Protein AF-A0A8H8J9Z8-F1 (afdb_monomer)

Nearest PDB structures (foldseek):
  4pjd-assembly1_F  TM=3.919E-01  e=2.982E+00  Homo sapiens
  3nfp-assembly1_A  TM=2.186E-01  e=3.136E+00  Homo sapiens

Radius of gyration: 27.2 Å; Cα contacts (8 Å, |Δi|>4): 988; chains: 1; bounding box: 72×58×91 Å

pLDDT: mean 78.3, std 14.73, range [31.58, 95.25]

Sequence (660 aa):
MMTALSLSEVRDYWLKYAAFADLPTERLDKLREEYEEMSKLMSGRAKEAIYYGASRSAANLWTEAAQPMSDQFGHYWEHGTTATTAKELKKITKPNPTFYYSPLDEYSSVYMNTFPQGYHFAPAFTPLISDPAGLPTNSAMVKAKQQFKAGLTRLQLSRQAKSIVLRFFVGDVLALCRALDQYAKFQKTDIGEFTTPWRATTIDLSEHAASSPPAPNVERNTSTLGQELGIFNILLLDQPSLKKRPASQAVLYTDISLPFHKTVFVFHEWICHSVVTSGILIGLAPRHYLSMFTSISNTHELIMPRINDTYMERIAWVDPTLGDSESHYQSSPKELLQLLFGIYDTYFSFDRLSFDSVQKMGQLGAEALQFFSTAHYSRKFMVAFLVHIKSRSCLTPEAGWDVLSNLVAQALAHHSQKPQLDLTHEFGAHHLLRGLPFKKLEAEPSKAVARSEVFNDWTSPLPKLARATTLVFGEKLNIYLPKLKSFSPNTILRKDRSSPFPRLVCNIIDPNEGQPKTTAFESVQGAWGKCTALEGSDGTYIIKEGSPGFRDDTGSDLILSFWVNSEHVAPTGITVSLSLHTPLARYQYRQELGESLTLFSAGIADKDDVLVLKNRPTSSPNHSRLKDSLLQHLWLITHHSQGQQGKRLADSRNDGPPAS

Mean predicted aligned error: 10.44 Å

Secondary structure (DSSP, 8-state):
---HHHHHHHHHHHHHHHHGGG--HHHHHHHHHHHHHHHHHHHHHHHHS--GGGGGGGGGGHHHHHHHHHHHHHHHHHHSSS--SHHHHTT--S--GGGSB-SS-BS----GGGSSTTS--HHHHS--S--TTSS--S-HHHHHHHHHHHHHHHHHHHHHTT--------S-HHHHHHHHHHHHHH--SEEEEESSTB--PEEE-HHHHT-SSPPPSPP---BTHHHHH-HHHHHHHHGGGS---GGG---EEEEEEEETTTHHHHHHHHHTS-HHHHIIIII-EEHHHHHS--S---HHHHT-TTT-SEEEEEEEEE-TTTT-TT---EE-HHHHHHHHHHHHHHHTGGGG--HHHHHHHHHH-HHHHHHHH-----HHHHHHHHHHHHTT-EEPTT--HHHHHHHHHHHHHHH-S-TTEE-HHHHHHHHHHTT---HHHHSPPPTTGGGSTTTTT--SPPPSEEEEEEEE-HHHHHHHHHHHHHT-TTTTT-SSS-SPPPPEEEEEEE--TTS-EEEEE--PEEEEEEEEEPTTSSS-EEEEE---SSSTT---EEEEEEEEEHHHH-STT-EEEEEE-SHHHHHHHHHHHTTTTEEEEEETT-TTTEEEESS--BSSGGGTSSHHHHHHHHHHHHHHHHHHHHHHHHHTT--PPPP-

Structure (mmCIF, N/CA/C/O backbone):
data_AF-A0A8H8J9Z8-F1
#
_entry.id   AF-A0A8H8J9Z8-F1
#
loop_
_atom_site.group_PDB
_atom_site.id
_atom_site.type_symbol
_atom_site.label_atom_id
_atom_site.label_alt_id
_atom_site.label_comp_id
_atom_site.label_asym_id
_atom_site.label_entity_id
_atom_site.label_seq_id
_atom_site.pdbx_PDB_ins_code
_atom_site.Cartn_x
_atom_site.Cartn_y
_atom_site.Cartn_z
_atom_site.occupancy
_atom_site.B_iso_or_equiv
_atom_site.auth_seq_id
_atom_site.auth_comp_id
_atom_site.auth_asym_id
_atom_site.auth_atom_id
_atom_site.pdbx_PDB_model_num
ATOM 1 N N . MET A 1 1 ? 6.104 -20.645 0.365 1.00 55.72 1 MET A N 1
ATOM 2 C CA . MET A 1 1 ? 4.825 -19.948 0.334 1.00 55.72 1 MET A CA 1
ATOM 3 C C . MET A 1 1 ? 4.354 -19.876 -1.094 1.00 55.72 1 MET A C 1
ATOM 5 O O . MET A 1 1 ? 4.590 -18.899 -1.776 1.00 55.72 1 MET A O 1
ATOM 9 N N . MET A 1 2 ? 3.844 -21.004 -1.563 1.00 60.91 2 MET A N 1
ATOM 10 C CA . MET A 1 2 ? 2.580 -20.985 -2.274 1.00 60.91 2 MET A CA 1
ATOM 11 C C . MET A 1 2 ? 1.524 -20.990 -1.152 1.00 60.91 2 MET A C 1
ATOM 13 O O . MET A 1 2 ? 1.843 -21.444 -0.052 1.00 60.91 2 MET A O 1
ATOM 17 N N . THR A 1 3 ? 0.374 -20.365 -1.347 1.00 71.56 3 THR A N 1
ATOM 18 C CA . THR A 1 3 ? -0.830 -20.710 -0.582 1.00 71.56 3 THR A CA 1
ATOM 19 C C . THR A 1 3 ? -1.805 -21.302 -1.588 1.00 71.56 3 THR A C 1
ATOM 21 O O . THR A 1 3 ? -1.765 -20.902 -2.757 1.00 71.56 3 THR A O 1
ATOM 24 N N . ALA A 1 4 ? -2.691 -22.206 -1.174 1.00 77.31 4 ALA A N 1
ATOM 25 C CA . ALA A 1 4 ? -3.718 -22.769 -2.047 1.00 77.31 4 ALA A CA 1
ATOM 26 C C . ALA A 1 4 ? -4.508 -21.664 -2.765 1.00 77.31 4 ALA A C 1
ATOM 28 O O . ALA A 1 4 ? -4.759 -21.760 -3.965 1.00 77.31 4 ALA A O 1
ATOM 29 N N . LEU A 1 5 ? -4.792 -20.565 -2.057 1.00 81.69 5 LEU A N 1
ATOM 30 C CA . LEU A 1 5 ? -5.402 -19.367 -2.626 1.00 81.69 5 LEU A CA 1
ATOM 31 C C . LEU A 1 5 ? -4.529 -18.722 -3.710 1.00 81.69 5 LEU A C 1
ATOM 33 O O . LEU A 1 5 ? -5.008 -18.502 -4.815 1.00 81.69 5 LEU A O 1
ATOM 37 N N . SER A 1 6 ? -3.248 -18.455 -3.427 1.00 84.69 6 SER A N 1
ATOM 38 C CA . SER A 1 6 ? -2.339 -17.847 -4.413 1.00 84.69 6 SER A CA 1
ATOM 39 C C . SER A 1 6 ? -2.222 -18.714 -5.668 1.00 84.69 6 SER A C 1
ATOM 41 O O . SER A 1 6 ? -2.182 -18.193 -6.779 1.00 84.69 6 SER A O 1
ATOM 43 N N . LEU A 1 7 ? -2.180 -20.042 -5.509 1.00 84.56 7 LEU A N 1
ATOM 44 C CA . LEU A 1 7 ? -2.150 -20.970 -6.637 1.00 84.56 7 LEU A CA 1
ATOM 45 C C . LEU A 1 7 ? -3.461 -20.950 -7.426 1.00 84.56 7 LEU A C 1
ATOM 47 O O . LEU A 1 7 ? -3.414 -20.955 -8.655 1.00 84.56 7 LEU A O 1
ATOM 51 N N . SER A 1 8 ? -4.604 -20.922 -6.735 1.00 85.75 8 SER A N 1
ATOM 52 C CA . SER A 1 8 ? -5.918 -20.795 -7.369 1.00 85.75 8 SER A CA 1
ATOM 53 C C . SER A 1 8 ? -5.995 -19.514 -8.192 1.00 85.75 8 SER A C 1
ATOM 55 O O . SER A 1 8 ? -6.299 -19.580 -9.374 1.00 85.75 8 SER A O 1
ATOM 57 N N . GLU A 1 9 ? -5.605 -18.372 -7.624 1.00 85.88 9 GLU A N 1
ATOM 58 C CA . GLU A 1 9 ? -5.639 -17.091 -8.332 1.00 85.88 9 GLU A CA 1
ATOM 59 C C . GLU A 1 9 ? -4.735 -17.084 -9.566 1.00 85.88 9 GLU A C 1
ATOM 61 O O . GLU A 1 9 ? -5.163 -16.687 -10.649 1.00 85.88 9 GLU A O 1
ATOM 66 N N . VAL A 1 10 ? -3.492 -17.562 -9.441 1.00 87.56 10 VAL A N 1
ATOM 67 C CA . VAL A 1 10 ? -2.577 -17.673 -10.590 1.00 87.56 10 VAL A CA 1
ATOM 68 C C . VAL A 1 10 ? -3.167 -18.583 -11.667 1.00 87.56 10 VAL A C 1
ATOM 70 O O . VAL A 1 10 ? -3.109 -18.254 -12.854 1.00 87.56 10 VAL A O 1
ATOM 73 N N . ARG A 1 11 ? -3.759 -19.713 -11.265 1.00 89.06 11 ARG A N 1
ATOM 74 C CA . ARG A 1 11 ? -4.420 -20.640 -12.184 1.00 89.06 11 ARG A CA 1
ATOM 75 C C . ARG A 1 11 ? -5.605 -19.980 -12.883 1.00 89.06 11 ARG A C 1
ATOM 77 O O . ARG A 1 11 ? -5.736 -20.158 -14.090 1.00 89.06 11 ARG A O 1
ATOM 84 N N . ASP A 1 12 ? -6.411 -19.197 -12.177 1.00 87.38 12 ASP A N 1
ATOM 85 C CA . ASP A 1 12 ? -7.560 -18.492 -12.747 1.00 87.38 12 ASP A CA 1
ATOM 86 C C . ASP A 1 12 ? -7.123 -17.502 -13.833 1.00 87.38 12 ASP A C 1
ATOM 88 O O . ASP A 1 12 ? -7.714 -17.471 -14.913 1.00 87.38 12 ASP A O 1
ATOM 92 N N . TYR A 1 13 ? -6.037 -16.748 -13.618 1.00 87.31 13 TYR A N 1
ATOM 93 C CA . TYR A 1 13 ? -5.472 -15.891 -14.669 1.00 87.31 13 TYR A CA 1
ATOM 94 C C . TYR A 1 13 ? -4.949 -16.685 -15.860 1.00 87.31 13 TYR A C 1
ATOM 96 O O . TYR A 1 13 ? -5.181 -16.295 -17.002 1.00 87.31 13 TYR A O 1
ATOM 104 N N . TRP A 1 14 ? -4.265 -17.804 -15.628 1.00 89.75 14 TRP A N 1
ATOM 105 C CA . TRP A 1 14 ? -3.796 -18.650 -16.724 1.00 89.75 14 TRP A CA 1
ATOM 106 C C . TRP A 1 14 ? -4.945 -19.241 -17.535 1.00 89.75 14 TRP A C 1
ATOM 108 O O . TRP A 1 14 ? -4.846 -19.290 -18.759 1.00 89.75 14 TRP A O 1
ATOM 118 N N . LEU A 1 15 ? -6.040 -19.637 -16.884 1.00 91.06 15 LEU A N 1
ATOM 119 C CA . LEU A 1 15 ? -7.250 -20.092 -17.565 1.00 91.06 15 LEU A CA 1
ATOM 120 C C . LEU A 1 15 ? -7.877 -18.967 -18.393 1.00 91.06 15 LEU A C 1
ATOM 122 O O . LEU A 1 15 ? -8.199 -19.193 -19.557 1.00 91.06 15 LEU A O 1
ATOM 126 N N . LYS A 1 16 ? -7.971 -17.748 -17.845 1.00 89.12 16 LYS A N 1
ATOM 127 C CA . LYS A 1 16 ? -8.425 -16.560 -18.588 1.00 89.12 16 LYS A CA 1
ATOM 128 C C . LYS A 1 16 ? -7.551 -16.293 -19.816 1.00 89.12 16 LYS A C 1
ATOM 130 O O . LYS A 1 16 ? -8.072 -16.114 -20.910 1.00 89.12 16 LYS A O 1
ATOM 135 N N . TYR A 1 17 ? -6.227 -16.330 -19.668 1.00 89.69 17 TYR A N 1
ATOM 136 C CA . TYR A 1 17 ? -5.298 -16.137 -20.785 1.00 89.69 17 TYR A CA 1
ATOM 137 C C . TYR A 1 17 ? -5.401 -17.245 -21.840 1.00 89.69 17 TYR A C 1
ATOM 139 O O . TYR A 1 17 ? -5.338 -16.950 -23.031 1.00 89.69 17 TYR A O 1
ATOM 147 N N . ALA A 1 18 ? -5.569 -18.502 -21.423 1.00 90.62 18 ALA A N 1
ATOM 148 C CA . ALA A 1 18 ? -5.725 -19.631 -22.336 1.00 90.62 18 ALA A CA 1
ATOM 149 C C . ALA A 1 18 ? -7.040 -19.545 -23.127 1.00 90.62 18 ALA A C 1
ATOM 151 O O . ALA A 1 18 ? -7.035 -19.746 -24.337 1.00 90.62 18 ALA A O 1
ATOM 152 N N . ALA A 1 19 ? -8.139 -19.187 -22.458 1.00 90.56 19 ALA A N 1
ATOM 153 C CA . ALA A 1 19 ? -9.457 -19.033 -23.069 1.00 90.56 19 ALA A CA 1
ATOM 154 C C . ALA A 1 19 ? -9.610 -17.735 -23.880 1.00 90.56 19 ALA A C 1
ATOM 156 O O . ALA A 1 19 ? -10.546 -17.615 -24.666 1.00 90.56 19 ALA A O 1
ATOM 157 N N . PHE A 1 20 ? -8.700 -16.766 -23.724 1.00 89.94 20 PHE A N 1
ATOM 158 C CA . PHE A 1 20 ? -8.790 -15.458 -24.381 1.00 89.94 20 PHE A CA 1
ATOM 159 C C . PHE A 1 20 ? -8.903 -15.559 -25.905 1.00 89.94 20 PHE A C 1
ATOM 161 O O . PHE A 1 20 ? -9.577 -14.758 -26.550 1.00 89.94 20 PHE A O 1
ATOM 168 N N . ALA A 1 21 ? -8.238 -16.558 -26.490 1.00 85.12 21 ALA A N 1
ATOM 169 C CA . ALA A 1 21 ? -8.284 -16.798 -27.922 1.00 85.12 21 ALA A CA 1
ATOM 170 C C . ALA A 1 21 ? -9.705 -17.114 -28.419 1.00 85.12 21 ALA A C 1
ATOM 172 O O . ALA A 1 21 ? -10.014 -16.791 -29.565 1.00 85.12 21 ALA A O 1
ATOM 173 N N . ASP A 1 22 ? -10.554 -17.694 -27.580 1.00 89.81 22 ASP A N 1
ATOM 174 C CA . ASP A 1 22 ? -11.868 -18.209 -27.961 1.00 89.81 22 ASP A CA 1
ATOM 175 C C . ASP A 1 22 ? -13.013 -17.307 -27.467 1.00 89.81 22 ASP A C 1
ATOM 177 O O . ASP A 1 22 ? -14.178 -17.705 -27.486 1.00 89.81 22 ASP A O 1
ATOM 181 N N . LEU A 1 23 ? -12.701 -16.083 -27.018 1.00 89.94 23 LEU A N 1
ATOM 182 C CA . LEU A 1 23 ? -13.714 -15.121 -26.587 1.00 89.94 23 LEU A CA 1
ATOM 183 C C . LEU A 1 23 ? -14.640 -14.712 -27.748 1.00 89.94 23 LEU A C 1
ATOM 185 O O . LEU A 1 23 ? -14.168 -14.534 -28.876 1.00 89.94 23 LEU A O 1
ATOM 189 N N . PRO A 1 24 ? -15.943 -14.488 -27.476 1.00 91.88 24 PRO A N 1
ATOM 190 C CA . PRO A 1 24 ? -16.870 -13.947 -28.464 1.00 91.88 24 PRO A CA 1
ATOM 191 C C . PRO A 1 24 ? -16.386 -12.609 -29.030 1.00 91.88 24 PRO A C 1
ATOM 193 O O . PRO A 1 24 ? -15.846 -11.780 -28.294 1.00 91.88 24 PRO A O 1
ATOM 196 N N . THR A 1 25 ? -16.632 -12.375 -30.322 1.00 89.19 25 THR A N 1
ATOM 197 C CA . THR A 1 25 ? -16.206 -11.155 -31.030 1.00 89.19 25 THR A CA 1
ATOM 198 C C . THR A 1 25 ? -16.691 -9.883 -30.339 1.00 89.19 25 THR A C 1
ATOM 200 O O . THR A 1 25 ? -15.882 -9.002 -30.085 1.00 89.19 25 THR A O 1
ATOM 203 N N . GLU A 1 26 ? -17.956 -9.840 -29.912 1.00 89.31 26 GLU A N 1
ATOM 204 C CA . GLU A 1 26 ? -18.532 -8.702 -29.179 1.00 89.31 26 GLU A CA 1
ATOM 205 C C . GLU A 1 26 ? -17.733 -8.350 -27.911 1.00 89.31 26 GLU A C 1
ATOM 207 O O . GLU A 1 26 ? -17.449 -7.184 -27.636 1.00 89.31 26 GLU A O 1
ATOM 212 N N . ARG A 1 27 ? -17.295 -9.364 -27.154 1.00 87.00 27 ARG A N 1
ATOM 213 C CA . ARG A 1 27 ? -16.485 -9.158 -25.948 1.00 87.00 27 ARG A CA 1
ATOM 214 C C . ARG A 1 27 ? -15.080 -8.668 -26.294 1.00 87.00 27 ARG A C 1
ATOM 216 O O . ARG A 1 27 ? -14.557 -7.805 -25.597 1.00 87.00 27 ARG A O 1
ATOM 223 N N . LEU A 1 28 ? -14.471 -9.192 -27.359 1.00 87.44 28 LEU A N 1
ATOM 224 C CA . LEU A 1 28 ? -13.163 -8.729 -27.840 1.00 87.44 28 LEU A CA 1
ATOM 225 C C . LEU A 1 28 ? -13.206 -7.284 -28.348 1.00 87.44 28 LEU A C 1
ATOM 227 O O . LEU A 1 28 ? -12.240 -6.549 -28.138 1.00 87.44 28 LEU A O 1
ATOM 231 N N . ASP A 1 29 ? -14.301 -6.885 -28.991 1.00 87.12 29 ASP A N 1
ATOM 232 C CA . ASP A 1 29 ? -14.496 -5.526 -29.491 1.00 87.12 29 ASP A CA 1
ATOM 233 C C . ASP A 1 29 ? -14.646 -4.540 -28.328 1.00 87.12 29 ASP A C 1
ATOM 235 O O . ASP A 1 29 ? -13.911 -3.556 -28.280 1.00 87.12 29 ASP A O 1
ATOM 239 N N . LYS A 1 30 ? -15.449 -4.872 -27.305 1.00 84.12 30 LYS A N 1
ATOM 240 C CA . LYS A 1 30 ? -15.538 -4.072 -26.070 1.00 84.12 30 LYS A CA 1
ATOM 241 C C . LYS A 1 30 ? -14.173 -3.877 -25.401 1.00 84.12 30 LYS A C 1
ATOM 243 O O . LYS A 1 30 ? -13.816 -2.771 -25.005 1.00 84.12 30 LYS A O 1
ATOM 248 N N . LEU A 1 31 ? -13.378 -4.945 -25.287 1.00 84.25 31 LEU A N 1
ATOM 249 C CA . LEU A 1 31 ? -12.026 -4.850 -24.725 1.00 84.25 31 LEU A CA 1
ATOM 250 C C . LEU A 1 31 ? -11.118 -3.953 -25.574 1.00 84.25 31 LEU A C 1
ATOM 252 O O . LEU A 1 31 ? -10.309 -3.200 -25.033 1.00 84.25 31 LEU A O 1
ATOM 256 N N . ARG A 1 32 ? -11.249 -4.010 -26.902 1.00 84.94 32 ARG A N 1
ATOM 257 C CA . ARG A 1 32 ? -10.478 -3.161 -27.812 1.00 84.94 32 ARG A CA 1
ATOM 258 C C . ARG A 1 32 ? -10.828 -1.690 -27.630 1.00 84.94 32 ARG A C 1
ATOM 260 O O . ARG A 1 32 ? -9.906 -0.893 -27.489 1.00 84.94 32 ARG A O 1
ATOM 267 N N . GLU A 1 33 ? -12.113 -1.357 -27.557 1.00 83.38 33 GLU A N 1
ATOM 268 C CA . GLU A 1 33 ? -12.583 0.008 -27.292 1.00 83.38 33 GLU A CA 1
ATOM 269 C C . GLU A 1 33 ? -11.999 0.557 -25.980 1.00 83.38 33 GLU A C 1
ATOM 271 O O . GLU A 1 33 ? -11.465 1.666 -25.956 1.00 83.38 33 GLU A O 1
ATOM 276 N N . GLU A 1 34 ? -11.991 -0.245 -24.908 1.00 78.31 34 GLU A N 1
ATOM 277 C CA . GLU A 1 34 ? -11.377 0.145 -23.630 1.00 78.31 34 GLU A CA 1
ATOM 278 C C . GLU A 1 34 ? -9.852 0.365 -23.737 1.00 78.31 34 GLU A C 1
ATOM 280 O O . GLU A 1 34 ? -9.282 1.210 -23.041 1.00 78.31 34 GLU A O 1
ATOM 285 N N . TYR A 1 35 ? -9.155 -0.392 -24.590 1.00 83.12 35 TYR A N 1
ATOM 286 C CA . TYR A 1 35 ? -7.715 -0.222 -24.806 1.00 83.12 35 TYR A CA 1
ATOM 287 C C . TYR A 1 35 ? -7.375 0.986 -25.681 1.00 83.12 35 TYR A C 1
ATOM 289 O O . TYR A 1 35 ? -6.333 1.607 -25.464 1.00 83.12 35 TYR A O 1
ATOM 297 N N . GLU A 1 36 ? -8.224 1.345 -26.644 1.00 85.31 36 GLU A N 1
ATOM 298 C CA . GLU A 1 36 ? -7.950 2.417 -27.606 1.00 85.31 36 GLU A CA 1
ATOM 299 C C . GLU A 1 36 ? -7.661 3.765 -26.945 1.00 85.31 36 GLU A C 1
ATOM 301 O O . GLU A 1 36 ? -6.779 4.492 -27.404 1.00 85.31 36 GLU A O 1
ATOM 306 N N . GLU A 1 37 ? -8.352 4.106 -25.857 1.00 79.25 37 GLU A N 1
ATOM 307 C CA . GLU A 1 37 ? -8.080 5.348 -25.130 1.00 79.25 37 GLU A CA 1
ATOM 308 C C . GLU A 1 37 ? -6.669 5.348 -24.530 1.00 79.25 37 GLU A C 1
ATOM 310 O O . GLU A 1 37 ? -5.899 6.295 -24.713 1.00 79.25 37 GLU A O 1
ATOM 315 N N . MET A 1 38 ? -6.295 4.261 -23.853 1.00 77.19 38 MET A N 1
ATOM 316 C CA . MET A 1 38 ? -4.964 4.122 -23.267 1.00 77.19 38 MET A CA 1
ATOM 317 C C . MET A 1 38 ? -3.879 4.095 -24.341 1.00 77.19 38 MET A C 1
ATOM 319 O O . MET A 1 38 ? -2.826 4.710 -24.180 1.00 77.19 38 MET A O 1
ATOM 323 N N . SER A 1 39 ? -4.147 3.392 -25.438 1.00 86.31 39 SER A N 1
ATOM 324 C CA . SER A 1 39 ? -3.275 3.315 -26.598 1.00 86.31 39 SER A CA 1
ATOM 325 C C . SER A 1 39 ? -3.004 4.705 -27.168 1.00 86.31 39 SER A C 1
ATOM 327 O O . SER A 1 39 ? -1.840 5.087 -27.303 1.00 86.31 39 SER A O 1
ATOM 329 N N . LYS A 1 40 ? -4.052 5.505 -27.412 1.00 86.62 40 LYS A N 1
ATOM 330 C CA . LYS A 1 40 ? -3.940 6.892 -27.893 1.00 86.62 40 LYS A CA 1
ATOM 331 C C . LYS A 1 40 ? -3.155 7.768 -26.921 1.00 86.62 40 LYS A C 1
ATOM 333 O O . LYS A 1 40 ? -2.259 8.481 -27.355 1.00 86.62 40 LYS A O 1
ATOM 338 N N . LEU A 1 41 ? -3.438 7.679 -25.619 1.00 82.19 41 LEU A N 1
ATOM 339 C CA . LEU A 1 41 ? -2.727 8.459 -24.604 1.00 82.19 41 LEU A CA 1
ATOM 340 C C . LEU A 1 41 ? -1.227 8.126 -24.581 1.00 82.19 41 LEU A C 1
ATOM 342 O O . LEU A 1 41 ? -0.386 9.020 -24.632 1.00 82.19 41 LEU A O 1
ATOM 346 N N . MET A 1 42 ? -0.883 6.841 -24.501 1.00 83.44 42 MET A N 1
ATOM 347 C CA . MET A 1 42 ? 0.501 6.405 -24.314 1.00 83.44 42 MET A CA 1
ATOM 348 C C . MET A 1 42 ? 1.339 6.527 -25.587 1.00 83.44 42 MET A C 1
ATOM 350 O O . MET A 1 42 ? 2.482 6.981 -25.524 1.00 83.44 42 MET A O 1
ATOM 354 N N . SER A 1 43 ? 0.777 6.163 -26.742 1.00 85.81 43 SER A N 1
ATOM 355 C CA . SER A 1 43 ? 1.444 6.363 -28.033 1.00 85.81 43 SER A CA 1
ATOM 356 C C . SER A 1 43 ? 1.521 7.845 -28.405 1.00 85.81 43 SER A C 1
ATOM 358 O O . SER A 1 43 ? 2.538 8.269 -28.943 1.00 85.81 43 SER A O 1
ATOM 360 N N . GLY A 1 44 ? 0.507 8.649 -28.060 1.00 85.25 44 GLY A N 1
ATOM 361 C CA . GLY A 1 44 ? 0.515 10.104 -28.220 1.00 85.25 44 GLY A CA 1
ATOM 362 C C . GLY A 1 44 ? 1.669 10.751 -27.463 1.00 85.25 44 GLY A C 1
ATOM 363 O O . GLY A 1 44 ? 2.474 11.446 -28.073 1.00 85.25 44 GLY A O 1
ATOM 364 N N . ARG A 1 45 ? 1.850 10.410 -26.178 1.00 80.50 45 ARG A N 1
ATOM 365 C CA . ARG A 1 45 ? 2.993 10.887 -25.374 1.00 80.50 45 ARG A CA 1
ATOM 366 C C . ARG A 1 45 ? 4.341 10.583 -26.027 1.00 80.50 45 ARG A C 1
ATOM 368 O O . ARG A 1 45 ? 5.200 11.453 -26.070 1.00 80.50 45 ARG A O 1
ATOM 375 N N . ALA A 1 46 ? 4.510 9.370 -26.555 1.00 84.44 46 ALA A N 1
ATOM 376 C CA . ALA A 1 46 ? 5.744 8.958 -27.227 1.00 84.44 46 ALA A CA 1
ATOM 377 C C . ALA A 1 46 ? 5.968 9.643 -28.591 1.00 84.44 46 ALA A C 1
ATOM 379 O O . ALA A 1 46 ? 7.103 9.703 -29.060 1.00 84.44 46 ALA A O 1
ATOM 380 N N . LYS A 1 47 ? 4.895 10.127 -29.237 1.00 85.88 47 LYS A N 1
ATOM 381 C CA . LYS A 1 47 ? 4.933 10.888 -30.499 1.00 85.88 47 LYS A CA 1
ATOM 382 C C . LYS A 1 47 ? 5.184 12.381 -30.262 1.00 85.88 47 LYS A C 1
ATOM 384 O O . LYS A 1 47 ? 5.815 13.024 -31.093 1.00 85.88 47 LYS A O 1
ATOM 389 N N . GLU A 1 48 ? 4.689 12.924 -29.152 1.00 85.69 48 GLU A N 1
ATOM 390 C CA . GLU A 1 48 ? 4.862 14.329 -28.761 1.00 85.69 48 GLU A CA 1
ATOM 391 C C . GLU A 1 48 ? 6.256 14.609 -28.190 1.00 85.69 48 GLU A C 1
ATOM 393 O O . GLU A 1 48 ? 6.832 15.664 -28.456 1.00 85.69 48 GLU A O 1
ATOM 398 N N . ALA A 1 49 ? 6.807 13.669 -27.419 1.00 84.56 49 ALA A N 1
ATOM 399 C CA . ALA A 1 49 ? 8.119 13.797 -26.802 1.00 84.56 49 ALA A CA 1
ATOM 400 C C . ALA A 1 49 ? 8.824 12.440 -26.674 1.00 84.56 49 ALA A C 1
ATOM 402 O O . ALA A 1 49 ? 8.199 11.384 -26.574 1.00 84.56 49 ALA A O 1
ATOM 403 N N . ILE A 1 50 ? 10.157 12.478 -26.631 1.00 85.75 50 ILE A N 1
ATOM 404 C CA . ILE A 1 50 ? 10.970 11.279 -26.422 1.00 85.75 50 ILE A CA 1
ATOM 405 C C . ILE A 1 50 ? 10.727 10.739 -25.007 1.00 85.75 50 ILE A C 1
ATOM 407 O O . ILE A 1 50 ? 10.935 11.432 -24.011 1.00 85.75 50 ILE A O 1
ATOM 411 N N . TYR A 1 51 ? 10.338 9.468 -24.909 1.00 84.88 51 TYR A N 1
ATOM 412 C CA . TYR A 1 51 ? 10.165 8.778 -23.635 1.00 84.88 51 TYR A CA 1
ATOM 413 C C . TYR A 1 51 ? 11.484 8.148 -23.154 1.00 84.88 51 TYR A C 1
ATOM 415 O O . TYR A 1 51 ? 11.752 6.961 -23.356 1.00 84.88 51 TYR A O 1
ATOM 423 N N . TYR A 1 52 ? 12.311 8.943 -22.471 1.00 82.50 52 TYR A N 1
ATOM 424 C CA . TYR A 1 52 ? 13.641 8.532 -21.985 1.00 82.50 52 TYR A CA 1
ATOM 425 C C . TYR A 1 52 ? 13.627 7.373 -20.979 1.00 82.50 52 TYR A C 1
ATOM 427 O O . TYR A 1 52 ? 14.613 6.645 -20.854 1.00 82.50 52 TYR A O 1
ATOM 435 N N . GLY A 1 53 ? 12.503 7.147 -20.291 1.00 80.94 53 GLY A N 1
ATOM 436 C CA . GLY A 1 53 ? 12.346 6.014 -19.376 1.00 80.94 53 GLY A CA 1
ATOM 437 C C . GLY A 1 53 ? 12.614 4.662 -20.051 1.00 80.94 53 GLY A C 1
ATOM 438 O O . GLY A 1 53 ? 13.242 3.791 -19.447 1.00 80.94 53 GLY A O 1
ATOM 439 N N . ALA A 1 54 ? 12.233 4.511 -21.326 1.00 86.56 54 ALA A N 1
ATOM 440 C CA . ALA A 1 54 ? 12.423 3.270 -22.078 1.00 86.56 54 ALA A CA 1
ATOM 441 C C . ALA A 1 54 ? 13.890 2.984 -22.444 1.00 86.56 54 ALA A C 1
ATOM 443 O O . ALA A 1 54 ? 14.228 1.831 -22.714 1.00 86.56 54 ALA A O 1
ATOM 444 N N . SER A 1 55 ? 14.772 3.990 -22.447 1.00 88.00 55 SER A N 1
ATOM 445 C CA . SER A 1 55 ? 16.186 3.839 -22.814 1.00 88.00 55 SER A CA 1
ATOM 446 C C . SER A 1 55 ? 17.135 3.704 -21.620 1.00 88.00 55 SER A C 1
ATOM 448 O O . SER A 1 55 ? 18.325 3.480 -21.836 1.00 88.00 55 SER A O 1
ATOM 450 N N . ARG A 1 56 ? 16.652 3.790 -20.368 1.00 83.88 56 ARG A N 1
ATOM 451 C CA . ARG A 1 56 ? 17.496 3.747 -19.150 1.00 83.88 56 ARG A CA 1
ATOM 452 C C . ARG A 1 56 ? 18.449 2.545 -19.113 1.00 83.88 56 ARG A C 1
ATOM 454 O O . ARG A 1 56 ? 19.620 2.674 -18.769 1.00 83.88 56 ARG A O 1
ATOM 461 N N . SER A 1 57 ? 17.996 1.368 -19.545 1.00 87.62 57 SER A N 1
ATOM 462 C CA . SER A 1 57 ? 18.824 0.152 -19.532 1.00 87.62 57 SER A CA 1
ATOM 463 C C . SER A 1 57 ? 19.880 0.079 -20.651 1.00 87.62 57 SER A C 1
ATOM 465 O O . SER A 1 57 ? 20.619 -0.910 -20.734 1.00 87.62 57 SER A O 1
ATOM 467 N N . ALA A 1 58 ? 19.985 1.109 -21.502 1.00 89.88 58 ALA A N 1
ATOM 468 C CA . ALA A 1 58 ? 21.100 1.305 -22.429 1.00 89.88 58 ALA A CA 1
ATOM 469 C C . ALA A 1 58 ? 22.325 1.978 -21.778 1.00 89.88 58 ALA A C 1
ATOM 471 O O . ALA A 1 58 ? 23.397 1.998 -22.387 1.00 89.88 58 ALA A O 1
ATOM 472 N N . ALA A 1 59 ? 22.203 2.449 -20.529 1.00 86.19 59 ALA A N 1
ATOM 473 C CA . ALA A 1 59 ? 23.287 3.025 -19.733 1.00 86.19 59 ALA A CA 1
ATOM 474 C C . ALA A 1 59 ? 24.050 4.131 -20.490 1.00 86.19 59 ALA A C 1
ATOM 476 O O . ALA A 1 59 ? 23.463 5.131 -20.883 1.00 86.19 59 ALA A O 1
ATOM 477 N N . ASN A 1 60 ? 25.352 3.966 -20.733 1.00 85.44 60 ASN A N 1
ATOM 478 C CA . ASN A 1 60 ? 26.166 4.988 -21.401 1.00 85.44 60 ASN A CA 1
ATOM 479 C C . ASN A 1 60 ? 25.820 5.194 -22.887 1.00 85.44 60 ASN A C 1
ATOM 481 O O . ASN A 1 60 ? 26.264 6.183 -23.453 1.00 85.44 60 ASN A O 1
ATOM 485 N N . LEU A 1 61 ? 25.033 4.302 -23.501 1.00 90.06 61 LEU A N 1
ATOM 486 C CA . LEU A 1 61 ? 24.575 4.409 -24.898 1.00 90.06 61 LEU A CA 1
ATOM 487 C C . LEU A 1 61 ? 23.127 4.889 -25.009 1.00 90.06 61 LEU A C 1
ATOM 489 O O . LEU A 1 61 ? 22.403 4.587 -25.959 1.00 90.06 61 LEU A O 1
ATOM 493 N N . TRP A 1 62 ? 22.654 5.565 -23.970 1.00 85.62 62 TRP A N 1
ATOM 494 C CA . TRP A 1 62 ? 21.282 6.030 -23.894 1.00 85.62 62 TRP A CA 1
ATOM 495 C C . TRP A 1 62 ? 20.947 7.058 -24.981 1.00 85.62 62 TRP A C 1
ATOM 497 O O . TRP A 1 62 ? 19.811 7.069 -25.438 1.00 85.62 62 TRP A O 1
ATOM 507 N N . THR A 1 63 ? 21.903 7.887 -25.419 1.00 86.44 63 THR A N 1
ATOM 508 C CA . THR A 1 63 ? 21.711 8.890 -26.480 1.00 86.44 63 THR A CA 1
ATOM 509 C C . THR A 1 63 ? 21.324 8.238 -27.800 1.00 86.44 63 THR A C 1
ATOM 511 O O . THR A 1 63 ? 20.373 8.655 -28.456 1.00 86.44 63 THR A O 1
ATOM 514 N N . GLU A 1 64 ? 22.019 7.162 -28.152 1.00 91.50 64 GLU A N 1
ATOM 515 C CA . GLU A 1 64 ? 21.777 6.339 -29.330 1.00 91.50 64 GLU A CA 1
ATOM 516 C C . GLU A 1 64 ? 20.489 5.524 -29.179 1.00 91.50 64 GLU A C 1
ATOM 518 O O . GLU A 1 64 ? 19.795 5.259 -30.160 1.00 91.50 64 GLU A O 1
ATOM 523 N N . ALA A 1 65 ? 20.151 5.141 -27.946 1.00 92.00 65 ALA A N 1
ATOM 524 C CA . ALA A 1 65 ? 18.957 4.367 -27.643 1.00 92.00 65 ALA A CA 1
ATOM 525 C C . ALA A 1 65 ? 17.680 5.210 -27.514 1.00 92.00 65 ALA A C 1
ATOM 527 O O . ALA A 1 65 ? 16.595 4.657 -27.673 1.00 92.00 65 ALA A O 1
ATOM 528 N N . ALA A 1 66 ? 17.770 6.512 -27.237 1.00 89.50 66 ALA A N 1
ATOM 529 C CA . ALA A 1 66 ? 16.633 7.338 -26.831 1.00 89.50 66 ALA A CA 1
ATOM 530 C C . ALA A 1 66 ? 15.484 7.316 -27.850 1.00 89.50 66 ALA A C 1
ATOM 532 O O . ALA A 1 66 ? 14.373 6.901 -27.515 1.00 89.50 66 ALA A O 1
ATOM 533 N N . GLN A 1 67 ? 15.757 7.693 -29.104 1.00 91.25 67 GLN A N 1
ATOM 534 C CA . GLN A 1 67 ? 14.732 7.700 -30.150 1.00 91.25 67 GLN A CA 1
ATOM 535 C C . GLN A 1 67 ? 14.255 6.280 -30.502 1.00 91.25 67 GLN A C 1
ATOM 537 O O . GLN A 1 67 ? 13.052 6.038 -30.397 1.00 91.25 67 GLN A O 1
ATOM 542 N N . PRO A 1 68 ? 15.136 5.301 -30.815 1.00 93.06 68 PRO A N 1
ATOM 543 C CA . PRO A 1 68 ? 14.685 3.951 -31.165 1.00 93.06 68 PRO A CA 1
ATOM 544 C C . PRO A 1 68 ? 13.847 3.280 -30.071 1.00 93.06 68 PRO A C 1
ATOM 546 O O . PRO A 1 68 ? 12.909 2.539 -30.367 1.00 93.06 68 PRO A O 1
ATOM 549 N N . MET A 1 69 ? 14.172 3.528 -28.799 1.00 92.44 69 MET A N 1
ATOM 550 C CA . MET A 1 69 ? 13.416 2.981 -27.675 1.00 92.44 69 MET A CA 1
ATOM 551 C C . MET A 1 69 ? 12.094 3.709 -27.449 1.00 92.44 69 MET A C 1
ATOM 553 O O . MET A 1 69 ? 11.109 3.043 -27.130 1.00 92.44 69 MET A O 1
ATOM 557 N N . SER A 1 70 ? 12.046 5.029 -27.646 1.00 91.56 70 SER A N 1
ATOM 558 C CA . SER A 1 70 ? 10.796 5.796 -27.608 1.00 91.56 70 SER A CA 1
ATOM 559 C C . SER A 1 70 ? 9.836 5.345 -28.709 1.00 91.56 70 SER A C 1
ATOM 561 O O . SER A 1 70 ? 8.670 5.068 -28.429 1.00 91.56 70 SER A O 1
ATOM 563 N N . ASP A 1 71 ? 10.333 5.156 -29.933 1.00 92.38 71 ASP A N 1
ATOM 564 C CA . ASP A 1 71 ? 9.541 4.648 -31.058 1.00 92.38 71 ASP A CA 1
ATOM 565 C C . ASP A 1 71 ? 9.004 3.246 -30.757 1.00 92.38 71 ASP A C 1
ATOM 567 O O . ASP A 1 71 ? 7.826 2.950 -30.960 1.00 92.38 71 ASP A O 1
ATOM 571 N N . GLN A 1 72 ? 9.852 2.378 -30.200 1.00 92.44 72 GLN A N 1
ATOM 572 C CA . GLN A 1 72 ? 9.460 1.026 -29.820 1.00 92.44 72 GLN A CA 1
ATOM 573 C C . GLN A 1 72 ? 8.436 1.004 -28.678 1.00 92.44 72 GLN A C 1
ATOM 575 O O . GLN A 1 72 ? 7.575 0.118 -28.651 1.00 92.44 72 GLN A O 1
ATOM 580 N N . PHE A 1 73 ? 8.531 1.949 -27.742 1.00 92.00 73 PHE A N 1
ATOM 581 C CA . PHE A 1 73 ? 7.560 2.148 -26.673 1.00 92.00 73 PHE A CA 1
ATOM 582 C C . PHE A 1 73 ? 6.220 2.626 -27.241 1.00 92.00 73 PHE A C 1
ATOM 584 O O . PHE A 1 73 ? 5.193 2.009 -26.958 1.00 92.00 73 PHE A O 1
ATOM 591 N N . GLY A 1 74 ? 6.224 3.647 -28.103 1.00 91.62 74 GLY A N 1
ATOM 592 C CA . GLY A 1 74 ? 5.030 4.121 -28.805 1.00 91.62 74 GLY A CA 1
ATOM 593 C C . GLY A 1 74 ? 4.354 3.004 -29.600 1.00 91.62 74 GLY A C 1
ATOM 594 O O . GLY A 1 74 ? 3.162 2.764 -29.428 1.00 91.62 74 GLY A O 1
ATOM 595 N N . HIS A 1 75 ? 5.135 2.237 -30.366 1.00 92.56 75 HIS A N 1
ATOM 596 C CA . HIS A 1 75 ? 4.681 1.058 -31.113 1.00 92.56 75 HIS A CA 1
ATOM 597 C C . HIS A 1 75 ? 4.041 -0.003 -30.211 1.00 92.56 75 HIS A C 1
ATOM 599 O O . HIS A 1 75 ? 2.993 -0.560 -30.538 1.00 92.56 75 HIS A O 1
ATOM 605 N N . TYR A 1 76 ? 4.654 -0.289 -29.059 1.00 91.94 76 TYR A N 1
ATOM 606 C CA . TYR A 1 76 ? 4.113 -1.243 -28.091 1.00 91.94 76 TYR A CA 1
ATOM 607 C C . TYR A 1 76 ? 2.743 -0.814 -27.566 1.00 91.94 76 TYR A C 1
ATOM 609 O O . TYR A 1 76 ? 1.851 -1.652 -27.440 1.00 91.94 76 TYR A O 1
ATOM 617 N N . TRP A 1 77 ? 2.556 0.477 -27.300 1.00 90.00 77 TRP A N 1
ATOM 618 C CA . TRP A 1 77 ? 1.273 1.016 -26.857 1.00 90.00 77 TRP A CA 1
ATOM 619 C C . TRP A 1 77 ? 0.257 1.203 -27.977 1.00 90.00 77 TRP A C 1
ATOM 621 O O . TRP A 1 77 ? -0.935 1.196 -27.701 1.00 90.00 77 TRP A O 1
ATOM 631 N N . GLU A 1 78 ? 0.694 1.357 -29.221 1.00 89.75 78 GLU A N 1
ATOM 632 C CA . GLU A 1 78 ? -0.191 1.465 -30.382 1.00 89.75 78 GLU A CA 1
ATOM 633 C C . GLU A 1 78 ? -0.741 0.095 -30.809 1.00 89.75 78 GLU A C 1
ATOM 635 O O . GLU A 1 78 ? -1.905 -0.033 -31.176 1.00 89.75 78 GLU A O 1
ATOM 640 N N . HIS A 1 79 ? 0.079 -0.955 -30.721 1.00 88.56 79 HIS A N 1
ATOM 641 C CA . HIS A 1 79 ? -0.258 -2.277 -31.261 1.00 88.56 79 HIS A CA 1
ATOM 642 C C . HIS A 1 79 ? -0.363 -3.391 -30.210 1.00 88.56 79 HIS A C 1
ATOM 644 O O . HIS A 1 79 ? -0.670 -4.534 -30.551 1.00 88.56 79 HIS A O 1
ATOM 650 N N . GLY A 1 80 ? -0.065 -3.105 -28.942 1.00 88.69 80 GLY A N 1
ATOM 651 C CA . GLY A 1 80 ? -0.063 -4.085 -27.852 1.00 88.69 80 GLY A CA 1
ATOM 652 C C . GLY A 1 80 ? 1.021 -5.162 -27.966 1.00 88.69 80 GLY A C 1
ATOM 653 O O . GLY A 1 80 ? 0.913 -6.222 -27.345 1.00 88.69 80 GLY A O 1
ATOM 654 N N . THR A 1 81 ? 2.056 -4.933 -28.780 1.00 90.00 81 THR A N 1
ATOM 655 C CA . THR A 1 81 ? 3.072 -5.933 -29.141 1.00 90.00 81 THR A CA 1
ATOM 656 C C . THR A 1 81 ? 4.443 -5.311 -29.394 1.00 90.00 81 THR A C 1
ATOM 658 O O . THR A 1 81 ? 4.559 -4.151 -29.763 1.00 90.00 81 THR A O 1
ATOM 661 N N . THR A 1 82 ? 5.508 -6.099 -29.243 1.00 90.12 82 THR A N 1
ATOM 662 C CA . THR A 1 82 ? 6.884 -5.695 -29.595 1.00 90.12 82 THR A CA 1
ATOM 663 C C . THR A 1 82 ? 7.299 -6.137 -31.001 1.00 90.12 82 THR A C 1
ATOM 665 O O . THR A 1 82 ? 8.453 -5.971 -31.390 1.00 90.12 82 THR A O 1
ATOM 668 N N . ALA A 1 83 ? 6.395 -6.758 -31.764 1.00 88.25 83 ALA A N 1
ATOM 669 C CA . ALA A 1 83 ? 6.661 -7.171 -33.139 1.00 88.25 83 ALA A CA 1
ATOM 670 C C . ALA A 1 83 ? 6.578 -5.973 -34.089 1.00 88.25 83 ALA A C 1
ATOM 672 O O . ALA A 1 83 ? 5.536 -5.330 -34.152 1.00 88.25 83 ALA A O 1
ATOM 673 N N . THR A 1 84 ? 7.645 -5.692 -34.836 1.00 83.62 84 THR A N 1
ATOM 674 C CA . THR A 1 84 ? 7.758 -4.487 -35.679 1.00 83.62 84 THR A CA 1
ATOM 675 C C . THR A 1 84 ? 7.652 -4.768 -37.174 1.00 83.62 84 THR A C 1
ATOM 677 O O . THR A 1 84 ? 7.448 -3.849 -37.962 1.00 83.62 84 THR A O 1
ATOM 680 N N . THR A 1 85 ? 7.767 -6.026 -37.610 1.00 86.12 85 THR A N 1
ATOM 681 C CA . THR A 1 85 ? 7.706 -6.340 -39.043 1.00 86.12 85 THR A CA 1
ATOM 682 C C . THR A 1 85 ? 6.261 -6.452 -39.525 1.00 86.12 85 THR A C 1
ATOM 684 O O . THR A 1 85 ? 5.429 -7.093 -38.884 1.00 86.12 85 THR A O 1
ATOM 687 N N . ALA A 1 86 ? 5.958 -5.924 -40.716 1.00 86.56 86 ALA A N 1
ATOM 688 C CA . ALA A 1 86 ? 4.618 -6.029 -41.310 1.00 86.56 86 ALA A CA 1
ATOM 689 C C . ALA A 1 86 ? 4.128 -7.487 -41.420 1.00 86.56 86 ALA A C 1
ATOM 691 O O . ALA A 1 86 ? 2.940 -7.771 -41.277 1.00 86.56 86 ALA A O 1
ATOM 692 N N . LYS A 1 87 ? 5.049 -8.434 -41.643 1.00 90.62 87 LYS A N 1
ATOM 693 C CA . LYS A 1 87 ? 4.752 -9.872 -41.681 1.00 90.62 87 LYS A CA 1
ATOM 694 C C . LYS A 1 87 ? 4.311 -10.412 -40.319 1.00 90.62 87 LYS A C 1
ATOM 696 O O . LYS A 1 87 ? 3.431 -11.266 -40.280 1.00 90.62 87 LYS A O 1
ATOM 701 N N . GLU A 1 88 ? 4.927 -9.970 -39.225 1.00 87.75 88 GLU A N 1
ATOM 702 C CA . GLU A 1 88 ? 4.531 -10.369 -37.871 1.00 87.75 88 GLU A CA 1
ATOM 703 C C . GLU A 1 88 ? 3.253 -9.655 -37.431 1.00 87.75 88 GLU A C 1
ATOM 705 O O . GLU A 1 88 ? 2.368 -10.309 -36.892 1.00 87.75 88 GLU A O 1
ATOM 710 N N . LEU A 1 89 ? 3.108 -8.363 -37.739 1.00 87.81 89 LEU A N 1
ATOM 711 C CA . LEU A 1 89 ? 1.899 -7.590 -37.440 1.00 87.81 89 LEU A CA 1
ATOM 712 C C . LEU A 1 89 ? 0.656 -8.195 -38.099 1.00 87.81 89 LEU A C 1
ATOM 714 O O . LEU A 1 89 ? -0.356 -8.374 -37.436 1.00 87.81 89 LEU A O 1
ATOM 718 N N . LYS A 1 90 ? 0.749 -8.636 -39.361 1.00 88.62 90 LYS A N 1
ATOM 719 C CA . LYS A 1 90 ? -0.353 -9.344 -40.042 1.00 88.62 90 LYS A CA 1
ATOM 720 C C . LYS A 1 90 ? -0.772 -10.651 -39.358 1.00 88.62 90 LYS A C 1
ATOM 722 O O . LYS A 1 90 ? -1.884 -11.114 -39.581 1.00 88.62 90 LYS A O 1
ATOM 727 N N . LYS A 1 91 ? 0.107 -11.271 -38.563 1.00 87.62 91 LYS A N 1
ATOM 728 C CA . LYS A 1 91 ? -0.219 -12.482 -37.790 1.00 87.62 91 LYS A CA 1
ATOM 729 C C . LYS A 1 91 ? -0.880 -12.162 -36.450 1.00 87.62 91 LYS A C 1
ATOM 731 O O . LYS A 1 91 ? -1.442 -13.062 -35.832 1.00 87.62 91 LYS A O 1
ATOM 736 N N . ILE A 1 92 ? -0.796 -10.916 -35.992 1.00 84.94 92 ILE A N 1
ATOM 737 C CA . ILE A 1 92 ? -1.376 -10.467 -34.730 1.00 84.94 92 ILE A CA 1
ATOM 738 C C . ILE A 1 92 ? -2.810 -10.032 -35.021 1.00 84.94 92 ILE A C 1
ATOM 740 O O . ILE A 1 92 ? -3.093 -8.881 -35.328 1.00 84.94 92 ILE A O 1
ATOM 744 N N . THR A 1 93 ? -3.718 -11.001 -34.982 1.00 80.81 93 THR A N 1
ATOM 745 C CA . THR A 1 93 ? -5.153 -10.790 -35.225 1.00 80.81 93 THR A CA 1
ATOM 746 C C . THR A 1 93 ? -5.957 -10.639 -33.938 1.00 80.81 93 THR A C 1
ATOM 748 O O . THR A 1 93 ? -7.125 -10.259 -33.984 1.00 80.81 93 THR A O 1
ATOM 751 N N . LYS A 1 94 ? -5.346 -10.941 -32.788 1.00 80.88 94 LYS A N 1
ATOM 752 C CA . LYS A 1 94 ? -5.981 -10.907 -31.469 1.00 80.88 94 LYS A CA 1
ATOM 753 C C . LYS A 1 94 ? -5.235 -9.940 -30.549 1.00 80.88 94 LYS A C 1
ATOM 755 O O . LYS A 1 94 ? -4.007 -9.856 -30.643 1.00 80.88 94 LYS A O 1
ATOM 760 N N . PRO A 1 95 ? -5.952 -9.223 -29.671 1.00 84.19 95 PRO A N 1
ATOM 761 C CA . PRO A 1 95 ? -5.325 -8.302 -28.737 1.00 84.19 95 PRO A CA 1
ATOM 762 C C . PRO A 1 95 ? -4.521 -9.062 -27.671 1.00 84.19 95 PRO A C 1
ATOM 764 O O . PRO A 1 95 ? -4.701 -10.264 -27.471 1.00 84.19 95 PRO A O 1
ATOM 767 N N . ASN A 1 96 ? -3.600 -8.370 -26.998 1.00 86.88 96 ASN A N 1
ATOM 768 C CA . ASN A 1 96 ? -2.733 -8.993 -26.002 1.00 86.88 96 ASN A CA 1
ATOM 769 C C . ASN A 1 96 ? -3.509 -9.300 -24.701 1.00 86.88 96 ASN A C 1
ATOM 771 O O . ASN A 1 96 ? -3.877 -8.360 -23.996 1.00 86.88 96 ASN A O 1
ATOM 775 N N . PRO A 1 97 ? -3.721 -10.577 -24.326 1.00 86.62 97 PRO A N 1
ATOM 776 C CA . PRO A 1 97 ? -4.515 -10.941 -23.151 1.00 86.62 97 PRO A CA 1
ATOM 777 C C . PRO A 1 97 ? -3.965 -10.391 -21.831 1.00 86.62 97 PRO A C 1
ATOM 779 O O . PRO A 1 97 ? -4.723 -10.215 -20.877 1.00 86.62 97 PRO A O 1
ATOM 782 N N . THR A 1 98 ? -2.663 -10.088 -21.746 1.00 83.88 98 THR A N 1
ATOM 783 C CA . THR A 1 98 ? -2.057 -9.574 -20.507 1.00 83.88 98 THR A CA 1
ATOM 784 C C . THR A 1 98 ? -2.496 -8.151 -20.168 1.00 83.88 98 THR A C 1
ATOM 786 O O . THR A 1 98 ? -2.152 -7.652 -19.100 1.00 83.88 98 THR A O 1
ATOM 789 N N . PHE A 1 99 ? -3.248 -7.492 -21.054 1.00 85.25 99 PHE A N 1
ATOM 790 C CA . PHE A 1 99 ? -3.677 -6.108 -20.873 1.00 85.25 99 PHE A CA 1
ATOM 791 C C . PHE A 1 99 ? -5.049 -5.961 -20.210 1.00 85.25 99 PHE A C 1
ATOM 793 O O . PHE A 1 99 ? -5.367 -4.875 -19.729 1.00 85.25 99 PHE A O 1
ATOM 800 N N . TYR A 1 100 ? -5.835 -7.039 -20.162 1.00 82.50 100 TYR A N 1
ATOM 801 C CA . TYR A 1 100 ? -7.278 -6.968 -19.899 1.00 82.50 100 TYR A CA 1
ATOM 802 C C . TYR A 1 100 ? -7.723 -7.599 -18.581 1.00 82.50 100 TYR A C 1
ATOM 804 O O . TYR A 1 100 ? -8.895 -7.516 -18.231 1.00 82.50 100 TYR A O 1
ATOM 812 N N . TYR A 1 101 ? -6.816 -8.234 -17.838 1.00 80.25 101 TYR A N 1
ATOM 813 C CA . TYR A 1 101 ? -7.164 -8.933 -16.603 1.00 80.25 101 TYR A CA 1
ATOM 814 C C . TYR A 1 101 ? -6.451 -8.332 -15.392 1.00 80.25 101 TYR A C 1
ATOM 816 O O . TYR A 1 101 ? -5.226 -8.228 -15.369 1.00 80.25 101 TYR A O 1
ATOM 824 N N . SER A 1 102 ? -7.237 -7.979 -14.373 1.00 73.88 102 SER A N 1
ATOM 825 C CA . SER A 1 102 ? -6.810 -7.392 -13.099 1.00 73.88 102 SER A CA 1
ATOM 826 C C . SER A 1 102 ? -7.537 -8.076 -11.926 1.00 73.88 102 SER A C 1
ATOM 828 O O . SER A 1 102 ? -8.602 -8.662 -12.140 1.00 73.88 102 SER A O 1
ATOM 830 N N . PRO A 1 103 ? -7.023 -7.996 -10.678 1.00 65.44 103 PRO A N 1
ATOM 831 C CA . PRO A 1 103 ? -7.715 -8.535 -9.501 1.00 65.44 103 PRO A CA 1
ATOM 832 C C . PRO A 1 103 ? -9.073 -7.905 -9.211 1.00 65.44 103 PRO A C 1
ATOM 834 O O . PRO A 1 103 ? -9.862 -8.505 -8.486 1.00 65.44 103 PRO A O 1
ATOM 837 N N . LEU A 1 104 ? -9.317 -6.701 -9.730 1.00 59.84 104 LEU A N 1
ATOM 838 C CA . LEU A 1 104 ? -10.551 -5.966 -9.482 1.00 59.84 104 LEU A CA 1
ATOM 839 C C . LEU A 1 104 ? -11.637 -6.229 -10.523 1.00 59.84 104 LEU A C 1
ATOM 841 O O . LEU A 1 104 ? -12.787 -6.146 -10.126 1.00 59.84 104 LEU A O 1
ATOM 845 N N . ASP A 1 105 ? -11.292 -6.531 -11.786 1.00 64.25 105 ASP A N 1
ATOM 846 C CA . ASP A 1 105 ? -12.222 -6.965 -12.847 1.00 64.25 105 ASP A CA 1
ATOM 847 C C . ASP A 1 105 ? -11.477 -7.238 -14.189 1.00 64.25 105 ASP A C 1
ATOM 849 O O . ASP A 1 105 ? -10.249 -7.102 -14.287 1.00 64.25 105 ASP A O 1
ATOM 853 N N . GLU A 1 106 ? -12.220 -7.599 -15.241 1.00 68.88 106 GLU A N 1
ATOM 854 C CA . GLU A 1 106 ? -11.831 -7.539 -16.652 1.00 68.88 106 GLU A CA 1
ATOM 855 C C . GLU A 1 106 ? -11.988 -6.110 -17.208 1.00 68.88 106 GLU A C 1
ATOM 857 O O . GLU A 1 106 ? -13.093 -5.642 -17.496 1.00 68.88 106 GLU A O 1
ATOM 862 N N . TYR A 1 107 ? -10.858 -5.412 -17.332 1.00 67.31 107 TYR A N 1
ATOM 863 C CA . TYR A 1 107 ? -10.756 -4.094 -17.957 1.00 67.31 107 TYR A CA 1
ATOM 864 C C . TYR A 1 107 ? -9.306 -3.777 -18.335 1.00 67.31 107 TYR A C 1
ATOM 866 O O . TYR A 1 107 ? -8.352 -4.335 -17.777 1.00 67.31 107 TYR A O 1
ATOM 874 N N . SER A 1 108 ? -9.123 -2.841 -19.269 1.00 63.72 108 SER A N 1
ATOM 875 C CA . SER A 1 108 ? -7.793 -2.452 -19.750 1.00 63.72 108 SER A CA 1
ATOM 876 C C . SER A 1 108 ? -6.996 -1.633 -18.716 1.00 63.72 108 SER A C 1
ATOM 878 O O . SER A 1 108 ? -7.042 -0.398 -18.655 1.00 63.72 108 SER A O 1
ATOM 880 N N . SER A 1 109 ? -6.207 -2.317 -17.882 1.00 67.06 109 SER A N 1
ATOM 881 C CA . SER A 1 109 ? -5.383 -1.726 -16.814 1.00 67.06 109 SER A CA 1
ATOM 882 C C . SER A 1 109 ? -3.920 -2.155 -16.906 1.00 67.06 109 SER A C 1
ATOM 884 O O . SER A 1 109 ? -3.340 -2.714 -15.973 1.00 67.06 109 SER A O 1
ATOM 886 N N . VAL A 1 110 ? -3.300 -1.850 -18.039 1.00 74.00 110 VAL A N 1
ATOM 887 C CA . VAL A 1 110 ? -1.876 -2.100 -18.259 1.00 74.00 110 VAL A CA 1
ATOM 888 C C . VAL A 1 110 ? -1.014 -1.164 -17.408 1.00 74.00 110 VAL A C 1
ATOM 890 O O . VAL A 1 110 ? -1.167 0.060 -17.454 1.00 74.00 110 VAL A O 1
ATOM 893 N N . TYR A 1 111 ? -0.092 -1.745 -16.643 1.00 73.25 111 TYR A N 1
ATOM 894 C CA . TYR A 1 111 ? 0.940 -0.997 -15.930 1.00 73.25 111 TYR A CA 1
ATOM 895 C C . TYR A 1 111 ? 2.012 -0.502 -16.912 1.00 73.25 111 TYR A C 1
ATOM 897 O O . TYR A 1 111 ? 2.394 -1.234 -17.830 1.00 73.25 111 TYR A O 1
ATOM 905 N N . MET A 1 112 ? 2.519 0.724 -16.735 1.00 69.62 112 MET A N 1
ATOM 906 C CA . MET A 1 112 ? 3.436 1.328 -17.716 1.00 69.62 112 MET A CA 1
ATOM 907 C C . MET A 1 112 ? 4.728 0.517 -17.901 1.00 69.62 112 MET A C 1
ATOM 909 O O . MET A 1 112 ? 5.236 0.388 -19.013 1.00 69.62 112 MET A O 1
ATOM 913 N N . ASN A 1 113 ? 5.186 -0.139 -16.833 1.00 74.25 113 ASN A N 1
ATOM 914 C CA . ASN A 1 113 ? 6.405 -0.951 -16.836 1.00 74.25 113 ASN A CA 1
ATOM 915 C C . ASN A 1 113 ? 6.208 -2.361 -17.428 1.00 74.25 113 ASN A C 1
ATOM 917 O O . ASN A 1 113 ? 7.063 -3.224 -17.249 1.00 74.25 113 ASN A O 1
ATOM 921 N N . THR A 1 114 ? 5.083 -2.627 -18.103 1.00 81.31 114 THR A N 1
ATOM 922 C CA . THR A 1 114 ? 4.889 -3.870 -18.876 1.00 81.31 114 THR A CA 1
ATOM 923 C C . THR A 1 114 ? 5.692 -3.878 -20.176 1.00 81.31 114 THR A C 1
ATOM 925 O O . THR A 1 114 ? 6.001 -4.952 -20.694 1.00 81.31 114 THR A O 1
ATOM 928 N N . PHE A 1 115 ? 6.082 -2.700 -20.679 1.00 87.75 115 PHE A N 1
ATOM 929 C CA . PHE A 1 115 ? 7.109 -2.594 -21.711 1.00 87.75 115 PHE A CA 1
ATOM 930 C C . PHE A 1 115 ? 8.405 -3.259 -21.203 1.00 87.75 115 PHE A C 1
ATOM 932 O O . PHE A 1 115 ? 8.758 -3.063 -20.039 1.00 87.75 115 PHE A O 1
ATOM 939 N N . PRO A 1 116 ? 9.140 -4.042 -22.018 1.00 87.25 116 PRO A N 1
ATOM 940 C CA . PRO A 1 116 ? 10.254 -4.879 -21.557 1.00 87.25 116 PRO A CA 1
ATOM 941 C C . PRO A 1 116 ? 11.540 -4.100 -21.201 1.00 87.25 116 PRO A C 1
ATOM 943 O O . PRO A 1 116 ? 12.642 -4.558 -21.481 1.00 87.25 116 PRO A O 1
ATOM 946 N N . GLN A 1 117 ? 11.431 -2.952 -20.534 1.00 83.56 117 GLN A N 1
ATOM 947 C CA . GLN A 1 117 ? 12.546 -2.118 -20.064 1.00 83.56 117 GLN A CA 1
ATOM 948 C C . GLN A 1 117 ? 13.406 -2.760 -18.960 1.00 83.56 117 GLN A C 1
ATOM 950 O O . GLN A 1 117 ? 14.448 -2.222 -18.604 1.00 83.56 117 GLN A O 1
ATOM 955 N N . GLY A 1 118 ? 12.996 -3.915 -18.421 1.00 81.75 118 GLY A N 1
ATOM 956 C CA . GLY A 1 118 ? 13.763 -4.667 -17.420 1.00 81.75 118 GLY A CA 1
ATOM 957 C C . GLY A 1 118 ? 14.969 -5.443 -17.973 1.00 81.75 118 GLY A C 1
ATOM 958 O O . GLY A 1 118 ? 15.729 -6.004 -17.189 1.00 81.75 118 GLY A O 1
ATOM 959 N N . TYR A 1 119 ? 15.148 -5.500 -19.297 1.00 90.94 119 TYR A N 1
ATOM 960 C CA . TYR A 1 119 ? 16.304 -6.142 -19.937 1.00 90.94 119 TYR A CA 1
ATOM 961 C C . TYR A 1 119 ? 17.415 -5.135 -20.228 1.00 90.94 119 TYR A C 1
ATOM 963 O O . TYR A 1 119 ? 17.163 -3.945 -20.398 1.00 90.94 119 TYR A O 1
ATOM 971 N N . HIS A 1 120 ? 18.652 -5.618 -20.335 1.00 91.31 120 HIS A N 1
ATOM 972 C CA . HIS A 1 120 ? 19.804 -4.769 -20.628 1.00 91.31 120 HIS A CA 1
ATOM 973 C C . HIS A 1 120 ? 19.836 -4.409 -22.116 1.00 91.31 120 HIS A C 1
ATOM 975 O O . HIS A 1 120 ? 20.089 -5.278 -22.951 1.00 91.31 120 HIS A O 1
ATOM 981 N N . PHE A 1 121 ? 19.607 -3.144 -22.467 1.00 92.94 121 PHE A N 1
ATOM 982 C CA . PHE A 1 121 ? 19.602 -2.711 -23.868 1.00 92.94 121 PHE A CA 1
ATOM 983 C C . PHE A 1 121 ? 20.967 -2.266 -24.384 1.00 92.94 121 PHE A C 1
ATOM 985 O O . PHE A 1 121 ? 21.164 -2.282 -25.594 1.00 92.94 121 PHE A O 1
ATOM 992 N N . ALA A 1 122 ? 21.937 -1.965 -23.514 1.00 92.19 122 ALA A N 1
ATOM 993 C CA . ALA A 1 122 ? 23.275 -1.531 -23.937 1.00 92.19 122 ALA A CA 1
ATOM 994 C C . ALA A 1 122 ? 23.934 -2.458 -24.991 1.00 92.19 122 ALA A C 1
ATOM 996 O O . ALA A 1 122 ? 24.463 -1.943 -25.979 1.00 92.19 122 ALA A O 1
ATOM 997 N N . PRO A 1 123 ? 23.830 -3.804 -24.889 1.00 93.44 123 PRO A N 1
ATOM 998 C CA . PRO A 1 123 ? 24.327 -4.727 -25.914 1.00 93.44 123 PRO A CA 1
ATOM 999 C C . PRO A 1 123 ? 23.740 -4.559 -27.320 1.00 93.44 123 PRO A C 1
ATOM 1001 O O . PRO A 1 123 ? 24.325 -5.065 -28.271 1.00 93.44 123 PRO A O 1
ATOM 1004 N N . ALA A 1 124 ? 22.577 -3.917 -27.468 1.00 93.50 124 ALA A N 1
ATOM 1005 C CA . ALA A 1 124 ? 21.983 -3.640 -28.775 1.00 93.50 124 ALA A CA 1
ATOM 1006 C C . ALA A 1 124 ? 22.579 -2.397 -29.451 1.00 93.50 124 ALA A C 1
ATOM 1008 O O . ALA A 1 124 ? 22.450 -2.229 -30.656 1.00 93.50 124 ALA A O 1
ATOM 1009 N N . PHE A 1 125 ? 23.243 -1.535 -28.685 1.00 93.19 125 PHE A N 1
ATOM 1010 C CA . PHE A 1 125 ? 23.843 -0.299 -29.186 1.00 93.19 125 PHE A CA 1
ATOM 1011 C C . PHE A 1 125 ? 25.376 -0.350 -29.142 1.00 93.19 125 PHE A C 1
ATOM 1013 O O . PHE A 1 125 ? 26.043 0.494 -29.729 1.00 93.19 125 PHE A O 1
ATOM 1020 N N . THR A 1 126 ? 25.948 -1.359 -28.479 1.00 91.94 126 THR A N 1
ATOM 1021 C CA . THR A 1 126 ? 27.397 -1.576 -28.417 1.00 91.94 126 THR A CA 1
ATOM 1022 C C . THR A 1 126 ? 27.838 -2.524 -29.534 1.00 91.94 126 THR A C 1
ATOM 1024 O O . THR A 1 126 ? 27.235 -3.589 -29.691 1.00 91.94 126 THR A O 1
ATOM 1027 N N . PRO A 1 127 ? 28.924 -2.227 -30.269 1.00 88.12 127 PRO A N 1
ATOM 1028 C CA . PRO A 1 127 ? 29.541 -3.196 -31.167 1.00 88.12 127 PRO A CA 1
ATOM 1029 C C . PRO A 1 127 ? 30.197 -4.321 -30.350 1.00 88.12 127 PRO A C 1
ATOM 1031 O O . PRO A 1 127 ? 31.338 -4.214 -29.905 1.00 88.12 127 PRO A O 1
ATOM 1034 N N . LEU A 1 128 ? 29.452 -5.402 -30.112 1.00 87.38 128 LEU A N 1
ATOM 1035 C CA . LEU A 1 128 ? 29.931 -6.558 -29.357 1.00 87.38 128 LEU A CA 1
ATOM 1036 C C . LEU A 1 128 ? 30.564 -7.604 -30.276 1.00 87.38 128 LEU A C 1
ATOM 1038 O O . LEU A 1 128 ? 29.945 -8.059 -31.235 1.00 87.38 128 LEU A O 1
ATOM 1042 N N . ILE A 1 129 ? 31.768 -8.052 -29.913 1.00 86.38 129 ILE A N 1
ATOM 1043 C CA . ILE A 1 129 ? 32.437 -9.201 -30.548 1.00 86.38 129 ILE A CA 1
ATOM 1044 C C . ILE A 1 129 ? 31.712 -10.505 -30.182 1.00 86.38 129 ILE A C 1
ATOM 1046 O O . ILE A 1 129 ? 31.579 -11.412 -30.999 1.00 86.38 129 ILE A O 1
ATOM 1050 N N . SER A 1 130 ? 31.221 -10.597 -28.945 1.00 86.75 130 SER A N 1
ATOM 1051 C CA . SER A 1 130 ? 30.469 -11.745 -28.441 1.00 86.75 130 SER A CA 1
ATOM 1052 C C . SER A 1 130 ? 29.470 -11.295 -27.382 1.00 86.75 130 SER A C 1
ATOM 1054 O O . SER A 1 130 ? 29.728 -10.326 -26.667 1.00 86.75 130 SER A O 1
ATOM 1056 N N . ASP A 1 131 ? 28.345 -12.001 -27.274 1.00 85.75 131 ASP A N 1
ATOM 1057 C CA . ASP A 1 131 ? 27.334 -11.750 -26.251 1.00 85.75 131 ASP A CA 1
ATOM 1058 C C . ASP A 1 131 ? 26.810 -13.089 -25.693 1.00 85.75 131 ASP A C 1
ATOM 1060 O O . ASP A 1 131 ? 26.352 -13.942 -26.461 1.00 85.75 131 ASP A O 1
ATOM 1064 N N . PRO A 1 132 ? 26.866 -13.304 -24.364 1.00 85.12 132 PRO A N 1
ATOM 1065 C CA . PRO A 1 132 ? 26.393 -14.536 -23.736 1.00 85.12 132 PRO A CA 1
ATOM 1066 C C . PRO A 1 132 ? 24.879 -14.773 -23.874 1.00 85.12 132 PRO A C 1
ATOM 1068 O O . PRO A 1 132 ? 24.426 -15.904 -23.700 1.00 85.12 132 PRO A O 1
ATOM 1071 N N . ALA A 1 133 ? 24.083 -13.739 -24.160 1.00 86.50 133 ALA A N 1
ATOM 1072 C CA . ALA A 1 133 ? 22.638 -13.852 -24.329 1.00 86.50 133 ALA A CA 1
ATOM 1073 C C . ALA A 1 133 ? 22.230 -14.339 -25.730 1.00 86.50 133 ALA A C 1
ATOM 1075 O O . ALA A 1 1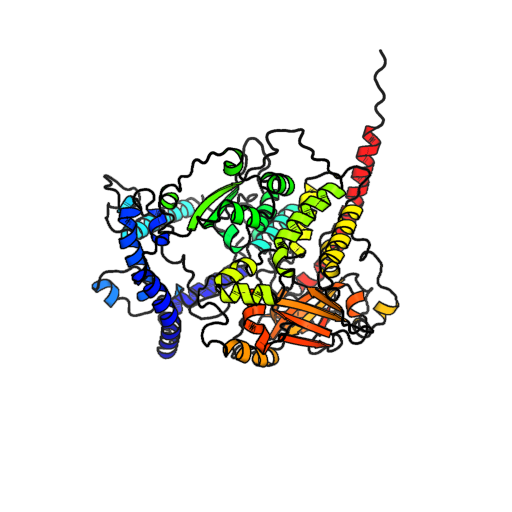33 ? 21.144 -14.900 -25.889 1.00 86.50 133 ALA A O 1
ATOM 1076 N N . GLY A 1 134 ? 23.070 -14.140 -26.751 1.00 89.62 134 GLY A N 1
ATOM 1077 C CA . GLY A 1 134 ? 22.770 -14.529 -28.128 1.00 89.62 134 GLY A CA 1
ATOM 1078 C C . GLY A 1 134 ? 23.571 -13.750 -29.168 1.00 89.62 134 GLY A C 1
ATOM 1079 O O . GLY A 1 134 ? 24.475 -12.995 -28.838 1.00 89.62 134 GLY A O 1
ATOM 1080 N N . LEU A 1 135 ? 23.227 -13.921 -30.448 1.00 91.25 135 LEU A N 1
ATOM 1081 C CA . LEU A 1 135 ? 23.927 -13.248 -31.549 1.00 91.25 135 LEU A CA 1
ATOM 1082 C C . LEU A 1 135 ? 23.887 -11.713 -31.399 1.00 91.25 135 LEU A C 1
ATOM 1084 O O . LEU A 1 135 ? 22.837 -11.174 -31.013 1.00 91.25 135 LEU A O 1
ATOM 1088 N N . PRO A 1 136 ? 24.981 -10.999 -31.734 1.00 90.44 136 PRO A N 1
ATOM 1089 C CA . PRO A 1 136 ? 24.972 -9.544 -31.841 1.00 90.44 136 PRO A CA 1
ATOM 1090 C C . PRO A 1 136 ? 23.817 -9.061 -32.727 1.00 90.44 136 PRO A C 1
ATOM 1092 O O . PRO A 1 136 ? 23.494 -9.665 -33.748 1.00 90.44 136 PRO A O 1
ATOM 1095 N N . THR A 1 137 ? 23.150 -7.997 -32.298 1.00 90.31 137 THR A N 1
ATOM 1096 C CA . THR A 1 137 ? 22.000 -7.408 -32.992 1.00 90.31 137 THR A CA 1
ATOM 1097 C C . THR A 1 137 ? 21.914 -5.941 -32.615 1.00 90.31 137 THR A C 1
ATOM 1099 O O . THR A 1 137 ? 22.238 -5.597 -31.484 1.00 90.31 137 THR A O 1
ATOM 1102 N N . ASN A 1 138 ? 21.450 -5.103 -33.537 1.00 89.62 138 ASN A N 1
ATOM 1103 C CA . ASN A 1 138 ? 21.179 -3.689 -33.287 1.00 89.62 138 ASN A CA 1
ATOM 1104 C C . ASN A 1 138 ? 19.746 -3.425 -32.784 1.00 89.62 138 ASN A C 1
ATOM 1106 O O . ASN A 1 138 ? 19.337 -2.281 -32.620 1.00 89.62 138 ASN A O 1
ATOM 1110 N N . SER A 1 139 ? 18.952 -4.480 -32.562 1.00 90.75 139 SER A N 1
ATOM 1111 C CA . SER A 1 139 ? 17.584 -4.365 -32.059 1.00 90.75 139 SER A CA 1
ATOM 1112 C C . SER A 1 139 ? 17.514 -4.694 -30.571 1.00 90.75 139 SER A C 1
ATOM 1114 O O . SER A 1 139 ? 17.702 -5.844 -30.158 1.00 90.75 139 SER A O 1
ATOM 1116 N N . ALA A 1 140 ? 17.145 -3.698 -29.766 1.00 92.31 140 ALA A N 1
ATOM 1117 C CA . ALA A 1 140 ? 16.922 -3.854 -28.331 1.00 92.31 140 ALA A CA 1
ATOM 1118 C C . ALA A 1 140 ? 15.852 -4.910 -28.006 1.00 92.31 140 ALA A C 1
ATOM 1120 O O . ALA A 1 140 ? 16.020 -5.691 -27.073 1.00 92.31 140 ALA A O 1
ATOM 1121 N N . MET A 1 141 ? 14.783 -5.013 -28.807 1.00 92.31 141 MET A N 1
ATOM 1122 C CA . MET A 1 141 ? 13.737 -6.025 -28.599 1.00 92.31 141 MET A CA 1
ATOM 1123 C C . MET A 1 141 ? 14.200 -7.436 -28.949 1.00 92.31 141 MET A C 1
ATOM 1125 O O . MET A 1 141 ? 13.867 -8.389 -28.240 1.00 92.31 141 MET A O 1
ATOM 1129 N N . VAL A 1 142 ? 14.993 -7.600 -30.013 1.00 92.06 142 VAL A N 1
ATOM 1130 C CA . VAL A 1 142 ? 15.616 -8.899 -30.308 1.00 92.06 142 VAL A CA 1
ATOM 1131 C C . VAL A 1 142 ? 16.557 -9.284 -29.168 1.00 92.06 142 VAL A C 1
ATOM 1133 O O . VAL A 1 142 ? 16.523 -10.426 -28.708 1.00 92.06 142 VAL A O 1
ATOM 1136 N N . LYS A 1 143 ? 17.330 -8.324 -28.650 1.00 93.25 143 LYS A N 1
ATOM 1137 C CA . LYS A 1 143 ? 18.226 -8.534 -27.511 1.00 93.25 143 LYS A CA 1
ATOM 1138 C C . LYS A 1 143 ? 17.468 -8.904 -26.227 1.00 93.25 143 LYS A C 1
ATOM 1140 O O . LYS A 1 143 ? 17.861 -9.847 -25.545 1.00 93.25 143 LYS A O 1
ATOM 1145 N N . ALA A 1 144 ? 16.340 -8.256 -25.941 1.00 93.44 144 ALA A N 1
ATOM 1146 C CA . ALA A 1 144 ? 15.460 -8.606 -24.824 1.00 93.44 144 ALA A CA 1
ATOM 1147 C C . ALA A 1 144 ? 14.956 -10.055 -24.923 1.00 93.44 144 ALA A C 1
ATOM 1149 O O . ALA A 1 144 ? 15.038 -10.818 -23.962 1.00 93.44 144 ALA A O 1
ATOM 1150 N N . LYS A 1 145 ? 14.495 -10.473 -26.111 1.00 93.00 145 LYS A N 1
ATOM 1151 C CA . LYS A 1 145 ? 14.044 -11.854 -26.367 1.00 93.00 145 LYS A CA 1
ATOM 1152 C C . LYS A 1 145 ? 15.179 -12.871 -26.193 1.00 93.00 145 LYS A C 1
ATOM 1154 O O . LYS A 1 145 ? 14.952 -13.945 -25.635 1.00 93.00 145 LYS A O 1
ATOM 1159 N N . GLN A 1 146 ? 16.392 -12.538 -26.639 1.00 94.56 146 GLN A N 1
ATOM 1160 C CA . GLN A 1 146 ? 17.597 -13.350 -26.427 1.00 94.56 146 GLN A CA 1
ATOM 1161 C C . GLN A 1 146 ? 17.897 -13.522 -24.929 1.00 94.56 146 GLN A C 1
ATOM 1163 O O . GLN A 1 146 ? 18.006 -14.652 -24.454 1.00 94.56 146 GLN A O 1
ATOM 1168 N N . GLN A 1 147 ? 17.931 -12.422 -24.167 1.00 94.62 147 GLN A N 1
ATOM 1169 C CA . GLN A 1 147 ? 18.153 -12.445 -22.716 1.00 94.62 147 GLN A CA 1
ATOM 1170 C C . GLN A 1 147 ? 17.072 -13.232 -21.974 1.00 94.62 147 GLN A C 1
ATOM 1172 O O . GLN A 1 147 ? 17.397 -14.058 -21.123 1.00 94.62 147 GLN A O 1
ATOM 1177 N N . PHE A 1 148 ? 15.798 -13.047 -22.330 1.00 94.06 148 PHE A N 1
ATOM 1178 C CA . PHE A 1 148 ? 14.696 -13.818 -21.757 1.00 94.06 148 PHE A CA 1
ATOM 1179 C C . PHE A 1 148 ? 14.868 -15.321 -21.998 1.00 94.06 148 PHE A C 1
ATOM 1181 O O . PHE A 1 148 ? 14.772 -16.115 -21.063 1.00 94.06 148 PHE A O 1
ATOM 1188 N N . LYS A 1 149 ? 15.180 -15.726 -23.236 1.00 95.25 149 LYS A N 1
ATOM 1189 C CA . LYS A 1 149 ? 15.403 -17.136 -23.581 1.00 95.25 149 LYS A CA 1
ATOM 1190 C C . LYS A 1 149 ? 16.598 -17.725 -22.827 1.00 95.25 149 LYS A C 1
ATOM 1192 O O . LYS A 1 149 ? 16.504 -18.843 -22.312 1.00 95.25 149 LYS A O 1
ATOM 1197 N N . ALA A 1 150 ? 17.701 -16.984 -22.739 1.00 94.00 150 ALA A N 1
ATOM 1198 C CA . ALA A 1 150 ? 18.882 -17.394 -21.986 1.00 94.00 150 ALA A CA 1
ATOM 1199 C C . ALA A 1 150 ? 18.555 -17.554 -20.491 1.00 94.00 150 ALA A C 1
ATOM 1201 O O . ALA A 1 150 ? 18.869 -18.586 -19.895 1.00 94.00 150 ALA A O 1
ATOM 1202 N N . GLY A 1 151 ? 17.844 -16.583 -19.910 1.00 92.94 151 GLY A N 1
ATOM 1203 C CA . GLY A 1 151 ? 17.371 -16.617 -18.528 1.00 92.94 151 GLY A CA 1
ATOM 1204 C C . GLY A 1 151 ? 16.449 -17.803 -18.247 1.00 92.94 151 GLY A C 1
ATOM 1205 O O . GLY A 1 151 ? 16.671 -18.530 -17.282 1.00 92.94 151 GLY A O 1
ATOM 1206 N N . LEU A 1 152 ? 15.473 -18.071 -19.121 1.00 94.31 152 LEU A N 1
ATOM 1207 C CA . LEU A 1 152 ? 14.568 -19.216 -18.993 1.00 94.31 152 LEU A CA 1
ATOM 1208 C C . LEU A 1 152 ? 15.317 -20.551 -19.063 1.00 94.31 152 LEU A C 1
ATOM 1210 O O . LEU A 1 152 ? 15.052 -21.443 -18.261 1.00 94.31 152 LEU A O 1
ATOM 1214 N N . THR A 1 153 ? 16.283 -20.672 -19.975 1.00 94.44 153 THR A N 1
ATOM 1215 C CA . THR A 1 153 ? 17.126 -21.873 -20.094 1.00 94.44 153 THR A CA 1
ATOM 1216 C C . THR A 1 153 ? 17.901 -22.114 -18.797 1.00 94.44 153 THR A C 1
ATOM 1218 O O . THR A 1 153 ? 17.899 -23.219 -18.257 1.00 94.44 153 THR A O 1
ATOM 1221 N N . ARG A 1 154 ? 18.517 -21.065 -18.236 1.00 92.75 154 ARG A N 1
ATOM 1222 C CA . ARG A 1 154 ? 19.223 -21.152 -16.948 1.00 92.75 154 ARG A CA 1
ATOM 1223 C C . ARG A 1 154 ? 18.276 -21.489 -15.800 1.00 92.75 154 ARG A C 1
ATOM 1225 O O . ARG A 1 154 ? 18.608 -22.338 -14.980 1.00 92.75 154 ARG A O 1
ATOM 1232 N N . LEU A 1 155 ? 17.088 -20.888 -15.769 1.00 93.31 155 LEU A N 1
ATOM 1233 C CA . LEU A 1 155 ? 16.060 -21.181 -14.773 1.00 93.31 155 LEU A CA 1
ATOM 1234 C C . LEU A 1 155 ? 15.641 -22.656 -14.824 1.00 93.31 155 LEU A C 1
ATOM 1236 O O . LEU A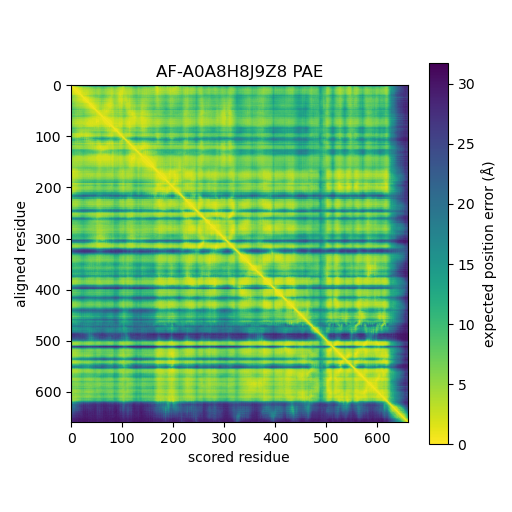 1 155 ? 15.545 -23.299 -13.783 1.00 93.31 155 LEU A O 1
ATOM 1240 N N . GLN A 1 156 ? 15.420 -23.204 -16.021 1.00 93.25 156 GLN A N 1
ATOM 1241 C CA . GLN A 1 156 ? 15.076 -24.614 -16.219 1.00 93.25 156 GLN A CA 1
ATOM 1242 C C . GLN A 1 156 ? 16.177 -25.543 -15.705 1.00 93.25 156 GLN A C 1
ATOM 1244 O O . GLN A 1 156 ? 15.870 -26.475 -14.963 1.00 93.25 156 GLN A O 1
ATOM 1249 N N . LEU A 1 157 ? 17.442 -25.258 -16.028 1.00 94.31 157 LEU A N 1
ATOM 1250 C CA . LEU A 1 157 ? 18.586 -26.018 -15.517 1.00 94.31 157 LEU A CA 1
ATOM 1251 C C . LEU A 1 157 ? 18.659 -25.965 -13.985 1.00 94.31 157 LEU A C 1
ATOM 1253 O O . LEU A 1 157 ? 18.780 -27.003 -13.341 1.00 94.31 157 LEU A O 1
ATOM 1257 N N . SER A 1 158 ? 18.497 -24.783 -13.385 1.00 94.19 158 SER A N 1
ATOM 1258 C CA . SER A 1 158 ? 18.460 -24.629 -11.926 1.00 94.19 158 SER A CA 1
ATOM 1259 C C . SER A 1 158 ? 17.298 -25.393 -11.281 1.00 94.19 158 SER A C 1
ATOM 1261 O O . SER A 1 158 ? 17.461 -26.006 -10.226 1.00 94.19 158 SER A O 1
ATOM 1263 N N . ARG A 1 159 ? 16.119 -25.419 -11.920 1.00 90.88 159 ARG A N 1
ATOM 1264 C CA . ARG A 1 159 ? 14.978 -26.224 -11.451 1.00 90.88 159 ARG A CA 1
ATOM 1265 C C . ARG A 1 159 ? 15.258 -27.722 -11.537 1.00 90.88 159 ARG A C 1
ATOM 1267 O O . ARG A 1 159 ? 14.957 -28.432 -10.582 1.00 90.88 159 ARG A O 1
ATOM 1274 N N . GLN A 1 160 ? 15.830 -28.199 -12.643 1.00 92.75 160 GLN A N 1
ATOM 1275 C CA . GLN A 1 160 ? 16.216 -29.607 -12.812 1.00 92.75 160 GLN A CA 1
ATOM 1276 C C . GLN A 1 160 ? 17.259 -30.023 -11.768 1.00 92.75 160 GLN A C 1
ATOM 1278 O O . GLN A 1 160 ? 17.144 -31.093 -11.174 1.00 92.75 160 GLN A O 1
ATOM 1283 N N . ALA A 1 161 ? 18.209 -29.135 -11.471 1.00 94.56 161 ALA A N 1
ATOM 1284 C CA . ALA A 1 161 ? 19.212 -29.314 -10.426 1.00 94.56 161 ALA A CA 1
ATOM 1285 C C . ALA A 1 161 ? 18.668 -29.131 -8.995 1.00 94.56 161 ALA A C 1
ATOM 1287 O O . ALA A 1 161 ? 19.424 -29.279 -8.039 1.00 94.56 161 ALA A O 1
ATOM 1288 N N . LYS A 1 162 ? 17.381 -28.783 -8.826 1.00 90.00 162 LYS A N 1
ATOM 1289 C CA . LYS A 1 162 ? 16.750 -28.460 -7.533 1.00 90.00 162 LYS A CA 1
ATOM 1290 C C . LYS A 1 162 ? 17.512 -27.388 -6.731 1.00 90.00 162 LYS A C 1
ATOM 1292 O O . LYS A 1 162 ? 17.436 -27.363 -5.506 1.00 90.00 162 LYS A O 1
ATOM 1297 N N . SER A 1 163 ? 18.228 -26.490 -7.412 1.00 89.19 163 SER A N 1
ATOM 1298 C CA . SER A 1 163 ? 19.040 -25.439 -6.780 1.00 89.19 163 SER A CA 1
ATOM 1299 C C . SER A 1 163 ? 18.241 -24.181 -6.439 1.00 89.19 163 SER A C 1
ATOM 1301 O O . SER A 1 163 ? 18.739 -23.300 -5.742 1.00 89.19 163 SER A O 1
ATOM 1303 N N . ILE A 1 164 ? 16.997 -24.091 -6.918 1.00 86.12 164 ILE A N 1
ATOM 1304 C CA . ILE A 1 164 ? 16.094 -22.970 -6.662 1.00 86.12 164 ILE A CA 1
ATOM 1305 C C . ILE A 1 164 ? 14.716 -23.457 -6.224 1.00 86.12 164 ILE A C 1
ATOM 1307 O O . ILE A 1 164 ? 14.195 -24.453 -6.728 1.00 86.12 164 ILE A O 1
ATOM 1311 N N . VAL A 1 165 ? 14.097 -22.701 -5.320 1.00 79.88 165 VAL A N 1
ATOM 1312 C CA . VAL A 1 165 ? 12.729 -22.930 -4.851 1.00 79.88 165 VAL A CA 1
ATOM 1313 C C . VAL A 1 165 ? 11.944 -21.642 -5.040 1.00 79.88 165 VAL A C 1
ATOM 1315 O O . VAL A 1 165 ? 12.254 -20.628 -4.417 1.00 79.88 165 VAL A O 1
ATOM 1318 N N . LEU A 1 166 ? 10.926 -21.683 -5.898 1.00 80.94 166 LEU A N 1
ATOM 1319 C CA . LEU A 1 166 ? 10.040 -20.550 -6.153 1.00 80.94 166 LEU A CA 1
ATOM 1320 C C . LEU A 1 166 ? 8.805 -20.651 -5.257 1.00 80.94 166 LEU A C 1
ATOM 1322 O O . LEU A 1 166 ? 8.194 -21.711 -5.133 1.00 80.94 166 LEU A O 1
ATOM 1326 N N . ARG A 1 167 ? 8.455 -19.540 -4.614 1.00 80.38 167 ARG A N 1
ATOM 1327 C CA . ARG A 1 167 ? 7.333 -19.415 -3.681 1.00 80.38 167 ARG A CA 1
ATOM 1328 C C . ARG A 1 167 ? 6.517 -18.202 -4.123 1.00 80.38 167 ARG A C 1
ATOM 1330 O O . ARG A 1 167 ? 7.060 -17.104 -4.144 1.00 80.38 167 ARG A O 1
ATOM 1337 N N . PHE A 1 168 ? 5.265 -18.421 -4.514 1.00 83.12 168 PHE A N 1
ATOM 1338 C CA . PHE A 1 168 ? 4.379 -17.379 -5.024 1.00 83.12 168 PHE A CA 1
ATOM 1339 C C . PHE A 1 168 ? 3.347 -16.973 -3.979 1.00 83.12 168 PHE A C 1
ATOM 1341 O O . PHE A 1 168 ? 2.629 -17.816 -3.443 1.00 83.12 168 PHE A O 1
ATOM 1348 N N . PHE A 1 169 ? 3.234 -15.673 -3.752 1.00 87.12 169 PHE A N 1
ATOM 1349 C CA . PHE A 1 169 ? 2.146 -15.086 -2.991 1.00 87.12 169 PHE A CA 1
ATOM 1350 C C . PHE A 1 169 ? 1.431 -14.071 -3.873 1.00 87.12 169 PHE A C 1
ATOM 1352 O O . PHE A 1 169 ? 2.092 -13.263 -4.527 1.00 87.12 169 PHE A O 1
ATOM 1359 N N . VAL A 1 170 ? 0.103 -14.122 -3.880 1.00 87.69 170 VAL A N 1
ATOM 1360 C CA . VAL A 1 170 ? -0.732 -13.092 -4.496 1.00 87.69 170 VAL A CA 1
ATOM 1361 C C . VAL A 1 170 ? -1.438 -12.334 -3.378 1.00 87.69 170 VAL A C 1
ATOM 1363 O O . VAL A 1 170 ? -2.166 -12.927 -2.584 1.00 87.69 170 VAL A O 1
ATOM 1366 N N . GLY A 1 171 ? -1.163 -11.034 -3.280 1.00 87.50 171 GLY A N 1
ATOM 1367 C CA . GLY A 1 171 ? -1.712 -10.177 -2.237 1.00 87.50 171 GLY A CA 1
ATOM 1368 C C . GLY A 1 171 ? -0.850 -8.950 -1.934 1.00 87.50 171 GLY A C 1
ATOM 1369 O O . GLY A 1 171 ? 0.079 -8.611 -2.664 1.00 87.50 171 GLY A O 1
ATOM 1370 N N . ASP A 1 172 ? -1.166 -8.297 -0.823 1.00 87.00 172 ASP A N 1
ATOM 1371 C CA . ASP A 1 172 ? -0.513 -7.117 -0.281 1.00 87.00 172 ASP A CA 1
ATOM 1372 C C . ASP A 1 172 ? 0.828 -7.474 0.362 1.00 87.00 172 ASP A C 1
ATOM 1374 O O . ASP A 1 172 ? 0.921 -8.271 1.302 1.00 87.00 172 ASP A O 1
ATOM 1378 N N . VAL A 1 173 ? 1.891 -6.860 -0.151 1.00 86.62 173 VAL A N 1
ATOM 1379 C CA . VAL A 1 173 ? 3.254 -7.138 0.307 1.00 86.62 173 VAL A CA 1
ATOM 1380 C C . VAL A 1 173 ? 3.497 -6.664 1.740 1.00 86.62 173 VAL A C 1
ATOM 1382 O O . VAL A 1 173 ? 4.212 -7.336 2.480 1.00 86.62 173 VAL A O 1
ATOM 1385 N N . LEU A 1 174 ? 2.875 -5.566 2.189 1.00 86.75 174 LEU A N 1
ATOM 1386 C CA . LEU A 1 174 ? 3.048 -5.087 3.562 1.00 86.75 174 LEU A CA 1
ATOM 1387 C C . LEU A 1 174 ? 2.372 -6.047 4.553 1.00 86.75 174 LEU A C 1
ATOM 1389 O O . LEU A 1 174 ? 2.917 -6.311 5.626 1.00 86.75 174 LEU A O 1
ATOM 1393 N N . ALA A 1 175 ? 1.196 -6.579 4.211 1.00 88.44 175 ALA A N 1
ATOM 1394 C CA . ALA A 1 175 ? 0.488 -7.601 4.974 1.00 88.44 175 ALA A CA 1
ATOM 1395 C C . ALA A 1 175 ? 1.274 -8.910 5.022 1.00 88.44 175 ALA A C 1
ATOM 1397 O O . ALA A 1 175 ? 1.436 -9.471 6.106 1.00 88.44 175 ALA A O 1
ATOM 1398 N N . LEU A 1 176 ? 1.848 -9.341 3.895 1.00 88.56 176 LEU A N 1
ATOM 1399 C CA . LEU A 1 176 ? 2.737 -10.497 3.856 1.00 88.56 176 LEU A CA 1
ATOM 1400 C C . LEU A 1 176 ? 3.959 -10.306 4.757 1.00 88.56 176 LEU A C 1
ATOM 1402 O O . LEU A 1 176 ? 4.255 -11.179 5.569 1.00 88.56 176 LEU A O 1
ATOM 1406 N N . CYS A 1 177 ? 4.659 -9.174 4.651 1.00 86.62 177 CYS A N 1
ATOM 1407 C CA . CYS A 1 177 ? 5.834 -8.901 5.478 1.00 86.62 177 CYS A CA 1
ATOM 1408 C C . CYS A 1 177 ? 5.488 -8.931 6.973 1.00 86.62 177 CYS A C 1
ATOM 1410 O O . CYS A 1 177 ? 6.223 -9.537 7.755 1.00 86.62 177 CYS A O 1
ATOM 1412 N N . ARG A 1 178 ? 4.340 -8.361 7.371 1.00 85.56 178 ARG A N 1
ATOM 1413 C CA . ARG A 1 178 ? 3.836 -8.452 8.753 1.00 85.56 178 ARG A CA 1
ATOM 1414 C C . ARG A 1 178 ? 3.491 -9.881 9.159 1.00 85.56 178 ARG A C 1
ATOM 1416 O O . ARG A 1 178 ? 3.784 -10.262 10.290 1.00 85.56 178 ARG A O 1
ATOM 1423 N N . ALA A 1 179 ? 2.874 -10.659 8.273 1.00 87.56 179 ALA A N 1
ATOM 1424 C CA . ALA A 1 179 ? 2.535 -12.051 8.542 1.00 87.56 179 ALA A CA 1
ATOM 1425 C C . ALA A 1 179 ? 3.795 -12.902 8.752 1.00 87.56 179 ALA A C 1
ATOM 1427 O O . ALA A 1 179 ? 3.880 -13.649 9.722 1.00 87.56 179 ALA A O 1
ATOM 1428 N N . LEU A 1 180 ? 4.809 -12.726 7.901 1.00 86.38 180 LEU A N 1
ATOM 1429 C CA . LEU A 1 180 ? 6.092 -13.420 8.012 1.00 86.38 180 LEU A CA 1
ATOM 1430 C C . LEU A 1 180 ? 6.866 -13.024 9.278 1.00 86.38 180 LEU A C 1
ATOM 1432 O O . LEU A 1 180 ? 7.443 -13.894 9.924 1.00 86.38 180 LEU A O 1
ATOM 1436 N N . ASP A 1 181 ? 6.867 -11.743 9.659 1.00 81.75 181 ASP A N 1
ATOM 1437 C CA . ASP A 1 181 ? 7.486 -11.284 10.913 1.00 81.75 181 ASP A CA 1
ATOM 1438 C C . ASP A 1 181 ? 6.797 -11.893 12.146 1.00 81.75 181 ASP A C 1
ATOM 1440 O O . ASP A 1 181 ? 7.459 -12.400 13.054 1.00 81.75 181 ASP A O 1
ATOM 1444 N N . GLN A 1 182 ? 5.463 -11.917 12.165 1.00 83.75 182 GLN A N 1
ATOM 1445 C CA . GLN A 1 182 ? 4.710 -12.540 13.255 1.00 83.75 182 GLN A CA 1
ATOM 1446 C C . GLN A 1 182 ? 4.916 -14.057 13.300 1.00 83.75 182 GLN A C 1
ATOM 1448 O O . GLN A 1 182 ? 5.087 -14.615 14.383 1.00 83.75 182 GLN A O 1
ATOM 1453 N N . TYR A 1 183 ? 4.973 -14.725 12.146 1.00 84.88 183 TYR A N 1
ATOM 1454 C CA . TYR A 1 183 ? 5.314 -16.143 12.071 1.00 84.88 183 TYR A CA 1
ATOM 1455 C C . TYR A 1 183 ? 6.716 -16.414 12.618 1.00 84.88 183 TYR A C 1
ATOM 1457 O O . TYR A 1 183 ? 6.881 -17.301 13.449 1.00 84.88 183 TYR A O 1
ATOM 1465 N N . ALA A 1 184 ? 7.715 -15.613 12.239 1.00 82.44 184 ALA A N 1
ATOM 1466 C CA . ALA A 1 184 ? 9.075 -15.762 12.752 1.00 82.44 184 ALA A CA 1
ATOM 1467 C C . ALA A 1 184 ? 9.134 -15.644 14.288 1.00 82.44 184 ALA A C 1
ATOM 1469 O O . ALA A 1 184 ? 9.881 -16.380 14.932 1.00 82.44 184 ALA A O 1
ATOM 1470 N N . LYS A 1 185 ? 8.314 -14.762 14.877 1.00 81.38 185 LYS A N 1
ATOM 1471 C CA . LYS A 1 185 ? 8.251 -14.525 16.329 1.00 81.38 185 LYS A CA 1
ATOM 1472 C C . LYS A 1 185 ? 7.459 -15.582 17.098 1.00 81.38 185 LYS A C 1
ATOM 1474 O O . LYS A 1 185 ? 7.888 -15.991 18.171 1.00 81.38 185 LYS A O 1
ATOM 1479 N N . PHE A 1 186 ? 6.303 -15.996 16.584 1.00 84.75 186 PHE A N 1
ATOM 1480 C CA . PHE A 1 186 ? 5.333 -16.798 17.339 1.00 84.75 186 PHE A CA 1
ATOM 1481 C C . PHE A 1 186 ? 5.152 -18.222 16.813 1.00 84.75 186 PHE A C 1
ATOM 1483 O O . PHE A 1 186 ? 4.472 -19.012 17.461 1.00 84.75 186 PHE A O 1
ATOM 1490 N N . GLN A 1 187 ? 5.712 -18.540 15.642 1.00 84.88 187 GLN A N 1
ATOM 1491 C CA . GLN A 1 187 ? 5.553 -19.824 14.948 1.00 84.88 187 GLN A CA 1
ATOM 1492 C C . GLN A 1 187 ? 4.077 -20.212 14.723 1.00 84.88 187 GLN A C 1
ATOM 1494 O O . GLN A 1 187 ? 3.730 -21.388 14.652 1.00 84.88 187 GLN A O 1
ATOM 1499 N N . LYS A 1 188 ? 3.187 -19.213 14.611 1.00 86.00 188 LYS A N 1
ATOM 1500 C CA . LYS A 1 188 ? 1.758 -19.394 14.318 1.00 86.00 188 LYS A CA 1
ATOM 1501 C C . LYS A 1 188 ? 1.499 -19.170 12.839 1.00 86.00 188 LYS A C 1
ATOM 1503 O O . LYS A 1 188 ? 1.902 -18.146 12.303 1.00 86.00 188 LYS A O 1
ATOM 1508 N N . THR A 1 189 ? 0.808 -20.098 12.189 1.00 86.38 189 THR A N 1
ATOM 1509 C CA . THR A 1 189 ? 0.506 -20.003 10.753 1.00 86.38 189 THR A CA 1
ATOM 1510 C C . THR A 1 189 ? -0.698 -19.119 10.455 1.00 86.38 189 THR A C 1
ATOM 1512 O O . THR A 1 189 ? -0.749 -18.483 9.405 1.00 86.38 189 THR A O 1
ATOM 1515 N N . ASP A 1 190 ? -1.630 -19.043 11.403 1.00 81.88 190 ASP A N 1
ATOM 1516 C CA . ASP A 1 190 ? -2.758 -18.127 11.373 1.00 81.88 190 ASP A CA 1
ATOM 1517 C C . ASP A 1 190 ? -2.404 -16.817 12.081 1.00 81.88 190 ASP A C 1
ATOM 1519 O O . ASP A 1 190 ? -2.345 -16.739 13.311 1.00 81.88 190 ASP A O 1
ATOM 1523 N N . ILE A 1 191 ? -2.155 -15.785 11.279 1.00 80.50 191 ILE A N 1
ATOM 1524 C CA . ILE A 1 191 ? -1.785 -14.454 11.762 1.00 80.50 191 ILE A CA 1
ATOM 1525 C C . ILE A 1 191 ? -2.982 -13.481 11.742 1.00 80.50 191 ILE A C 1
ATOM 1527 O O . ILE A 1 191 ? -2.977 -12.437 12.400 1.00 80.50 191 ILE A O 1
ATOM 1531 N N . GLY A 1 192 ? -4.039 -13.801 10.989 1.00 82.81 192 GLY A N 1
ATOM 1532 C CA . GLY A 1 192 ? -5.197 -12.925 10.810 1.00 82.81 192 GLY A CA 1
ATOM 1533 C C . GLY A 1 192 ? -4.897 -11.579 10.126 1.00 82.81 192 GLY A C 1
ATOM 1534 O O . GLY A 1 192 ? -5.649 -10.619 10.340 1.00 82.81 192 GLY A O 1
ATOM 1535 N N . GLU A 1 193 ? -3.803 -11.481 9.362 1.00 87.25 193 GLU A N 1
ATOM 1536 C CA . GLU A 1 193 ? -3.564 -10.412 8.376 1.00 87.25 193 GLU A CA 1
ATOM 1537 C C . GLU A 1 193 ? -4.347 -10.735 7.098 1.00 87.25 193 GLU A C 1
ATOM 1539 O O . GLU A 1 193 ? -4.439 -11.898 6.717 1.00 87.25 193 GLU A O 1
ATOM 1544 N N . PHE A 1 194 ? -4.925 -9.729 6.445 1.00 89.06 194 PHE A N 1
ATOM 1545 C CA . PHE A 1 194 ? -5.702 -9.920 5.216 1.00 89.06 194 PHE A CA 1
ATOM 1546 C C . PHE A 1 194 ? -4.783 -10.057 4.005 1.00 89.06 194 PHE A C 1
ATOM 1548 O O . PHE A 1 194 ? -3.719 -9.441 3.968 1.00 89.06 194 PHE A O 1
ATOM 1555 N N . THR A 1 195 ? -5.187 -10.858 3.020 1.00 88.75 195 THR A N 1
ATOM 1556 C CA . THR A 1 195 ? -4.378 -11.097 1.819 1.00 88.75 195 THR A CA 1
ATOM 1557 C C . THR A 1 195 ? -4.232 -9.844 0.975 1.00 88.75 195 THR A C 1
ATOM 1559 O O . THR A 1 195 ? -3.158 -9.621 0.447 1.00 88.75 195 THR A O 1
ATOM 1562 N N . THR A 1 196 ? -5.262 -9.007 0.867 1.00 84.31 196 THR A N 1
ATOM 1563 C CA . THR A 1 196 ? -5.249 -7.744 0.113 1.00 84.31 196 THR A CA 1
ATOM 1564 C C . THR A 1 196 ? -6.238 -6.750 0.733 1.00 84.31 196 THR A C 1
ATOM 1566 O O . THR A 1 196 ? -7.199 -7.169 1.395 1.00 84.31 196 THR A O 1
ATOM 1569 N N . PRO A 1 197 ? -6.067 -5.431 0.518 1.00 76.00 197 PRO A N 1
ATOM 1570 C CA . PRO A 1 197 ? -7.185 -4.498 0.590 1.00 76.00 197 PRO A CA 1
ATOM 1571 C C . PRO A 1 197 ? -8.345 -5.038 -0.266 1.00 76.00 197 PRO A C 1
ATOM 1573 O O . PRO A 1 197 ? -8.098 -5.569 -1.351 1.00 76.00 197 PRO A O 1
ATOM 1576 N N . TRP A 1 198 ? -9.589 -4.932 0.209 1.00 83.75 198 TRP A N 1
ATOM 1577 C CA . TRP A 1 198 ? -10.813 -5.382 -0.493 1.00 83.75 198 TRP A CA 1
ATOM 1578 C C . TRP A 1 198 ? -11.115 -6.883 -0.461 1.00 83.75 198 TRP A C 1
ATOM 1580 O O . TRP A 1 198 ? -12.019 -7.330 -1.168 1.00 83.75 198 TRP A O 1
ATOM 1590 N N . ARG A 1 199 ? -10.431 -7.655 0.389 1.00 85.44 199 ARG A N 1
ATOM 1591 C CA . ARG A 1 199 ? -10.790 -9.050 0.669 1.00 85.44 199 ARG A CA 1
ATOM 1592 C C . ARG A 1 199 ? -10.939 -9.327 2.156 1.00 85.44 199 ARG A C 1
ATOM 1594 O O . ARG A 1 199 ? -10.286 -8.710 2.996 1.00 85.44 199 ARG A O 1
ATOM 1601 N N . ALA A 1 200 ? -11.813 -10.274 2.467 1.00 89.50 200 ALA A N 1
ATOM 1602 C CA . ALA A 1 200 ? -12.041 -10.805 3.804 1.00 89.50 200 ALA A CA 1
ATOM 1603 C C . ALA A 1 200 ? -11.134 -12.004 4.122 1.00 89.50 200 ALA A C 1
ATOM 1605 O O . ALA A 1 200 ? -11.045 -12.432 5.277 1.00 89.50 200 ALA A O 1
ATOM 1606 N N . THR A 1 201 ? -10.476 -12.547 3.102 1.00 89.50 201 THR A N 1
ATOM 1607 C CA . THR A 1 201 ? -9.559 -13.674 3.213 1.00 89.50 201 THR A CA 1
ATOM 1608 C C . THR A 1 201 ? -8.255 -13.279 3.889 1.00 89.50 201 THR A C 1
ATOM 1610 O O . THR A 1 201 ? -7.660 -12.236 3.610 1.00 89.50 201 THR A O 1
ATOM 1613 N N . THR A 1 202 ? -7.817 -14.125 4.818 1.00 90.25 202 THR A N 1
ATOM 1614 C CA . THR A 1 202 ? -6.606 -13.934 5.614 1.00 90.25 202 THR A CA 1
ATOM 1615 C C . THR A 1 202 ? -5.442 -14.758 5.081 1.00 90.25 202 THR A C 1
ATOM 1617 O O . THR A 1 202 ? -5.620 -15.773 4.410 1.00 90.25 202 THR A O 1
ATOM 1620 N N . ILE A 1 203 ? -4.228 -14.301 5.371 1.00 89.81 203 ILE A N 1
ATOM 1621 C CA . ILE A 1 203 ? -2.992 -14.992 5.030 1.00 89.81 203 ILE A CA 1
ATOM 1622 C C . ILE A 1 203 ? -2.850 -16.207 5.947 1.00 89.81 203 ILE A C 1
ATOM 1624 O O . ILE A 1 203 ? -2.697 -16.056 7.159 1.00 89.81 203 ILE A O 1
ATOM 1628 N N . ASP A 1 204 ? -2.850 -17.392 5.344 1.00 87.81 204 ASP A N 1
ATOM 1629 C CA . ASP A 1 204 ? -2.475 -18.643 5.995 1.00 87.81 204 ASP A CA 1
ATOM 1630 C C . ASP A 1 204 ? -1.051 -19.041 5.585 1.00 87.81 204 ASP A C 1
ATOM 1632 O O . ASP A 1 204 ? -0.725 -19.164 4.401 1.00 87.81 204 ASP A O 1
ATOM 1636 N N . LEU A 1 205 ? -0.189 -19.225 6.583 1.00 87.12 205 LEU A N 1
ATOM 1637 C CA . LEU A 1 205 ? 1.201 -19.640 6.417 1.00 87.12 205 LEU A CA 1
ATOM 1638 C C . LEU A 1 205 ? 1.405 -21.146 6.638 1.00 87.12 205 LEU A C 1
ATOM 1640 O O . LEU A 1 205 ? 2.549 -21.584 6.739 1.00 87.12 205 LEU A O 1
ATOM 1644 N N . SER A 1 206 ? 0.347 -21.957 6.689 1.00 86.50 206 SER A N 1
ATOM 1645 C CA . SER A 1 206 ? 0.428 -23.417 6.857 1.00 86.50 206 SER A CA 1
ATOM 1646 C C . SER A 1 206 ? 1.337 -24.079 5.814 1.00 86.50 206 SER A C 1
ATOM 1648 O O . SER A 1 206 ? 2.288 -24.778 6.162 1.00 86.50 206 SER A O 1
ATOM 1650 N N . GLU A 1 207 ? 1.146 -23.762 4.532 1.00 82.56 207 GLU A N 1
ATOM 1651 C CA . GLU A 1 207 ? 2.005 -24.232 3.435 1.00 82.56 207 GLU A CA 1
ATOM 1652 C C . GLU A 1 207 ? 3.429 -23.670 3.502 1.00 82.56 207 GLU A C 1
ATOM 1654 O O . GLU A 1 207 ? 4.386 -24.294 3.038 1.00 82.56 207 GLU A O 1
ATOM 1659 N N . HIS A 1 208 ? 3.599 -22.469 4.060 1.00 82.44 208 HIS A N 1
ATOM 1660 C CA . HIS A 1 208 ? 4.926 -21.911 4.300 1.00 82.44 208 HIS A CA 1
ATOM 1661 C C . HIS A 1 208 ? 5.664 -22.727 5.370 1.00 82.44 208 HIS A C 1
ATOM 1663 O O . HIS A 1 208 ? 6.809 -23.125 5.135 1.00 82.44 208 HIS A O 1
ATOM 1669 N N . ALA A 1 209 ? 4.996 -23.015 6.488 1.00 83.88 209 ALA A N 1
ATOM 1670 C CA . ALA A 1 209 ? 5.521 -23.798 7.601 1.00 83.88 209 ALA A CA 1
ATOM 1671 C C . ALA A 1 209 ? 5.833 -25.246 7.200 1.00 83.88 209 ALA A C 1
ATOM 1673 O O . ALA A 1 209 ? 6.872 -25.778 7.576 1.00 83.88 209 ALA A O 1
ATOM 1674 N N . ALA A 1 210 ? 4.982 -25.854 6.371 1.00 84.44 210 ALA A N 1
ATOM 1675 C CA . ALA A 1 210 ? 5.173 -27.208 5.858 1.00 84.44 210 ALA A CA 1
ATOM 1676 C C . ALA A 1 210 ? 6.181 -27.303 4.692 1.00 84.44 210 ALA A C 1
ATOM 1678 O O . ALA A 1 210 ? 6.417 -28.393 4.170 1.00 84.44 210 ALA A O 1
ATOM 1679 N N . SER A 1 211 ? 6.759 -26.183 4.231 1.00 79.31 211 SER A N 1
ATOM 1680 C CA . SER A 1 211 ? 7.601 -26.196 3.029 1.00 79.31 211 SER A CA 1
ATOM 1681 C C . SER A 1 211 ? 8.955 -26.881 3.245 1.00 79.31 211 SER A C 1
ATOM 1683 O O . SER A 1 211 ? 9.619 -26.681 4.259 1.00 79.31 211 SER A O 1
ATOM 1685 N N . SER A 1 212 ? 9.391 -27.650 2.240 1.00 77.62 212 SER A N 1
ATOM 1686 C CA . SER A 1 212 ? 10.705 -28.301 2.196 1.00 77.62 212 SER A CA 1
ATOM 1687 C C . SER A 1 212 ? 11.516 -27.807 0.987 1.00 77.62 212 SER A C 1
ATOM 1689 O O . SER A 1 212 ? 10.998 -27.849 -0.135 1.00 77.62 212 SER A O 1
ATOM 1691 N N . PRO A 1 213 ? 12.763 -27.326 1.173 1.00 78.69 213 PRO A N 1
ATOM 1692 C CA . PRO A 1 213 ? 13.403 -27.030 2.459 1.00 78.69 213 PRO A CA 1
ATOM 1693 C C . PRO A 1 213 ? 12.656 -25.913 3.213 1.00 78.69 213 PRO A C 1
ATOM 1695 O O . PRO A 1 213 ? 11.959 -25.134 2.554 1.00 78.69 213 PRO A O 1
ATOM 1698 N N . PRO A 1 214 ? 12.819 -25.785 4.546 1.00 73.69 214 PRO A N 1
ATOM 1699 C CA . PRO A 1 214 ? 12.231 -24.687 5.310 1.00 73.69 214 PRO A CA 1
ATOM 1700 C C . PRO A 1 214 ? 12.535 -23.334 4.664 1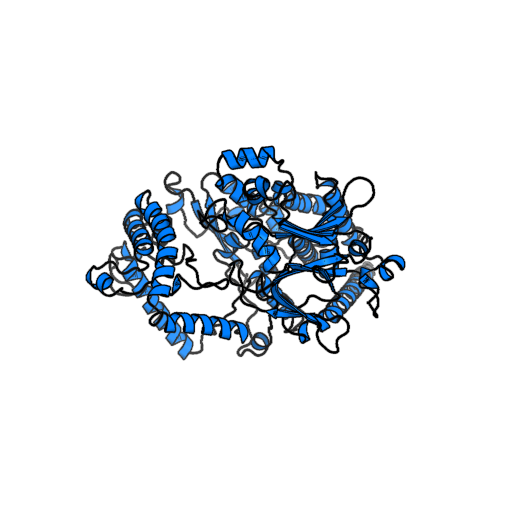.00 73.69 214 PRO A C 1
ATOM 1702 O O . PRO A 1 214 ? 13.605 -23.131 4.078 1.00 73.69 214 PRO A O 1
ATOM 1705 N N . ALA A 1 215 ? 11.582 -22.406 4.714 1.00 67.44 215 ALA A N 1
ATOM 1706 C CA . ALA A 1 215 ? 11.806 -21.079 4.161 1.00 67.44 215 ALA A CA 1
ATOM 1707 C C . ALA A 1 215 ? 12.951 -20.380 4.924 1.00 67.44 215 ALA A C 1
ATOM 1709 O O . ALA A 1 215 ? 12.950 -20.386 6.155 1.00 67.44 215 ALA A O 1
ATOM 1710 N N . PRO A 1 216 ? 13.940 -19.798 4.225 1.00 65.06 216 PRO A N 1
ATOM 1711 C CA . PRO A 1 216 ? 15.034 -19.103 4.890 1.00 65.06 216 PRO A CA 1
ATOM 1712 C C . PRO A 1 216 ? 14.535 -17.829 5.580 1.00 65.06 216 PRO A C 1
ATOM 1714 O O . PRO A 1 216 ? 13.561 -17.214 5.139 1.00 65.06 216 PRO A O 1
ATOM 1717 N N . ASN A 1 217 ? 15.262 -17.387 6.610 1.00 59.41 217 ASN A N 1
ATOM 1718 C CA . ASN A 1 217 ? 15.115 -16.034 7.140 1.00 59.41 217 ASN A CA 1
ATOM 1719 C C . ASN A 1 217 ? 15.471 -15.045 6.015 1.00 59.41 217 ASN A C 1
ATOM 1721 O O . ASN A 1 217 ? 16.569 -15.095 5.459 1.00 59.41 217 ASN A O 1
ATOM 1725 N N . VAL A 1 218 ? 14.482 -14.250 5.610 1.00 60.62 218 VAL A N 1
ATOM 1726 C CA . VAL A 1 218 ? 14.381 -13.655 4.270 1.00 60.62 218 VAL A CA 1
ATOM 1727 C C . VAL A 1 218 ? 15.352 -12.482 4.091 1.00 60.62 218 VAL A C 1
ATOM 1729 O O . VAL A 1 218 ? 15.205 -11.459 4.748 1.00 60.62 218 VAL A O 1
ATOM 1732 N N . GLU A 1 219 ? 16.289 -12.590 3.145 1.00 61.12 219 GLU A N 1
ATOM 1733 C CA . GLU A 1 219 ? 16.884 -11.409 2.504 1.00 61.12 219 GLU A CA 1
ATOM 1734 C C . GLU A 1 219 ? 15.871 -10.848 1.504 1.00 61.12 219 GLU A C 1
ATOM 1736 O O . GLU A 1 219 ? 15.370 -11.583 0.648 1.00 61.12 219 GLU A O 1
ATOM 1741 N N . ARG A 1 220 ? 15.527 -9.564 1.632 1.00 70.12 220 ARG A N 1
ATOM 1742 C CA . ARG A 1 220 ? 14.486 -8.920 0.822 1.00 70.12 220 ARG A CA 1
ATOM 1743 C C . ARG A 1 220 ? 15.107 -7.885 -0.100 1.00 70.12 220 ARG A C 1
ATOM 1745 O O . ARG A 1 220 ? 15.855 -7.019 0.338 1.00 70.12 220 ARG A O 1
ATOM 1752 N N . ASN A 1 221 ? 14.776 -7.983 -1.382 1.00 70.56 221 ASN A N 1
ATOM 1753 C CA . ASN A 1 221 ? 14.979 -6.911 -2.344 1.00 70.56 221 ASN A CA 1
ATOM 1754 C C . ASN A 1 221 ? 13.612 -6.293 -2.616 1.00 70.56 221 ASN A C 1
ATOM 1756 O O . ASN A 1 221 ? 12.693 -7.003 -3.027 1.00 70.56 221 ASN A O 1
ATOM 1760 N N . THR A 1 222 ? 13.478 -4.998 -2.359 1.00 72.06 222 THR A N 1
ATOM 1761 C CA . THR A 1 222 ? 12.200 -4.300 -2.475 1.00 72.06 222 THR A CA 1
ATOM 1762 C C . THR A 1 222 ? 12.072 -3.493 -3.753 1.00 72.06 222 THR A C 1
ATOM 1764 O O . THR A 1 222 ? 10.969 -3.057 -4.060 1.00 72.06 222 THR A O 1
ATOM 1767 N N . SER A 1 223 ? 13.137 -3.381 -4.556 1.00 77.06 223 SER A N 1
ATOM 1768 C CA . SER A 1 223 ? 13.143 -2.691 -5.851 1.00 77.06 223 SER A CA 1
ATOM 1769 C C . SER A 1 223 ? 12.317 -1.392 -5.814 1.00 77.06 223 SER A C 1
ATOM 1771 O O . SER A 1 223 ? 12.505 -0.582 -4.905 1.00 77.06 223 SER A O 1
ATOM 1773 N N . THR A 1 224 ? 11.379 -1.195 -6.744 1.00 79.75 224 THR A N 1
ATOM 1774 C CA . THR A 1 224 ? 10.529 0.003 -6.833 1.00 79.75 224 THR A CA 1
ATOM 1775 C C . THR A 1 224 ? 9.360 0.029 -5.843 1.00 79.75 224 THR A C 1
ATOM 1777 O O . THR A 1 224 ? 8.573 0.972 -5.860 1.00 79.75 224 THR A O 1
ATOM 1780 N N . LEU A 1 225 ? 9.211 -0.968 -4.960 1.00 83.25 225 LEU A N 1
ATOM 1781 C CA . LEU A 1 225 ? 8.109 -1.000 -3.987 1.00 83.25 225 LEU A CA 1
ATOM 1782 C C . LEU A 1 225 ? 8.168 0.171 -3.004 1.00 83.25 225 LEU A C 1
ATOM 1784 O O . LEU A 1 225 ? 7.127 0.589 -2.510 1.00 83.25 225 LEU A O 1
ATOM 1788 N N . GLY A 1 226 ? 9.358 0.720 -2.736 1.00 81.00 226 GLY A N 1
ATOM 1789 C CA . GLY A 1 226 ? 9.505 1.911 -1.895 1.00 81.00 226 GLY A CA 1
ATOM 1790 C C . GLY A 1 226 ? 8.795 3.140 -2.466 1.00 81.00 226 GLY A C 1
ATOM 1791 O O . GLY A 1 226 ? 8.255 3.932 -1.702 1.00 81.00 226 GLY A O 1
ATOM 1792 N N . GLN A 1 227 ? 8.736 3.271 -3.793 1.00 78.62 227 GLN A N 1
ATOM 1793 C CA . GLN A 1 227 ? 8.024 4.363 -4.454 1.00 78.62 227 GLN A CA 1
ATOM 1794 C C . GLN A 1 227 ? 6.502 4.180 -4.375 1.00 78.62 227 GLN A C 1
ATOM 1796 O O . GLN A 1 227 ? 5.778 5.135 -4.121 1.00 78.62 227 GLN A O 1
ATOM 1801 N N . GLU A 1 228 ? 6.017 2.950 -4.545 1.00 77.06 228 GLU A N 1
ATOM 1802 C CA . GLU A 1 228 ? 4.576 2.655 -4.558 1.00 77.06 228 GLU A CA 1
ATOM 1803 C C . GLU A 1 228 ? 3.970 2.604 -3.148 1.00 77.06 228 GLU A C 1
ATOM 1805 O O . GLU A 1 228 ? 2.841 3.031 -2.909 1.00 77.06 228 GLU A O 1
ATOM 1810 N N . LEU A 1 229 ? 4.721 2.076 -2.182 1.00 80.81 229 LEU A N 1
ATOM 1811 C CA . LEU A 1 229 ? 4.218 1.757 -0.843 1.00 80.81 229 LEU A CA 1
ATOM 1812 C C . LEU A 1 229 ? 4.772 2.676 0.242 1.00 80.81 229 LEU A C 1
ATOM 1814 O O . LEU A 1 229 ? 4.422 2.509 1.409 1.00 80.81 229 LEU A O 1
ATOM 1818 N N . GLY A 1 230 ? 5.605 3.643 -0.130 1.00 83.19 230 GLY A N 1
ATOM 1819 C CA . GLY A 1 230 ? 6.293 4.542 0.782 1.00 83.19 230 GLY A CA 1
ATOM 1820 C C . GLY A 1 230 ? 7.559 3.904 1.340 1.00 83.19 230 GLY A C 1
ATOM 1821 O O . GLY A 1 230 ? 7.531 2.844 1.973 1.00 83.19 230 GLY A O 1
ATOM 1822 N N . ILE A 1 231 ? 8.687 4.580 1.136 1.00 86.00 231 ILE A N 1
ATOM 1823 C CA . ILE A 1 231 ? 10.003 4.064 1.510 1.00 86.00 231 ILE A CA 1
ATOM 1824 C C . ILE A 1 231 ? 10.081 3.752 3.004 1.00 86.00 231 ILE A C 1
ATOM 1826 O O . ILE A 1 231 ? 10.607 2.714 3.391 1.00 86.00 231 ILE A O 1
ATOM 1830 N N . PHE A 1 232 ? 9.456 4.570 3.848 1.00 86.38 232 PHE A N 1
ATOM 1831 C CA . PHE A 1 232 ? 9.481 4.380 5.291 1.00 86.38 232 PHE A CA 1
ATOM 1832 C C . PHE A 1 232 ? 8.743 3.102 5.722 1.00 86.38 232 PHE A C 1
ATOM 1834 O O . PHE A 1 232 ? 9.232 2.386 6.593 1.00 86.38 232 PHE A O 1
ATOM 1841 N N . ASN A 1 233 ? 7.617 2.750 5.082 1.00 86.81 233 ASN A N 1
ATOM 1842 C CA . ASN A 1 233 ? 6.910 1.487 5.344 1.00 86.81 233 ASN A CA 1
ATOM 1843 C C . ASN A 1 233 ? 7.816 0.286 5.070 1.00 86.81 233 ASN A C 1
ATOM 1845 O O . ASN A 1 233 ? 7.863 -0.654 5.864 1.00 86.81 233 ASN A O 1
ATOM 1849 N N . ILE A 1 234 ? 8.533 0.334 3.947 1.00 88.38 234 ILE A N 1
ATOM 1850 C CA . ILE A 1 234 ? 9.450 -0.723 3.534 1.00 88.38 234 ILE A CA 1
ATOM 1851 C C . ILE A 1 234 ? 10.597 -0.863 4.534 1.00 88.38 234 ILE A C 1
ATOM 1853 O O . ILE A 1 234 ? 10.818 -1.951 5.063 1.00 88.38 234 ILE A O 1
ATOM 1857 N N . LEU A 1 235 ? 11.272 0.242 4.863 1.00 89.75 235 LEU A N 1
ATOM 1858 C CA . LEU A 1 235 ? 12.388 0.226 5.810 1.00 89.75 235 LEU A CA 1
ATOM 1859 C C . LEU A 1 235 ? 11.960 -0.280 7.191 1.00 89.75 235 LEU A C 1
ATOM 1861 O O . LEU A 1 235 ? 12.662 -1.090 7.796 1.00 89.75 235 LEU A O 1
ATOM 1865 N N . LEU A 1 236 ? 10.792 0.156 7.669 1.00 88.44 236 LEU A N 1
ATOM 1866 C CA . LEU A 1 236 ? 10.243 -0.239 8.962 1.00 88.44 236 LEU A CA 1
ATOM 1867 C C . LEU A 1 236 ? 9.943 -1.743 9.040 1.00 88.44 236 LEU A C 1
ATOM 1869 O O . LEU A 1 236 ? 10.215 -2.378 10.057 1.00 88.44 236 LEU A O 1
ATOM 1873 N N . LEU A 1 237 ? 9.369 -2.319 7.980 1.00 85.88 237 LEU A N 1
ATOM 1874 C CA . LEU A 1 237 ? 9.000 -3.738 7.943 1.00 85.88 237 LEU A CA 1
ATOM 1875 C C . LEU A 1 237 ? 10.192 -4.663 7.696 1.00 85.88 237 LEU A C 1
ATOM 1877 O O . LEU A 1 237 ? 10.188 -5.811 8.151 1.00 85.88 237 LEU A O 1
ATOM 1881 N N . ASP A 1 238 ? 11.196 -4.186 6.966 1.00 85.75 238 ASP A N 1
ATOM 1882 C CA . ASP A 1 238 ? 12.331 -5.013 6.579 1.00 85.75 238 ASP A CA 1
ATOM 1883 C C . ASP A 1 238 ? 13.456 -4.989 7.598 1.00 85.75 238 ASP A C 1
ATOM 1885 O O . ASP A 1 238 ? 14.064 -6.039 7.815 1.00 85.75 238 ASP A O 1
ATOM 1889 N N . GLN A 1 239 ? 13.691 -3.865 8.284 1.00 87.62 239 GLN A N 1
ATOM 1890 C CA . GLN A 1 239 ? 14.793 -3.752 9.238 1.00 87.62 239 GLN A CA 1
ATOM 1891 C C . GLN A 1 239 ? 14.843 -4.908 10.258 1.00 87.62 239 GLN A C 1
ATOM 1893 O O . GLN A 1 239 ? 15.914 -5.507 10.387 1.00 87.62 239 GLN A O 1
ATOM 1898 N N . PRO A 1 240 ? 13.742 -5.307 10.933 1.00 82.19 240 PRO A N 1
ATOM 1899 C CA . PRO A 1 240 ? 13.793 -6.377 11.933 1.00 82.19 240 PRO A CA 1
ATOM 1900 C C . PRO A 1 240 ? 14.189 -7.746 11.363 1.00 82.19 240 PRO A C 1
ATOM 1902 O O . PRO A 1 240 ? 14.660 -8.607 12.107 1.00 82.19 240 PRO A O 1
ATOM 1905 N N . SER A 1 241 ? 13.992 -7.948 10.056 1.00 77.88 241 SER A N 1
ATOM 1906 C CA . SER A 1 241 ? 14.254 -9.212 9.358 1.00 77.88 241 SER A CA 1
ATOM 1907 C C . SER A 1 241 ? 15.681 -9.347 8.825 1.00 77.88 241 SER A C 1
ATOM 1909 O O . SER A 1 241 ? 16.095 -10.446 8.450 1.00 77.88 241 SER A O 1
ATOM 1911 N N . LEU A 1 242 ? 16.444 -8.251 8.801 1.00 80.69 242 LEU A N 1
ATOM 1912 C CA . LEU A 1 242 ? 17.798 -8.240 8.266 1.00 80.69 242 LEU A CA 1
ATOM 1913 C C . LEU A 1 242 ? 18.755 -9.084 9.117 1.00 80.69 242 LEU A C 1
ATOM 1915 O O . LEU A 1 242 ? 18.646 -9.176 10.344 1.00 80.69 242 LEU A O 1
ATOM 1919 N N . LYS A 1 243 ? 19.742 -9.696 8.452 1.00 78.94 243 LYS A N 1
ATOM 1920 C CA . LYS A 1 243 ? 20.794 -10.465 9.125 1.00 78.94 243 LYS A CA 1
ATOM 1921 C C . LYS A 1 243 ? 21.584 -9.544 10.056 1.00 78.94 243 LYS A C 1
ATOM 1923 O O . LYS A 1 243 ? 22.226 -8.604 9.605 1.00 78.94 243 LYS A O 1
ATOM 1928 N N . LYS A 1 244 ? 21.594 -9.879 11.348 1.00 73.62 244 LYS A N 1
ATOM 1929 C CA . LYS A 1 244 ? 22.305 -9.120 12.396 1.00 73.62 244 LYS A CA 1
ATOM 1930 C C . LYS A 1 244 ? 23.771 -9.524 12.579 1.00 73.62 244 LYS A C 1
ATOM 1932 O O . LYS A 1 244 ? 24.454 -8.982 13.437 1.00 73.62 244 LYS A O 1
ATOM 1937 N N . ARG A 1 245 ? 24.255 -10.528 11.838 1.00 73.44 245 ARG A N 1
ATOM 1938 C CA . ARG A 1 245 ? 25.623 -11.041 12.000 1.00 73.44 245 ARG A CA 1
ATOM 1939 C C . ARG A 1 245 ? 26.624 -10.059 11.375 1.00 73.44 245 ARG A C 1
ATOM 1941 O O . ARG A 1 245 ? 26.532 -9.848 10.165 1.00 73.44 245 ARG A O 1
ATOM 1948 N N . PRO A 1 246 ? 27.620 -9.553 12.128 1.00 67.44 246 PRO A N 1
ATOM 1949 C CA . PRO A 1 246 ? 28.605 -8.605 11.598 1.00 67.44 246 PRO A CA 1
ATOM 1950 C C . PRO A 1 246 ? 29.385 -9.131 10.384 1.00 67.44 246 PRO A C 1
ATOM 1952 O O . PRO A 1 246 ? 29.657 -8.382 9.456 1.00 67.44 246 PRO A O 1
ATOM 1955 N N . ALA A 1 247 ? 29.681 -10.435 10.336 1.00 69.44 247 ALA A N 1
ATOM 1956 C CA . ALA A 1 247 ? 30.405 -11.060 9.222 1.00 69.44 247 ALA A CA 1
ATOM 1957 C C . ALA A 1 247 ? 29.571 -11.230 7.931 1.00 69.44 247 ALA A C 1
ATOM 1959 O O . ALA A 1 247 ? 30.107 -11.616 6.897 1.00 69.44 247 ALA A O 1
ATOM 1960 N N . SER A 1 248 ? 28.257 -10.988 7.979 1.00 69.38 248 SER A N 1
ATOM 1961 C CA . SER A 1 248 ? 27.349 -11.126 6.836 1.00 69.38 248 SER A CA 1
ATOM 1962 C C . SER A 1 248 ? 26.284 -10.027 6.878 1.00 69.38 248 SER A C 1
ATOM 1964 O O . SER A 1 248 ? 25.092 -10.315 7.035 1.00 69.38 248 SER A O 1
ATOM 1966 N N . GLN A 1 249 ? 26.735 -8.771 6.821 1.00 74.50 249 GLN A N 1
ATOM 1967 C CA . GLN A 1 249 ? 25.860 -7.600 6.877 1.00 74.50 249 GLN A CA 1
ATOM 1968 C C . GLN A 1 249 ? 24.856 -7.632 5.726 1.00 74.50 249 GLN A C 1
ATOM 1970 O O . GLN A 1 249 ? 25.233 -7.704 4.556 1.00 74.50 249 GLN A O 1
ATOM 1975 N N . ALA A 1 250 ? 23.571 -7.578 6.066 1.00 82.38 250 ALA A N 1
ATOM 1976 C CA . ALA A 1 250 ? 22.534 -7.424 5.063 1.00 82.38 250 ALA A CA 1
ATOM 1977 C C . ALA A 1 250 ? 22.478 -5.965 4.593 1.00 82.38 250 ALA A C 1
ATOM 1979 O O . ALA A 1 250 ? 22.541 -5.037 5.399 1.00 82.38 250 ALA A O 1
ATOM 1980 N N . VAL A 1 251 ? 22.326 -5.783 3.284 1.00 86.31 251 VAL A N 1
ATOM 1981 C CA . VAL A 1 251 ? 22.071 -4.486 2.654 1.00 86.31 251 VAL A CA 1
ATOM 1982 C C . VAL A 1 251 ? 20.683 -4.547 2.043 1.00 86.31 251 VAL A C 1
ATOM 1984 O O . VAL A 1 251 ? 20.382 -5.469 1.283 1.00 86.31 251 VAL A O 1
ATOM 1987 N N . LEU A 1 252 ? 19.842 -3.573 2.371 1.00 88.88 252 LEU A N 1
ATOM 1988 C CA . LEU A 1 252 ? 18.533 -3.420 1.751 1.00 88.88 252 LEU A CA 1
ATOM 1989 C C . LEU A 1 252 ? 18.650 -2.412 0.606 1.00 88.88 252 LEU A C 1
ATOM 1991 O O . LEU A 1 252 ? 19.168 -1.316 0.796 1.00 88.88 252 LEU A O 1
ATOM 19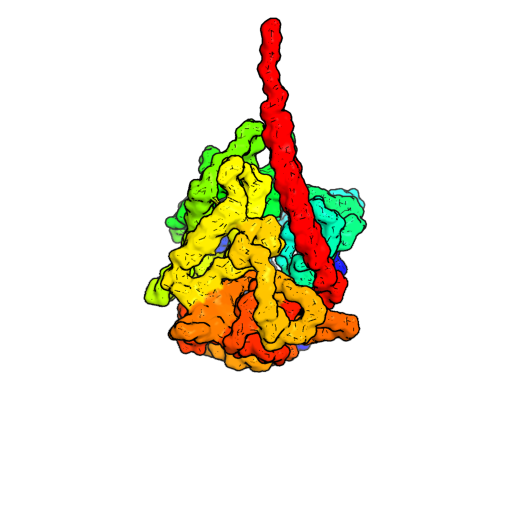95 N N . TYR A 1 253 ? 18.177 -2.777 -0.583 1.00 89.31 253 TYR A N 1
ATOM 1996 C CA . TYR A 1 253 ? 18.174 -1.894 -1.748 1.00 89.31 253 TYR A CA 1
ATOM 1997 C C . TYR A 1 253 ? 16.754 -1.446 -2.075 1.00 89.31 253 TYR A C 1
ATOM 1999 O O . TYR A 1 253 ? 15.865 -2.286 -2.208 1.00 89.31 253 TYR A O 1
ATOM 2007 N N . THR A 1 254 ? 16.571 -0.140 -2.257 1.00 89.62 254 THR A N 1
ATOM 2008 C CA . THR A 1 254 ? 15.333 0.456 -2.778 1.00 89.62 254 THR A CA 1
ATOM 2009 C C . THR A 1 254 ? 15.638 1.232 -4.052 1.00 89.62 254 THR A C 1
ATOM 2011 O O . THR A 1 254 ? 16.613 1.979 -4.085 1.00 89.62 254 THR A O 1
ATOM 2014 N N . ASP A 1 255 ? 14.795 1.101 -5.067 1.00 87.00 255 ASP A N 1
ATOM 2015 C CA . ASP A 1 255 ? 14.863 1.875 -6.306 1.00 87.00 255 ASP A CA 1
ATOM 2016 C C . ASP A 1 255 ? 13.771 2.946 -6.280 1.00 87.00 255 ASP A C 1
ATOM 2018 O O . ASP A 1 255 ? 12.602 2.626 -6.061 1.00 87.00 255 ASP A O 1
ATOM 2022 N N . ILE A 1 256 ? 14.131 4.208 -6.499 1.00 83.94 256 ILE A N 1
ATOM 2023 C CA . ILE A 1 256 ? 13.183 5.323 -6.470 1.00 83.94 256 ILE A CA 1
ATOM 2024 C C . ILE A 1 256 ? 13.383 6.269 -7.654 1.00 83.94 256 ILE A C 1
ATOM 2026 O O . ILE A 1 256 ? 14.512 6.545 -8.047 1.00 83.94 256 ILE A O 1
ATOM 2030 N N . SER A 1 257 ? 12.289 6.786 -8.210 1.00 82.31 257 SER A N 1
ATOM 2031 C CA . SER A 1 257 ? 12.313 7.815 -9.253 1.00 82.31 257 SER A CA 1
ATOM 2032 C C . SER A 1 257 ? 12.249 9.206 -8.622 1.00 82.31 257 SER A C 1
ATOM 2034 O O . SER A 1 257 ? 11.218 9.581 -8.068 1.00 82.31 257 SER A O 1
ATOM 2036 N N . LEU A 1 258 ? 13.330 9.982 -8.697 1.00 80.81 258 LEU A N 1
ATOM 2037 C CA . LEU A 1 258 ? 13.444 11.311 -8.089 1.00 80.81 258 LEU A CA 1
ATOM 2038 C C . LEU A 1 258 ? 13.369 12.427 -9.138 1.00 80.81 258 LEU A C 1
ATOM 2040 O O . LEU A 1 258 ? 13.976 12.296 -10.198 1.00 80.81 258 LEU A O 1
ATOM 2044 N N . PRO A 1 259 ? 12.676 13.546 -8.856 1.00 79.94 259 PRO A N 1
ATOM 2045 C CA . PRO A 1 259 ? 12.640 14.694 -9.755 1.00 79.94 259 PRO A CA 1
ATOM 2046 C C . PRO A 1 259 ? 13.907 15.554 -9.646 1.00 79.94 259 PRO A C 1
ATOM 2048 O O . PRO A 1 259 ? 14.328 15.912 -8.545 1.00 79.94 259 PRO A O 1
ATOM 2051 N N . PHE A 1 260 ? 14.451 15.986 -10.785 1.00 73.25 260 PHE A N 1
ATOM 2052 C CA . PHE A 1 260 ? 15.717 16.730 -10.873 1.00 73.25 260 PHE A CA 1
ATOM 2053 C C . PHE A 1 260 ? 15.794 17.984 -10.007 1.00 73.25 260 PHE A C 1
ATOM 2055 O O . PHE A 1 260 ? 16.784 18.234 -9.323 1.00 73.25 260 PHE A O 1
ATOM 2062 N N . HIS A 1 261 ? 14.746 18.802 -10.046 1.00 68.94 261 HIS A N 1
ATOM 2063 C CA . HIS A 1 261 ? 14.761 20.123 -9.420 1.00 68.94 261 HIS A CA 1
ATOM 2064 C C . HIS A 1 261 ? 14.412 20.096 -7.931 1.00 68.94 261 HIS A C 1
ATOM 2066 O O . HIS A 1 261 ? 14.406 21.143 -7.286 1.00 68.94 261 HIS A O 1
ATOM 2072 N N . LYS A 1 262 ? 14.077 18.922 -7.383 1.00 69.88 262 LYS A N 1
ATOM 2073 C CA . LYS A 1 262 ? 13.567 18.793 -6.014 1.00 69.88 262 LYS A CA 1
ATOM 2074 C C . LYS A 1 262 ? 14.148 17.593 -5.264 1.00 69.88 262 LYS A C 1
ATOM 2076 O O . LYS A 1 262 ? 13.634 17.278 -4.202 1.00 69.88 262 LYS A O 1
ATOM 2081 N N . THR A 1 263 ? 15.208 16.947 -5.758 1.00 71.19 263 THR A N 1
ATOM 2082 C CA . THR A 1 263 ? 15.738 15.683 -5.218 1.00 71.19 263 THR A CA 1
ATOM 2083 C C . THR A 1 263 ? 15.881 15.662 -3.701 1.00 71.19 263 THR A C 1
ATOM 2085 O O . THR A 1 263 ? 15.300 14.806 -3.042 1.00 71.19 263 THR A O 1
ATOM 2088 N N . VAL A 1 264 ? 16.683 16.575 -3.143 1.00 73.62 264 VAL A N 1
ATOM 2089 C CA . VAL A 1 264 ? 17.009 16.567 -1.709 1.00 73.62 264 VAL A CA 1
ATOM 2090 C C . VAL A 1 264 ? 15.748 16.819 -0.892 1.00 73.62 264 VAL A C 1
ATOM 2092 O O . VAL A 1 264 ? 15.476 16.097 0.060 1.00 73.62 264 VAL A O 1
ATOM 2095 N N . PHE A 1 265 ? 14.942 17.790 -1.321 1.00 75.50 265 PHE A N 1
ATOM 2096 C CA . PHE A 1 265 ? 13.666 18.111 -0.695 1.00 75.50 265 PHE A CA 1
ATOM 2097 C C . PHE A 1 265 ? 12.707 16.909 -0.703 1.00 75.50 265 PHE A C 1
ATOM 2099 O O . PHE A 1 265 ? 12.241 16.491 0.347 1.00 75.50 265 PHE A O 1
ATOM 2106 N N . VAL A 1 266 ? 12.483 16.292 -1.865 1.00 77.25 266 VAL A N 1
ATOM 2107 C CA . VAL A 1 266 ? 11.592 15.132 -2.029 1.00 77.25 266 VAL A CA 1
ATOM 2108 C C . VAL A 1 266 ? 12.087 13.933 -1.233 1.00 77.25 266 VAL A C 1
ATOM 2110 O O . VAL A 1 266 ? 11.291 13.248 -0.598 1.00 77.25 266 VAL A O 1
ATOM 2113 N N . PHE A 1 267 ? 13.399 13.699 -1.209 1.00 82.50 267 PHE A N 1
ATOM 2114 C CA . PHE A 1 267 ? 13.965 12.632 -0.400 1.00 82.50 267 PHE A CA 1
ATOM 2115 C C . PHE A 1 267 ? 13.719 12.865 1.096 1.00 82.50 267 PHE A C 1
ATOM 2117 O O . PHE A 1 267 ? 13.288 11.939 1.781 1.00 82.50 267 PHE A O 1
ATOM 2124 N N . HIS A 1 268 ? 13.917 14.094 1.590 1.00 82.25 268 HIS A N 1
ATOM 2125 C CA . HIS A 1 268 ? 13.608 14.470 2.974 1.00 82.25 268 HIS A CA 1
ATOM 2126 C C . HIS A 1 268 ? 12.125 14.308 3.318 1.00 82.25 268 HIS A C 1
ATOM 2128 O O . HIS A 1 268 ? 11.814 13.781 4.384 1.00 82.25 268 HIS A O 1
ATOM 2134 N N . GLU A 1 269 ? 11.222 14.692 2.414 1.00 79.31 269 GLU A N 1
ATOM 2135 C CA . GLU A 1 269 ? 9.779 14.474 2.570 1.00 79.31 269 GLU A CA 1
ATOM 2136 C C . GLU A 1 269 ? 9.447 12.977 2.691 1.00 79.31 269 GLU A C 1
ATOM 2138 O O . GLU A 1 269 ? 8.669 12.567 3.553 1.00 79.31 269 GLU A O 1
ATOM 2143 N N . TRP A 1 270 ? 10.091 12.122 1.891 1.00 79.62 270 TRP A N 1
ATOM 2144 C CA . TRP A 1 270 ? 9.835 10.677 1.891 1.00 79.62 270 TRP A CA 1
ATOM 2145 C C . TRP A 1 270 ? 10.331 9.943 3.134 1.00 79.62 270 TRP A C 1
ATOM 2147 O O . TRP A 1 270 ? 9.685 8.986 3.573 1.00 79.62 270 TRP A O 1
ATOM 2157 N N . ILE A 1 271 ? 11.458 10.379 3.703 1.00 83.88 271 ILE A N 1
ATOM 2158 C CA . ILE A 1 271 ? 11.944 9.885 5.001 1.00 83.88 271 ILE A CA 1
ATOM 2159 C C . ILE A 1 271 ? 11.360 10.680 6.183 1.00 83.88 271 ILE A C 1
ATOM 2161 O O . ILE A 1 271 ? 11.630 10.346 7.332 1.00 83.88 271 ILE A O 1
ATOM 2165 N N . CYS A 1 272 ? 10.548 11.706 5.907 1.00 83.81 272 CYS A N 1
ATOM 2166 C CA . CYS A 1 272 ? 9.824 12.561 6.851 1.00 83.81 272 CYS A CA 1
ATOM 2167 C C . CYS A 1 272 ? 10.692 13.314 7.884 1.00 83.81 272 CYS A C 1
ATOM 2169 O O . CYS A 1 272 ? 10.161 13.838 8.862 1.00 83.81 272 CYS A O 1
ATOM 2171 N N . HIS A 1 273 ? 12.018 13.357 7.706 1.00 87.06 273 HIS A N 1
ATOM 2172 C CA . HIS A 1 273 ? 12.956 14.114 8.543 1.00 87.06 273 HIS A CA 1
ATOM 2173 C C . HIS A 1 273 ? 14.345 14.216 7.874 1.00 87.06 273 HIS A C 1
ATOM 2175 O O . HIS A 1 273 ? 14.539 13.942 6.691 1.00 87.06 273 HIS A O 1
ATOM 2181 N N . SER A 1 274 ? 15.367 14.596 8.638 1.00 88.00 274 SER A N 1
ATOM 2182 C CA . SER A 1 274 ? 16.773 14.444 8.258 1.00 88.00 274 SER A CA 1
ATOM 2183 C C . SER A 1 274 ? 17.189 12.971 8.097 1.00 88.00 274 SER A C 1
ATOM 2185 O O . SER A 1 274 ? 16.647 12.069 8.747 1.00 88.00 274 SER A O 1
ATOM 2187 N N . VAL A 1 275 ? 18.208 12.737 7.262 1.00 88.88 275 VAL A N 1
ATOM 2188 C CA . VAL A 1 275 ? 18.821 11.413 7.044 1.00 88.88 275 VAL A CA 1
ATOM 2189 C C . VAL A 1 275 ? 19.321 10.802 8.350 1.00 88.88 275 VAL A C 1
ATOM 2191 O O . VAL A 1 275 ? 19.109 9.619 8.596 1.00 88.88 275 VAL A O 1
ATOM 2194 N N . VAL A 1 276 ? 19.940 11.616 9.207 1.00 87.31 276 VAL A N 1
ATOM 2195 C CA . VAL A 1 276 ? 20.493 11.172 10.491 1.00 87.31 276 VAL A CA 1
ATOM 2196 C C . VAL A 1 276 ? 19.383 10.739 11.446 1.00 87.31 276 VAL A C 1
ATOM 2198 O O . VAL A 1 276 ? 19.426 9.627 11.962 1.00 87.31 276 VAL A O 1
ATOM 2201 N N . THR A 1 277 ? 18.357 11.570 11.651 1.00 86.88 277 THR A N 1
ATOM 2202 C CA . THR A 1 277 ? 17.256 11.247 12.573 1.00 86.88 277 THR A CA 1
ATOM 2203 C C . THR A 1 277 ? 16.492 10.012 12.116 1.00 86.88 277 THR A C 1
ATOM 2205 O O . THR A 1 277 ? 16.303 9.085 12.900 1.00 86.88 277 THR A O 1
ATOM 2208 N N . SER A 1 278 ? 16.087 9.974 10.844 1.00 88.19 278 SER A N 1
ATOM 2209 C CA . SER A 1 278 ? 15.374 8.822 10.280 1.00 88.19 278 SER A CA 1
ATOM 2210 C C . SER A 1 278 ? 16.246 7.572 10.361 1.00 88.19 278 SER A C 1
ATOM 2212 O O . SER A 1 278 ? 15.786 6.513 10.786 1.00 88.19 278 SER A O 1
ATOM 2214 N N . GLY A 1 279 ? 17.535 7.731 10.047 1.00 89.44 279 GLY A N 1
ATOM 2215 C CA . GLY A 1 279 ? 18.541 6.687 10.123 1.00 89.44 279 GLY A CA 1
ATOM 2216 C C . GLY A 1 279 ? 18.694 6.091 11.514 1.00 89.44 279 GLY A C 1
ATOM 2217 O O . GLY A 1 279 ? 18.773 4.877 11.618 1.00 89.44 279 GLY A O 1
ATOM 2218 N N . ILE A 1 280 ? 18.671 6.903 12.574 1.00 85.69 280 ILE A N 1
ATOM 2219 C CA . ILE A 1 280 ? 18.753 6.446 13.971 1.00 85.69 280 ILE A CA 1
ATOM 2220 C C . ILE A 1 280 ? 17.453 5.759 14.409 1.00 85.69 280 ILE A C 1
ATOM 2222 O O . ILE A 1 280 ? 17.497 4.662 14.964 1.00 85.69 280 ILE A O 1
ATOM 2226 N N . LEU A 1 281 ? 16.294 6.375 14.151 1.00 88.56 281 LEU A N 1
ATOM 2227 C CA . LEU A 1 281 ? 15.004 5.877 14.645 1.00 88.56 281 LEU A CA 1
ATOM 2228 C C . LEU A 1 281 ? 14.560 4.584 13.947 1.00 88.56 281 LEU A C 1
ATOM 2230 O O . LEU A 1 281 ? 14.057 3.663 14.591 1.00 88.56 281 LEU A O 1
ATOM 2234 N N . ILE A 1 282 ? 14.758 4.496 12.630 1.00 90.25 282 ILE A N 1
ATOM 2235 C CA . ILE A 1 282 ? 14.556 3.257 11.867 1.00 90.25 282 ILE A CA 1
ATOM 2236 C C . ILE A 1 282 ? 15.700 2.285 12.175 1.00 90.25 282 ILE A C 1
ATOM 2238 O O . ILE A 1 282 ? 15.489 1.071 12.263 1.00 90.25 282 ILE A O 1
ATOM 2242 N N . GLY A 1 283 ? 16.906 2.835 12.342 1.00 88.81 283 GLY A N 1
ATOM 2243 C CA . GLY A 1 283 ? 18.183 2.136 12.422 1.00 88.81 283 GLY A CA 1
ATOM 2244 C C . GLY A 1 283 ? 18.547 1.410 11.133 1.00 88.81 283 GLY A C 1
ATOM 2245 O O . GLY A 1 283 ? 19.010 0.269 11.155 1.00 88.81 283 GLY A O 1
ATOM 2246 N N . LEU A 1 284 ? 18.282 2.107 10.029 1.00 90.69 284 LEU A N 1
ATOM 2247 C CA . LEU A 1 284 ? 18.835 1.889 8.702 1.00 90.69 284 LEU A CA 1
ATOM 2248 C C . LEU A 1 284 ? 19.184 3.247 8.123 1.00 90.69 284 LEU A C 1
ATOM 2250 O O . LEU A 1 284 ? 18.315 4.106 8.011 1.00 90.69 284 LEU A O 1
ATOM 2254 N N . ALA A 1 285 ? 20.432 3.424 7.716 1.00 91.38 285 ALA A N 1
ATOM 2255 C CA . ALA A 1 285 ? 20.893 4.656 7.111 1.00 91.38 285 ALA A CA 1
ATOM 2256 C C . ALA A 1 285 ? 21.187 4.462 5.616 1.00 91.38 285 ALA A C 1
ATOM 2258 O O . ALA A 1 285 ? 21.731 3.423 5.222 1.00 91.38 285 ALA A O 1
ATOM 2259 N N . PRO A 1 286 ? 20.861 5.454 4.774 1.00 92.00 286 PRO A N 1
ATOM 2260 C CA . PRO A 1 286 ? 21.166 5.404 3.356 1.00 92.00 286 PRO A CA 1
ATOM 2261 C C . PRO A 1 286 ? 22.659 5.699 3.153 1.00 92.00 286 PRO A C 1
ATOM 2263 O O . PRO A 1 286 ? 23.130 6.823 3.329 1.00 92.00 286 PRO A O 1
ATOM 2266 N N . ARG A 1 287 ? 23.426 4.663 2.799 1.00 89.12 287 ARG A N 1
ATOM 2267 C CA . ARG A 1 287 ? 24.896 4.663 2.857 1.00 89.12 287 ARG A CA 1
ATOM 2268 C C . ARG A 1 287 ? 25.539 5.792 2.053 1.00 89.12 287 ARG A C 1
ATOM 2270 O O . ARG A 1 287 ? 26.412 6.468 2.577 1.00 89.12 287 ARG A O 1
ATOM 2277 N N . HIS A 1 288 ? 25.108 6.014 0.813 1.00 86.75 288 HIS A N 1
ATOM 2278 C CA . HIS A 1 288 ? 25.712 7.011 -0.084 1.00 86.75 288 HIS A CA 1
ATOM 2279 C C . HIS A 1 288 ? 25.388 8.451 0.319 1.00 86.75 288 HIS A C 1
ATOM 2281 O O . HIS A 1 288 ? 26.205 9.323 0.054 1.00 86.75 288 HIS A O 1
ATOM 2287 N N . TYR A 1 289 ? 24.270 8.709 1.008 1.00 87.25 289 TYR A N 1
ATOM 2288 C CA . TYR A 1 289 ? 23.996 10.038 1.573 1.00 87.25 289 TYR A CA 1
ATOM 2289 C C . TYR A 1 289 ? 24.889 10.345 2.780 1.00 87.25 289 TYR A C 1
ATOM 2291 O O . TYR A 1 289 ? 25.145 11.510 3.062 1.00 87.25 289 TYR A O 1
ATOM 2299 N N . LEU A 1 290 ? 25.368 9.319 3.493 1.00 87.00 290 LEU A N 1
ATOM 2300 C CA . LEU A 1 290 ? 26.319 9.495 4.593 1.00 8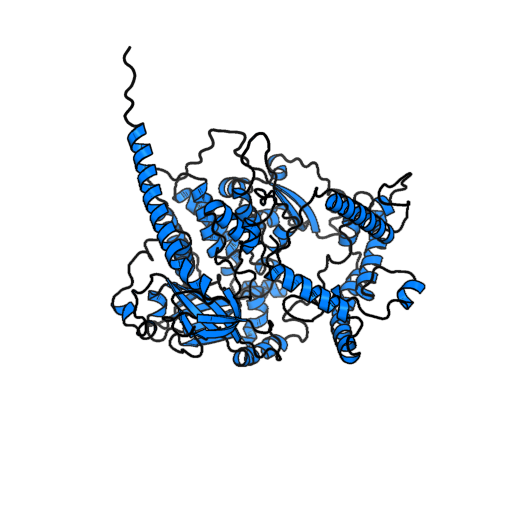7.00 290 LEU A CA 1
ATOM 2301 C C . LEU A 1 290 ? 27.771 9.530 4.108 1.00 87.00 290 LEU A C 1
ATOM 2303 O O . LEU A 1 290 ? 28.551 10.358 4.563 1.00 87.00 290 LEU A O 1
ATOM 2307 N N . SER A 1 291 ? 28.148 8.632 3.195 1.00 87.81 291 SER A N 1
ATOM 2308 C CA . SER A 1 291 ? 29.530 8.506 2.719 1.00 87.81 291 SER A CA 1
ATOM 2309 C C . SER A 1 291 ? 29.859 9.393 1.522 1.00 87.81 291 SER A C 1
ATOM 2311 O O . SER A 1 291 ? 31.008 9.400 1.093 1.00 87.81 291 SER A O 1
ATOM 2313 N N . MET A 1 292 ? 28.864 10.068 0.933 1.00 86.31 292 MET A N 1
ATOM 2314 C CA . MET A 1 292 ? 28.983 10.824 -0.324 1.00 86.31 292 MET A CA 1
ATOM 2315 C C . MET A 1 292 ? 29.572 9.987 -1.477 1.00 86.31 292 MET A C 1
ATOM 2317 O O . MET A 1 292 ? 30.214 10.512 -2.383 1.00 86.31 292 MET A O 1
ATOM 2321 N N . PHE A 1 293 ? 29.373 8.664 -1.434 1.00 85.88 293 PHE A N 1
ATOM 2322 C CA . PHE A 1 293 ? 29.964 7.705 -2.369 1.00 85.88 293 PHE A CA 1
ATOM 2323 C C . PHE A 1 293 ? 28.960 6.622 -2.758 1.00 85.88 293 PHE A C 1
ATOM 2325 O O . PHE A 1 293 ? 28.341 6.004 -1.891 1.00 85.88 293 PHE A O 1
ATOM 2332 N N . THR A 1 294 ? 28.867 6.336 -4.057 1.00 85.25 294 THR A N 1
ATOM 2333 C CA . THR A 1 294 ? 28.100 5.220 -4.620 1.00 85.25 294 THR A CA 1
ATOM 2334 C C . THR A 1 294 ? 28.918 4.516 -5.700 1.00 85.25 294 THR A C 1
ATOM 2336 O O . THR A 1 294 ? 29.673 5.149 -6.435 1.00 85.25 294 THR A O 1
ATOM 2339 N N . SER A 1 295 ? 28.772 3.195 -5.803 1.00 82.94 295 SER A N 1
ATOM 2340 C CA . SER A 1 295 ? 29.334 2.402 -6.905 1.00 82.94 295 SER A CA 1
ATOM 2341 C C . SER A 1 295 ? 28.398 2.325 -8.118 1.00 82.94 295 SER A C 1
ATOM 2343 O O . SER A 1 295 ? 28.727 1.673 -9.107 1.00 82.94 295 SER A O 1
ATOM 2345 N N . ILE A 1 296 ? 27.223 2.954 -8.040 1.00 82.25 296 ILE A N 1
ATOM 2346 C CA . ILE A 1 296 ? 26.198 2.948 -9.081 1.00 82.25 296 ILE A CA 1
ATOM 2347 C C . ILE A 1 296 ? 26.231 4.302 -9.784 1.00 82.25 296 ILE A C 1
ATOM 2349 O O . ILE A 1 296 ? 26.073 5.334 -9.141 1.00 82.25 296 ILE A O 1
ATOM 2353 N N . SER A 1 297 ? 26.422 4.300 -11.103 1.00 80.69 297 SER A N 1
ATOM 2354 C CA . SER A 1 297 ? 26.346 5.521 -11.906 1.00 80.69 297 SER A CA 1
ATOM 2355 C C . SER A 1 297 ? 24.950 5.686 -12.503 1.00 80.69 297 SER A C 1
ATOM 2357 O O . SER A 1 297 ? 24.489 4.842 -13.270 1.00 80.69 297 SER A O 1
ATOM 2359 N N . ASN A 1 298 ? 24.314 6.813 -12.196 1.00 81.25 298 ASN A N 1
ATOM 2360 C CA . ASN A 1 298 ? 23.142 7.354 -12.891 1.00 81.25 298 ASN A CA 1
ATOM 2361 C C . ASN A 1 298 ? 23.478 8.667 -13.622 1.00 81.25 298 ASN A C 1
ATOM 2363 O O . ASN A 1 298 ? 22.598 9.429 -14.009 1.00 81.25 298 ASN A O 1
ATOM 2367 N N . THR A 1 299 ? 24.770 8.925 -13.850 1.00 79.94 299 THR A N 1
ATOM 2368 C CA . THR A 1 299 ? 25.285 10.155 -14.466 1.00 79.94 299 THR A CA 1
ATOM 2369 C C . THR A 1 299 ? 24.654 10.440 -15.831 1.00 79.94 299 THR A C 1
ATOM 2371 O O . THR A 1 299 ? 24.410 11.593 -16.168 1.00 79.94 299 THR A O 1
ATOM 2374 N N . HIS A 1 300 ? 24.349 9.392 -16.597 1.00 78.12 300 HIS A N 1
ATOM 2375 C CA . HIS A 1 300 ? 23.690 9.495 -17.897 1.00 78.12 300 HIS A CA 1
ATOM 2376 C C . HIS A 1 300 ? 22.271 10.074 -17.803 1.00 78.12 300 HIS A C 1
ATOM 2378 O O . HIS A 1 300 ? 21.890 10.871 -18.654 1.00 78.12 300 HIS A O 1
ATOM 2384 N N . GLU A 1 301 ? 21.521 9.745 -16.748 1.00 79.94 301 GLU A N 1
ATOM 2385 C CA . GLU A 1 301 ? 20.242 10.398 -16.469 1.00 79.94 301 GLU A CA 1
ATOM 2386 C C . GLU A 1 301 ? 20.495 11.831 -15.981 1.00 79.94 301 GLU A C 1
ATOM 2388 O O . GLU A 1 301 ? 19.838 12.761 -16.446 1.00 79.94 301 GLU A O 1
ATOM 2393 N N . LEU A 1 302 ? 21.501 12.029 -15.114 1.00 79.00 302 LEU A N 1
ATOM 2394 C CA . LEU A 1 302 ? 21.755 13.308 -14.445 1.00 79.00 302 LEU A CA 1
ATOM 2395 C C . LEU A 1 302 ? 22.218 14.465 -15.345 1.00 79.00 302 LEU A C 1
ATOM 2397 O O . LEU A 1 302 ? 21.996 15.627 -15.007 1.00 79.00 302 LEU A O 1
ATOM 2401 N N . ILE A 1 303 ? 22.875 14.177 -16.469 1.00 75.50 303 ILE A N 1
ATOM 2402 C CA . ILE A 1 303 ? 23.465 15.201 -17.347 1.00 75.50 303 ILE A CA 1
ATOM 2403 C C . ILE A 1 303 ? 22.406 15.960 -18.171 1.00 75.50 303 ILE A C 1
ATOM 2405 O O . ILE A 1 303 ? 22.701 17.041 -18.684 1.00 75.50 303 ILE A O 1
ATOM 2409 N N . MET A 1 304 ? 21.164 15.467 -18.279 1.00 68.75 304 MET A N 1
ATOM 2410 C CA . MET A 1 304 ? 20.130 16.100 -19.117 1.00 68.75 304 MET A CA 1
ATOM 2411 C C . MET A 1 304 ? 18.822 16.428 -18.369 1.00 68.75 304 MET A C 1
ATOM 2413 O O . MET A 1 304 ? 17.741 16.026 -18.802 1.00 68.75 304 MET A O 1
ATOM 2417 N N . PRO A 1 305 ? 18.876 17.267 -17.314 1.00 61.28 305 PRO A N 1
ATOM 2418 C CA . PRO A 1 305 ? 17.696 17.653 -16.532 1.00 61.28 305 PRO A CA 1
ATOM 2419 C C . PRO A 1 305 ? 16.662 18.459 -17.336 1.00 61.28 305 PRO A C 1
ATOM 2421 O O . PRO A 1 305 ? 15.513 18.567 -16.935 1.00 61.28 305 PRO A O 1
ATOM 2424 N N . ARG A 1 306 ? 17.057 19.052 -18.476 1.00 60.00 306 ARG A N 1
ATOM 2425 C CA . ARG A 1 306 ? 16.139 19.784 -19.374 1.00 60.00 306 ARG A CA 1
ATOM 2426 C C . ARG A 1 306 ? 15.256 18.866 -20.221 1.00 60.00 306 ARG A C 1
ATOM 2428 O O . ARG A 1 306 ? 14.376 19.356 -20.917 1.00 60.00 306 ARG A O 1
ATOM 2435 N N . ILE A 1 307 ? 15.565 17.575 -20.229 1.00 66.62 307 ILE A N 1
ATOM 2436 C CA . ILE A 1 307 ? 15.044 16.601 -21.182 1.00 66.62 307 ILE A CA 1
ATOM 2437 C C . ILE A 1 307 ? 14.291 15.482 -20.461 1.00 66.62 307 ILE A C 1
ATOM 2439 O O . ILE A 1 307 ? 13.249 15.040 -20.933 1.00 66.62 307 ILE A O 1
ATOM 2443 N N . ASN A 1 308 ? 14.801 15.051 -19.309 1.00 68.06 308 ASN A N 1
ATOM 2444 C CA . ASN A 1 308 ? 14.120 14.129 -18.420 1.00 68.06 308 ASN A CA 1
ATOM 2445 C C . ASN A 1 308 ? 13.908 14.835 -17.079 1.00 68.06 308 ASN A C 1
ATOM 2447 O O . ASN A 1 308 ? 14.854 15.376 -16.514 1.00 68.06 308 ASN A O 1
ATOM 2451 N N . ASP A 1 309 ? 12.673 14.862 -16.595 1.00 72.69 309 ASP A N 1
ATOM 2452 C CA . ASP A 1 309 ? 12.284 15.529 -15.351 1.00 72.69 309 ASP A CA 1
ATOM 2453 C C . ASP A 1 309 ? 12.582 14.674 -14.110 1.00 72.69 309 ASP A C 1
ATOM 2455 O O . ASP A 1 309 ? 12.641 15.200 -12.992 1.00 72.69 309 ASP A O 1
ATOM 2459 N N . THR A 1 310 ? 12.857 13.378 -14.309 1.00 79.44 310 THR A N 1
ATOM 2460 C CA . THR A 1 310 ? 13.132 12.405 -13.250 1.00 79.44 310 THR A CA 1
ATOM 2461 C C . THR A 1 310 ? 14.316 11.487 -13.553 1.00 79.44 310 THR A C 1
ATOM 2463 O O . THR A 1 310 ? 14.614 11.168 -14.701 1.00 79.44 310 THR A O 1
ATOM 2466 N N . TYR A 1 311 ? 14.967 10.970 -12.515 1.00 84.06 311 TYR A N 1
ATOM 2467 C CA . TYR A 1 311 ? 16.003 9.945 -12.640 1.00 84.06 311 TYR A CA 1
ATOM 2468 C C . TYR A 1 311 ? 15.817 8.829 -11.614 1.00 84.06 311 TYR A C 1
ATOM 2470 O O . TYR A 1 311 ? 15.206 9.041 -10.566 1.00 84.06 311 TYR A O 1
ATOM 2478 N N . MET A 1 312 ? 16.340 7.636 -11.902 1.00 84.38 312 MET A N 1
ATOM 2479 C CA . MET A 1 312 ? 16.327 6.538 -10.933 1.00 84.38 312 MET A CA 1
ATOM 2480 C C . MET A 1 312 ? 17.526 6.612 -9.984 1.00 84.38 312 MET A C 1
ATOM 2482 O O . MET A 1 312 ? 18.684 6.672 -10.402 1.00 84.38 312 MET A O 1
ATOM 2486 N N . GLU A 1 313 ? 17.247 6.530 -8.689 1.00 85.94 313 GLU A N 1
ATOM 2487 C CA . GLU A 1 313 ? 18.239 6.397 -7.6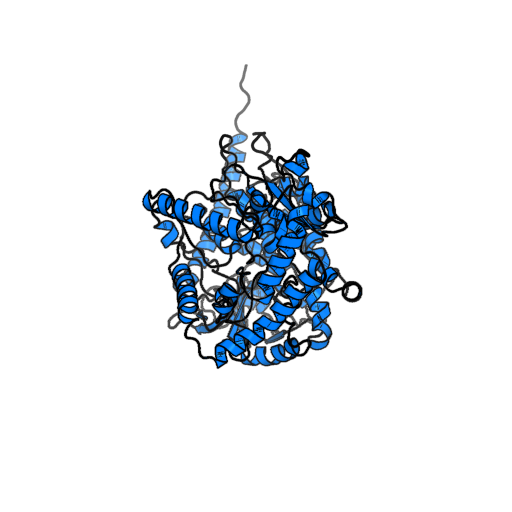29 1.00 85.94 313 GLU A CA 1
ATOM 2488 C C . GLU A 1 313 ? 18.069 5.032 -6.955 1.00 85.94 313 GLU A C 1
ATOM 2490 O O . GLU A 1 313 ? 16.991 4.697 -6.453 1.00 85.94 313 GLU A O 1
ATOM 2495 N N . ARG A 1 314 ? 19.140 4.231 -6.932 1.00 88.62 314 ARG A N 1
ATOM 2496 C CA . ARG A 1 314 ? 19.190 2.999 -6.139 1.00 88.62 314 ARG A CA 1
ATOM 2497 C C . ARG A 1 314 ? 19.850 3.299 -4.804 1.00 88.62 314 ARG A C 1
ATOM 2499 O O . ARG A 1 314 ? 21.065 3.469 -4.727 1.00 88.62 314 ARG A O 1
ATOM 2506 N N . ILE A 1 315 ? 19.060 3.252 -3.739 1.00 89.38 315 ILE A N 1
ATOM 2507 C CA . ILE A 1 315 ? 19.527 3.537 -2.391 1.00 89.38 315 ILE A CA 1
ATOM 2508 C C . ILE 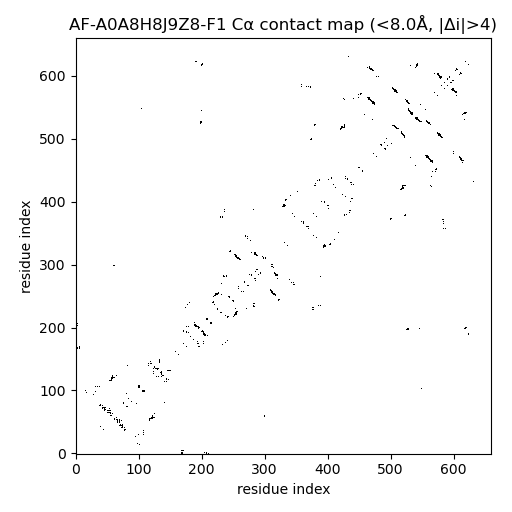A 1 315 ? 19.893 2.248 -1.653 1.00 89.38 315 ILE A C 1
ATOM 2510 O O . ILE A 1 315 ? 19.062 1.359 -1.482 1.00 89.38 315 ILE A O 1
ATOM 2514 N N . ALA A 1 316 ? 21.146 2.164 -1.196 1.00 90.44 316 ALA A N 1
ATOM 2515 C CA . ALA A 1 316 ? 21.630 1.115 -0.300 1.00 90.44 316 ALA A CA 1
ATOM 2516 C C . ALA A 1 316 ? 21.445 1.522 1.170 1.00 90.44 316 ALA A C 1
ATOM 2518 O O . ALA A 1 316 ? 22.081 2.469 1.637 1.00 90.44 316 ALA A O 1
ATOM 2519 N N . TRP A 1 317 ? 20.614 0.782 1.894 1.00 90.62 317 TRP A N 1
ATOM 2520 C CA . TRP A 1 317 ? 20.319 0.964 3.311 1.00 90.62 317 TRP A CA 1
ATOM 2521 C C . TRP A 1 317 ? 21.090 -0.054 4.144 1.00 90.62 317 TRP A C 1
ATOM 2523 O O . TRP A 1 317 ? 21.038 -1.258 3.879 1.00 90.62 317 TRP A O 1
ATOM 2533 N N . VAL A 1 318 ? 21.803 0.435 5.154 1.00 88.75 318 VAL A N 1
ATOM 2534 C CA . VAL A 1 318 ? 22.662 -0.376 6.026 1.00 88.75 318 VAL A CA 1
ATOM 2535 C C . VAL A 1 318 ? 22.393 -0.055 7.487 1.00 88.75 318 VAL A C 1
ATOM 2537 O O . VAL A 1 318 ? 21.986 1.058 7.810 1.00 88.75 318 VAL A O 1
ATOM 2540 N N . ASP A 1 319 ? 22.625 -1.018 8.376 1.00 86.81 319 ASP A N 1
ATOM 2541 C CA . ASP A 1 319 ? 22.576 -0.763 9.815 1.00 86.81 319 ASP A CA 1
ATOM 2542 C C . ASP A 1 319 ? 23.806 0.072 10.227 1.00 86.81 319 ASP A C 1
ATOM 2544 O O . ASP A 1 319 ? 24.933 -0.417 10.094 1.00 86.81 319 ASP A O 1
ATOM 2548 N N . PRO A 1 320 ? 23.625 1.318 10.706 1.00 79.19 320 PRO A N 1
ATOM 2549 C CA . PRO A 1 320 ? 24.745 2.179 11.070 1.00 79.19 320 PRO A CA 1
ATOM 2550 C C . PRO A 1 320 ? 25.435 1.755 12.377 1.00 79.19 320 PRO A C 1
ATOM 2552 O O . PRO A 1 320 ? 26.532 2.227 12.650 1.00 79.19 320 PRO A O 1
ATOM 2555 N N . THR A 1 321 ? 24.818 0.884 13.187 1.00 72.69 321 THR A N 1
ATOM 2556 C CA . THR A 1 321 ? 25.273 0.559 14.554 1.00 72.69 321 THR A CA 1
ATOM 2557 C C . THR A 1 321 ? 26.155 -0.685 14.652 1.00 72.69 321 THR A C 1
ATOM 2559 O O . THR A 1 321 ? 26.864 -0.858 15.634 1.00 72.69 321 TH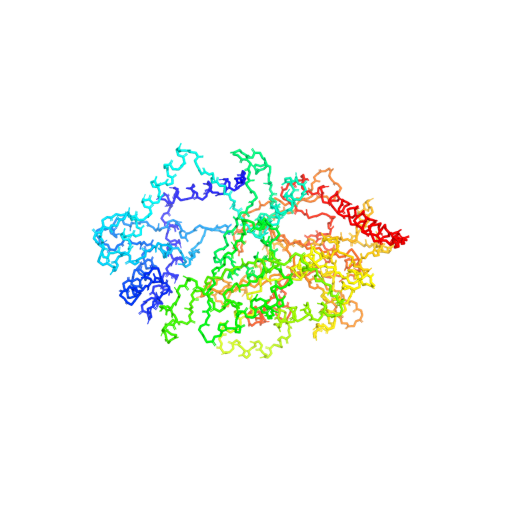R A O 1
ATOM 2562 N N . LEU A 1 322 ? 26.193 -1.544 13.627 1.00 62.47 322 LEU A N 1
ATOM 2563 C CA . LEU A 1 322 ? 26.927 -2.822 13.680 1.00 62.47 322 LEU A CA 1
ATOM 2564 C C . LEU A 1 322 ? 28.466 -2.686 13.671 1.00 62.47 322 LEU A C 1
ATOM 2566 O O . LEU A 1 322 ? 29.155 -3.705 13.726 1.00 62.47 322 LEU A O 1
ATOM 2570 N N . GLY A 1 323 ? 28.994 -1.459 13.586 1.00 57.81 323 GLY A N 1
ATOM 2571 C CA . GLY A 1 323 ? 30.414 -1.145 13.775 1.00 57.81 323 GLY A CA 1
ATOM 2572 C C . GLY A 1 323 ? 30.794 -0.735 15.205 1.00 57.81 323 GLY A C 1
ATOM 2573 O O . GLY A 1 323 ? 31.971 -0.816 15.532 1.00 57.81 323 GLY A O 1
ATOM 2574 N N . ASP A 1 324 ? 29.820 -0.360 16.046 1.00 60.62 324 ASP A N 1
ATOM 2575 C CA . ASP A 1 324 ? 30.027 0.131 17.417 1.00 60.62 324 ASP A CA 1
ATOM 2576 C C . ASP A 1 324 ? 29.132 -0.634 18.405 1.00 60.62 324 ASP A C 1
ATOM 2578 O O . ASP A 1 324 ? 27.921 -0.401 18.499 1.00 60.62 324 ASP A O 1
ATOM 2582 N N . SER A 1 325 ? 29.737 -1.541 19.181 1.00 55.28 325 SER A N 1
ATOM 2583 C CA . SER A 1 325 ? 29.044 -2.394 20.162 1.00 55.28 325 SER A CA 1
ATOM 2584 C C . SER A 1 325 ? 28.434 -1.636 21.347 1.00 55.28 325 SER A C 1
ATOM 2586 O O . SER A 1 325 ? 27.608 -2.202 22.055 1.00 55.28 325 SER A O 1
ATOM 2588 N N . GLU A 1 326 ? 28.799 -0.366 21.537 1.00 55.66 326 GLU A N 1
ATOM 2589 C CA . GLU A 1 326 ? 28.382 0.484 22.665 1.00 55.66 326 GLU A CA 1
ATOM 2590 C C . GLU A 1 326 ? 27.217 1.436 22.328 1.00 55.66 326 GLU A C 1
ATOM 2592 O O . GLU A 1 326 ? 26.876 2.331 23.102 1.00 55.66 326 GLU A O 1
ATOM 2597 N N . SER A 1 327 ? 26.573 1.279 21.169 1.00 57.12 327 SER A N 1
ATOM 2598 C CA . SER A 1 327 ? 25.547 2.212 20.680 1.00 57.12 327 SER A CA 1
ATOM 2599 C C . SER A 1 327 ? 24.153 1.986 21.297 1.00 57.12 327 SER A C 1
ATOM 2601 O O . SER A 1 327 ? 23.149 1.806 20.608 1.00 57.12 327 SER A O 1
ATOM 2603 N N . HIS A 1 328 ? 24.049 2.035 22.627 1.00 59.03 328 HIS A N 1
ATOM 2604 C CA . HIS A 1 328 ? 22.754 2.139 23.302 1.00 59.03 328 HIS A CA 1
ATOM 2605 C C . HIS A 1 328 ? 22.299 3.601 23.354 1.00 59.03 328 HIS A C 1
ATOM 2607 O O . HIS A 1 328 ? 22.773 4.391 24.166 1.00 59.03 328 HIS A O 1
ATOM 2613 N N . TYR A 1 329 ? 21.347 3.968 22.492 1.00 65.81 329 TYR A N 1
ATOM 2614 C CA . TYR A 1 329 ? 20.755 5.305 22.510 1.00 65.81 329 TYR A CA 1
ATOM 2615 C C . TYR A 1 329 ? 19.743 5.424 23.657 1.00 65.81 329 TYR A C 1
ATOM 2617 O O . TYR A 1 329 ? 18.678 4.798 23.629 1.00 65.81 329 TYR A O 1
ATOM 2625 N N . GLN A 1 330 ? 20.093 6.223 24.666 1.00 72.00 330 GLN A N 1
ATOM 2626 C CA . GLN A 1 330 ? 19.162 6.709 25.680 1.00 72.00 330 GLN A CA 1
ATOM 2627 C C . GLN A 1 330 ? 18.608 8.061 25.236 1.00 72.00 330 GLN A C 1
ATOM 2629 O O . GLN A 1 330 ? 19.361 8.943 24.833 1.00 72.00 330 GLN A O 1
ATOM 2634 N N . SER A 1 331 ? 17.291 8.225 25.314 1.00 75.00 331 SER A N 1
ATOM 2635 C CA . SER A 1 331 ? 16.622 9.479 24.966 1.00 75.00 331 SER A CA 1
ATOM 2636 C C . SER A 1 331 ? 15.590 9.836 26.018 1.00 75.00 331 SER A C 1
ATOM 2638 O O . SER A 1 331 ? 14.921 8.955 26.571 1.00 75.00 331 SER A O 1
ATOM 2640 N N . SER A 1 332 ? 15.442 11.132 26.287 1.00 84.69 332 SER A N 1
ATOM 2641 C CA . SER A 1 332 ? 14.319 11.607 27.084 1.00 84.69 332 SER A CA 1
ATOM 2642 C C . SER A 1 332 ? 13.015 11.514 26.269 1.00 84.69 332 SER A C 1
ATOM 2644 O O . SER A 1 332 ? 13.020 11.733 25.054 1.00 84.69 332 SER A O 1
ATOM 2646 N N . PRO A 1 333 ? 11.851 11.264 26.901 1.00 84.06 333 PRO A N 1
ATOM 2647 C CA . PRO A 1 333 ? 10.566 11.272 26.198 1.00 84.06 333 PRO A CA 1
ATOM 2648 C C . PRO A 1 333 ? 10.282 12.569 25.456 1.00 84.06 333 PRO A C 1
ATOM 2650 O O . PRO A 1 333 ? 9.608 12.550 24.435 1.00 84.06 333 PRO A O 1
ATOM 2653 N N . LYS A 1 334 ? 10.771 13.700 25.973 1.00 85.25 334 LYS A N 1
ATOM 2654 C CA . LYS A 1 334 ? 10.522 15.016 25.389 1.00 85.25 334 LYS A CA 1
ATOM 2655 C C . LYS A 1 334 ? 11.286 15.206 24.080 1.00 85.25 334 LYS A C 1
ATOM 2657 O O . LYS A 1 334 ? 10.701 15.689 23.117 1.00 85.25 334 LYS A O 1
ATOM 2662 N N . GLU A 1 335 ? 12.555 14.809 24.031 1.00 85.94 335 GLU A N 1
ATOM 2663 C CA . GLU A 1 335 ? 13.349 14.852 22.797 1.00 85.94 335 GLU A CA 1
ATOM 2664 C C . GLU A 1 335 ? 12.774 13.889 21.759 1.00 85.94 335 GLU A C 1
ATOM 2666 O O . GLU A 1 335 ? 12.530 14.277 20.617 1.00 85.94 335 GLU A O 1
ATOM 2671 N N . LEU A 1 336 ? 12.466 12.654 22.168 1.00 88.12 336 LEU A N 1
ATOM 2672 C CA . LEU A 1 336 ? 11.877 11.673 21.263 1.00 88.12 336 LEU A CA 1
ATOM 2673 C C . LEU A 1 336 ? 10.498 12.124 20.754 1.00 88.12 336 LEU A C 1
ATOM 2675 O O . LEU A 1 336 ? 10.208 11.968 19.569 1.00 88.12 336 LEU A O 1
ATOM 2679 N N . LEU A 1 337 ? 9.673 12.745 21.605 1.00 89.19 337 LEU A N 1
ATOM 2680 C CA . LEU A 1 337 ? 8.405 13.363 21.207 1.00 89.19 337 LEU A CA 1
ATOM 2681 C C . LEU A 1 337 ? 8.610 14.427 20.128 1.00 89.19 337 LEU A C 1
ATOM 2683 O O . LEU A 1 337 ? 7.871 14.425 19.151 1.00 89.19 337 LEU A O 1
ATOM 2687 N N . GLN A 1 338 ? 9.584 15.326 20.290 1.00 88.69 338 GLN A N 1
ATOM 2688 C CA . GLN A 1 338 ? 9.850 16.380 19.307 1.00 88.69 338 GLN A CA 1
ATOM 2689 C C . GLN A 1 338 ? 10.199 15.792 17.936 1.00 88.69 338 GLN A C 1
ATOM 2691 O O . GLN A 1 338 ? 9.646 16.228 16.928 1.00 88.69 338 GLN A O 1
ATOM 2696 N N . LEU A 1 339 ? 11.049 14.762 17.900 1.00 89.19 339 LEU A N 1
ATOM 2697 C CA . LEU A 1 339 ? 11.421 14.080 16.657 1.00 89.19 339 LEU A CA 1
ATOM 2698 C C . LEU A 1 339 ? 10.223 13.364 16.018 1.00 89.19 339 LEU A C 1
ATOM 2700 O O . LEU A 1 339 ? 9.968 13.507 14.822 1.00 89.19 339 LEU A O 1
ATOM 2704 N N . LEU A 1 340 ? 9.455 12.622 16.819 1.00 88.94 340 LEU A N 1
ATOM 2705 C CA . LEU A 1 340 ? 8.262 11.908 16.360 1.00 88.94 340 LEU A CA 1
ATOM 2706 C C . LEU A 1 340 ? 7.187 12.856 15.840 1.00 88.94 340 LEU A C 1
ATOM 2708 O O . LEU A 1 340 ? 6.533 12.557 14.843 1.00 88.94 340 LEU A O 1
ATOM 2712 N N . PHE A 1 341 ? 7.003 13.989 16.512 1.00 87.12 341 PHE A N 1
ATOM 2713 C CA . PHE A 1 341 ? 6.037 14.993 16.104 1.00 87.12 341 PHE A CA 1
ATOM 2714 C C . PHE A 1 341 ? 6.497 15.745 14.856 1.00 87.12 341 PHE A C 1
ATOM 2716 O O . PHE A 1 341 ? 5.661 16.051 14.020 1.00 87.12 341 PHE A O 1
ATOM 2723 N N . GLY A 1 342 ? 7.803 15.969 14.665 1.00 87.81 342 GLY A N 1
ATOM 2724 C CA . GLY A 1 342 ? 8.342 16.495 13.406 1.00 87.81 342 GLY A CA 1
ATOM 2725 C C . GLY A 1 342 ? 8.060 15.571 12.215 1.00 87.81 342 GLY A C 1
ATOM 2726 O O . GLY A 1 342 ? 7.605 16.029 11.166 1.00 87.81 342 GLY A O 1
ATOM 2727 N N . ILE A 1 343 ? 8.240 14.258 12.404 1.00 87.31 343 ILE A N 1
ATOM 2728 C CA . ILE A 1 343 ? 7.870 13.236 11.408 1.00 87.31 343 ILE A CA 1
ATOM 2729 C C . ILE A 1 343 ? 6.360 13.256 11.145 1.00 87.31 343 ILE A C 1
ATOM 2731 O O . ILE A 1 343 ? 5.931 13.270 9.992 1.00 87.31 343 ILE A O 1
ATOM 2735 N N . TYR A 1 344 ? 5.553 13.292 12.209 1.00 86.25 344 TYR A N 1
ATOM 2736 C CA . TYR A 1 344 ? 4.097 13.366 12.106 1.00 86.25 344 TYR A CA 1
ATOM 2737 C C . TYR A 1 344 ? 3.635 14.627 11.360 1.00 86.25 344 TYR A C 1
ATOM 2739 O O . TYR A 1 344 ? 2.816 14.525 10.452 1.00 86.25 344 TYR A O 1
ATOM 2747 N N . ASP A 1 345 ? 4.157 15.803 11.712 1.00 84.44 345 ASP A N 1
ATOM 2748 C CA . ASP A 1 345 ? 3.756 17.088 11.129 1.00 84.44 345 ASP A CA 1
ATOM 2749 C C . ASP A 1 345 ? 4.130 17.193 9.650 1.00 84.44 345 ASP A C 1
ATOM 2751 O O . ASP A 1 345 ? 3.333 17.688 8.855 1.00 84.44 345 ASP A O 1
ATOM 2755 N N . THR A 1 346 ? 5.302 16.676 9.268 1.00 82.94 346 THR A N 1
ATOM 2756 C CA . THR A 1 346 ? 5.714 16.579 7.858 1.00 82.94 346 THR A CA 1
ATOM 2757 C C . THR A 1 346 ? 4.732 15.697 7.092 1.00 82.94 346 THR A C 1
ATOM 2759 O O . THR A 1 346 ? 4.191 16.092 6.057 1.00 82.94 346 THR A O 1
ATOM 2762 N N . TYR A 1 347 ? 4.416 14.529 7.654 1.00 79.00 347 TYR A N 1
ATOM 2763 C CA . TYR A 1 347 ? 3.568 13.550 6.996 1.00 79.00 347 TYR A CA 1
ATOM 2764 C C . TYR A 1 347 ? 2.103 13.993 6.845 1.00 79.00 347 TYR A C 1
ATOM 2766 O O . TYR A 1 347 ? 1.512 13.862 5.774 1.00 79.00 347 TYR A O 1
ATOM 2774 N N . PHE 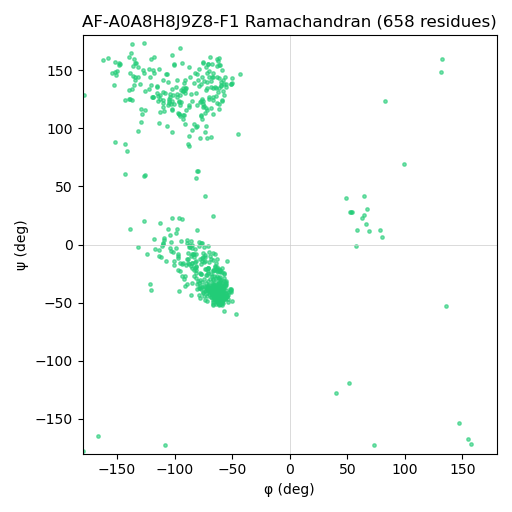A 1 348 ? 1.520 14.553 7.904 1.00 80.38 348 PHE A N 1
ATOM 2775 C CA . PHE A 1 348 ? 0.151 15.074 7.914 1.00 80.38 348 PHE A CA 1
ATOM 2776 C C . PHE A 1 348 ? 0.105 16.573 7.587 1.00 80.38 348 PHE A C 1
ATOM 2778 O O . PHE A 1 348 ? -0.867 17.262 7.904 1.00 80.38 348 PHE A O 1
ATOM 2785 N N . SER A 1 349 ? 1.138 17.107 6.928 1.00 78.81 349 SER A N 1
ATOM 2786 C CA . SER A 1 349 ? 1.214 18.525 6.565 1.00 78.81 349 SER A CA 1
ATOM 2787 C C . SER A 1 349 ? 0.015 18.967 5.723 1.00 78.81 349 SER A C 1
ATOM 2789 O O . SER A 1 349 ? -0.456 20.099 5.871 1.00 78.81 349 SER A O 1
ATOM 2791 N N . PHE A 1 350 ? -0.529 18.054 4.911 1.00 76.88 350 PHE A N 1
ATOM 2792 C CA . PHE A 1 350 ? -1.690 18.295 4.065 1.00 76.88 350 PHE A CA 1
ATOM 2793 C C . PHE A 1 350 ? -3.011 18.430 4.840 1.00 76.88 350 PHE A C 1
ATOM 2795 O O . PHE A 1 350 ? -3.933 19.089 4.355 1.00 76.88 350 PHE A O 1
ATOM 2802 N N . ASP A 1 351 ? -3.124 17.863 6.046 1.00 76.38 351 ASP A N 1
ATOM 2803 C CA . ASP A 1 351 ? -4.330 18.012 6.873 1.00 76.38 351 ASP A CA 1
ATOM 2804 C C . ASP A 1 351 ? -4.542 19.465 7.320 1.00 76.38 351 ASP A C 1
ATOM 2806 O O . ASP A 1 351 ? -5.676 19.872 7.582 1.00 76.38 351 ASP A O 1
ATOM 2810 N N . ARG A 1 352 ? -3.467 20.265 7.318 1.00 75.25 352 ARG A N 1
ATOM 2811 C CA . ARG A 1 352 ? -3.473 21.707 7.607 1.00 75.25 352 ARG A CA 1
ATOM 2812 C C . ARG A 1 352 ? -3.839 22.569 6.403 1.00 75.25 352 ARG A C 1
ATOM 2814 O O . ARG A 1 352 ? -4.016 23.777 6.549 1.00 75.25 352 ARG A O 1
ATOM 2821 N N . LEU A 1 353 ? -3.902 21.994 5.202 1.00 79.00 353 LEU A N 1
ATOM 2822 C CA . LEU A 1 353 ? -4.229 22.771 4.016 1.00 79.00 353 LEU A CA 1
ATOM 2823 C C . LEU A 1 353 ? -5.685 23.220 4.102 1.00 79.00 353 LEU A C 1
ATOM 2825 O O . LEU A 1 353 ? -6.614 22.404 4.093 1.00 79.00 353 LEU A O 1
ATOM 2829 N N . SER A 1 354 ? -5.872 24.539 4.154 1.00 82.62 354 SER A N 1
ATOM 2830 C CA . SER A 1 354 ? -7.182 25.142 3.963 1.00 82.62 354 SER A CA 1
ATOM 2831 C C . SER A 1 354 ? -7.701 24.818 2.567 1.00 82.62 354 SER A C 1
ATOM 2833 O O . SER A 1 354 ? -6.946 24.475 1.649 1.00 82.62 354 SER A O 1
ATOM 2835 N N . PHE A 1 355 ? -9.010 24.956 2.394 1.00 80.88 355 PHE A N 1
ATOM 2836 C CA . PHE A 1 355 ? -9.599 24.791 1.078 1.00 80.88 355 PHE A CA 1
ATOM 2837 C C . PHE A 1 355 ? -8.986 25.733 0.046 1.00 80.88 355 PHE A C 1
ATOM 2839 O O . PHE A 1 355 ? -8.604 25.273 -1.023 1.00 80.88 355 PHE A O 1
ATOM 2846 N N . ASP A 1 356 ? -8.832 27.013 0.382 1.00 84.81 356 ASP A N 1
ATOM 2847 C CA . ASP A 1 356 ? -8.269 27.997 -0.539 1.00 84.81 356 ASP A CA 1
ATOM 2848 C C . ASP A 1 356 ? -6.866 27.591 -0.997 1.00 84.81 356 ASP A C 1
ATOM 2850 O O . ASP A 1 356 ? -6.518 27.770 -2.162 1.00 84.81 356 ASP A O 1
ATOM 2854 N N . SER A 1 357 ? -6.065 26.994 -0.109 1.00 85.56 357 SER A N 1
ATOM 2855 C CA . SER A 1 357 ? -4.752 26.448 -0.462 1.00 85.56 357 SER A CA 1
ATOM 2856 C C . SER A 1 357 ? -4.870 25.271 -1.427 1.00 85.56 357 SER A C 1
ATOM 2858 O O . SER A 1 357 ? -4.173 25.245 -2.439 1.00 85.56 357 SER A O 1
ATOM 2860 N N . VAL A 1 358 ? -5.769 24.318 -1.159 1.00 84.38 358 VAL A N 1
ATOM 2861 C CA . VAL A 1 358 ? -6.030 23.179 -2.058 1.00 84.38 358 VAL A CA 1
ATOM 2862 C C . VAL A 1 358 ? -6.527 23.658 -3.425 1.00 84.38 358 VAL A C 1
ATOM 2864 O O . VAL A 1 358 ? -6.049 23.179 -4.449 1.00 84.38 358 VAL A O 1
ATOM 2867 N N . GLN A 1 359 ? -7.433 24.636 -3.462 1.00 83.75 359 GLN A N 1
ATOM 2868 C CA . GLN A 1 359 ? -7.974 25.192 -4.698 1.00 83.75 359 GLN A CA 1
ATOM 2869 C C . GLN A 1 359 ? -6.899 25.922 -5.506 1.00 83.75 359 GLN A C 1
ATOM 2871 O O . GLN A 1 359 ? -6.783 25.682 -6.707 1.00 83.75 359 GLN A O 1
ATOM 2876 N N . LYS A 1 360 ? -6.077 26.759 -4.860 1.00 85.62 360 LYS A N 1
ATOM 2877 C CA . LYS A 1 360 ? -4.943 27.437 -5.508 1.00 85.62 360 LYS A CA 1
ATOM 2878 C C . LYS A 1 360 ? -3.932 26.439 -6.065 1.00 85.62 360 LYS A C 1
ATOM 2880 O O . LYS A 1 360 ? -3.471 26.609 -7.185 1.00 85.62 360 LYS A O 1
ATOM 2885 N N . MET A 1 361 ? -3.616 25.379 -5.322 1.00 81.06 361 MET A N 1
ATOM 2886 C CA . MET A 1 361 ? -2.730 24.322 -5.818 1.00 81.06 361 MET A CA 1
ATOM 2887 C C . MET A 1 361 ? -3.341 23.564 -6.994 1.00 81.06 361 MET A C 1
ATOM 2889 O O . MET A 1 361 ? -2.652 23.336 -7.980 1.00 81.06 361 MET A O 1
ATOM 2893 N N . GLY A 1 362 ? -4.633 23.238 -6.938 1.00 76.25 362 GLY A N 1
ATOM 2894 C CA . GLY A 1 362 ? -5.328 22.600 -8.056 1.00 76.25 362 GLY A CA 1
ATOM 2895 C C . GLY A 1 362 ? -5.356 23.466 -9.319 1.00 76.25 362 GLY A C 1
ATOM 2896 O O . GLY A 1 362 ? -5.214 22.938 -10.417 1.00 76.25 362 GLY A O 1
ATOM 2897 N N . GLN A 1 363 ? -5.451 24.795 -9.182 1.00 80.00 363 GLN A N 1
ATOM 2898 C CA . GLN A 1 363 ? -5.340 25.742 -10.303 1.00 80.00 363 GLN A CA 1
ATOM 2899 C C . GLN A 1 363 ? -3.944 25.763 -10.946 1.00 80.00 363 GLN A C 1
ATOM 2901 O O . GLN A 1 363 ? -3.836 26.061 -12.132 1.00 80.00 363 GLN A O 1
ATOM 2906 N N . LEU A 1 364 ? -2.888 25.432 -10.192 1.00 77.12 364 LEU A N 1
ATOM 2907 C CA . LEU A 1 364 ? -1.530 25.262 -10.727 1.00 77.12 364 LEU A CA 1
ATOM 2908 C C . LEU A 1 364 ? -1.345 23.916 -11.452 1.00 77.12 364 LEU A C 1
ATOM 2910 O O . LEU A 1 364 ? -0.350 23.739 -12.149 1.00 77.12 364 LEU A O 1
ATOM 2914 N N . GLY A 1 365 ? -2.292 22.986 -11.298 1.00 68.31 365 GLY A N 1
ATOM 2915 C CA . GLY A 1 365 ? -2.307 21.674 -11.941 1.00 68.31 365 GLY A CA 1
ATOM 2916 C C . GLY A 1 365 ? -2.591 20.535 -10.958 1.00 68.31 365 GLY A C 1
ATOM 2917 O O . GLY A 1 365 ? -2.199 20.575 -9.791 1.00 68.31 365 GLY A O 1
ATOM 2918 N N . ALA A 1 366 ? -3.244 19.472 -11.439 1.00 65.00 366 ALA A N 1
ATOM 2919 C CA . ALA A 1 366 ? -3.561 18.289 -10.630 1.00 65.00 366 ALA A CA 1
ATOM 2920 C C . ALA A 1 366 ? -2.305 17.583 -10.075 1.00 65.00 366 ALA A C 1
ATOM 2922 O O . ALA A 1 366 ? -2.336 17.054 -8.963 1.00 65.00 366 ALA A O 1
ATOM 2923 N N . GLU A 1 367 ? -1.184 17.651 -10.796 1.00 66.56 367 GLU A N 1
ATOM 2924 C CA . GLU A 1 367 ? 0.117 17.100 -10.390 1.00 66.56 367 GLU A CA 1
ATOM 2925 C C . GLU A 1 367 ? 0.634 17.710 -9.075 1.00 66.56 367 GLU A C 1
ATOM 2927 O O . GLU A 1 367 ? 1.257 17.028 -8.259 1.00 66.56 367 GLU A O 1
ATOM 2932 N N . ALA A 1 368 ? 0.324 18.985 -8.809 1.00 69.06 368 ALA A N 1
ATOM 2933 C CA . ALA A 1 368 ? 0.703 19.637 -7.557 1.00 69.06 368 ALA A CA 1
ATOM 2934 C C . ALA A 1 368 ? -0.030 19.030 -6.348 1.00 69.06 368 ALA A C 1
ATOM 2936 O O . ALA A 1 368 ? 0.536 18.935 -5.260 1.00 69.06 368 ALA A O 1
ATOM 2937 N N . LEU A 1 369 ? -1.280 18.588 -6.534 1.00 73.25 369 LEU A N 1
ATOM 2938 C CA . LEU A 1 369 ? -2.089 17.940 -5.495 1.00 73.25 369 LEU A CA 1
ATOM 2939 C C . LEU A 1 369 ? -1.792 16.447 -5.356 1.00 73.25 369 LEU A C 1
ATOM 2941 O O . LEU A 1 369 ? -1.976 15.877 -4.277 1.00 73.25 369 LEU A O 1
ATOM 2945 N N . GLN A 1 370 ? -1.345 15.814 -6.436 1.00 68.88 370 GLN A N 1
ATOM 2946 C CA . GLN A 1 370 ? -1.020 14.397 -6.500 1.00 68.88 370 GLN A CA 1
ATOM 2947 C C . GLN A 1 370 ? 0.052 14.009 -5.482 1.00 68.88 370 GLN A C 1
ATOM 2949 O O . GLN A 1 370 ? -0.148 13.050 -4.740 1.00 68.88 370 GLN A O 1
ATOM 2954 N N . PHE A 1 371 ? 1.120 14.802 -5.365 1.00 68.31 371 PHE A N 1
ATOM 2955 C CA . PHE A 1 371 ? 2.181 14.577 -4.378 1.00 68.31 371 PHE A CA 1
ATOM 2956 C C . PHE A 1 371 ? 1.636 14.455 -2.944 1.00 68.31 371 PHE A C 1
ATOM 2958 O O . PHE A 1 371 ? 1.998 13.535 -2.218 1.00 68.31 371 PHE A O 1
ATOM 2965 N N . PHE A 1 372 ? 0.697 15.327 -2.562 1.00 69.19 372 PHE A N 1
ATOM 2966 C CA . PHE A 1 372 ? 0.072 15.323 -1.232 1.00 69.19 372 PHE A CA 1
ATOM 2967 C C . PHE A 1 372 ? -1.064 14.308 -1.075 1.00 69.19 372 PHE A C 1
ATOM 2969 O O . PHE A 1 372 ? -1.597 14.130 0.018 1.00 69.19 372 PHE A O 1
ATOM 2976 N N . SER A 1 373 ? -1.481 13.676 -2.168 1.00 69.12 373 SER A N 1
ATOM 2977 C CA . SER A 1 373 ? -2.592 12.725 -2.174 1.00 69.12 373 SER A CA 1
ATOM 2978 C C . SER A 1 373 ? -2.108 11.275 -2.170 1.00 69.12 373 SER A C 1
ATOM 2980 O O . SER A 1 373 ? -2.889 10.379 -1.852 1.00 69.12 373 SER A O 1
ATOM 2982 N N . THR A 1 374 ? -0.823 11.034 -2.451 1.00 66.88 374 THR A N 1
ATOM 2983 C CA . THR A 1 374 ? -0.171 9.724 -2.330 1.00 66.88 374 THR A CA 1
ATOM 2984 C C . THR A 1 374 ? 0.188 9.465 -0.866 1.00 66.88 374 THR A C 1
ATOM 2986 O O . THR A 1 374 ? 1.345 9.391 -0.463 1.00 66.88 374 THR A O 1
ATOM 2989 N N . ALA A 1 375 ? -0.835 9.384 -0.019 1.00 63.78 375 ALA A N 1
ATOM 2990 C CA . ALA A 1 375 ? -0.653 9.124 1.397 1.00 63.78 375 ALA A CA 1
ATOM 2991 C C . ALA A 1 375 ? -0.261 7.645 1.590 1.00 63.78 375 ALA A C 1
ATOM 2993 O O . ALA A 1 375 ? -1.110 6.752 1.527 1.00 63.78 375 ALA A O 1
ATOM 2994 N N . HIS A 1 376 ? 1.024 7.370 1.826 1.00 71.44 376 HIS A N 1
ATOM 2995 C CA . HIS A 1 376 ? 1.537 6.008 2.047 1.00 71.44 376 HIS A CA 1
ATOM 2996 C C . HIS A 1 376 ? 1.365 5.508 3.491 1.00 71.44 376 HIS A C 1
ATOM 2998 O O . HIS A 1 376 ? 1.397 4.306 3.756 1.00 71.44 376 HIS A O 1
ATOM 3004 N N . TYR A 1 377 ? 1.176 6.414 4.446 1.00 77.25 377 TYR A N 1
ATOM 3005 C CA . TYR A 1 377 ? 1.138 6.120 5.879 1.00 77.25 377 TYR A CA 1
ATOM 3006 C C . TYR A 1 377 ? -0.225 6.467 6.512 1.00 77.25 377 TYR A C 1
ATOM 3008 O O . TYR A 1 377 ? -1.060 7.189 5.965 1.00 77.25 377 TYR A O 1
ATOM 3016 N N . SER A 1 378 ? -0.508 5.906 7.675 1.00 83.75 378 SER A N 1
ATOM 3017 C CA . SER A 1 378 ? -1.719 6.190 8.459 1.00 83.75 378 SER A CA 1
ATOM 3018 C C . SER A 1 378 ? -1.335 6.336 9.923 1.00 83.75 378 SER A C 1
ATOM 3020 O O . SER A 1 378 ? -0.203 6.025 10.306 1.00 83.75 378 SER A O 1
ATOM 3022 N N . ARG A 1 379 ? -2.257 6.738 10.796 1.00 85.75 379 ARG A N 1
ATOM 3023 C CA . ARG A 1 379 ? -1.955 6.765 12.242 1.00 85.75 379 ARG A CA 1
ATOM 3024 C C . ARG A 1 379 ? -1.574 5.382 12.779 1.00 85.75 379 ARG A C 1
ATOM 3026 O O . ARG A 1 379 ? -0.699 5.284 13.637 1.00 85.75 379 ARG A O 1
ATOM 3033 N N . LYS A 1 380 ? -2.107 4.299 12.193 1.00 86.88 380 LYS A N 1
ATOM 3034 C CA . LYS A 1 380 ? -1.648 2.915 12.436 1.00 86.88 380 LYS A CA 1
ATOM 3035 C C . LYS A 1 380 ? -0.143 2.745 12.225 1.00 86.88 380 LYS A C 1
ATOM 3037 O O . LYS A 1 380 ? 0.499 2.014 12.979 1.00 86.88 380 LYS A O 1
ATOM 3042 N N . PHE A 1 381 ? 0.409 3.376 11.191 1.00 85.31 381 PHE A N 1
ATOM 3043 C CA . PHE A 1 381 ? 1.838 3.328 10.909 1.00 85.31 381 PHE A CA 1
ATOM 3044 C C . PHE A 1 381 ? 2.648 4.064 11.977 1.00 85.31 381 PHE A C 1
ATOM 3046 O O . PHE A 1 381 ? 3.629 3.504 12.447 1.00 85.31 381 PHE A O 1
ATOM 3053 N N . MET A 1 382 ? 2.204 5.236 12.443 1.00 86.94 382 MET A N 1
ATOM 3054 C CA . MET A 1 382 ? 2.889 5.951 13.531 1.00 86.94 382 MET A CA 1
ATOM 3055 C C . MET A 1 382 ? 2.990 5.096 14.796 1.00 86.94 382 MET A C 1
ATOM 3057 O O . MET A 1 382 ? 4.044 5.031 15.422 1.00 86.94 382 MET A O 1
ATOM 3061 N N . VAL A 1 383 ? 1.929 4.360 15.137 1.00 89.94 383 VAL A N 1
ATOM 3062 C CA . VAL A 1 383 ? 1.976 3.408 16.256 1.00 89.94 383 VAL A CA 1
ATOM 3063 C C . VAL A 1 383 ? 2.923 2.238 15.969 1.00 89.94 383 VAL A C 1
ATOM 3065 O O . VAL A 1 383 ? 3.678 1.828 16.846 1.00 89.94 383 VAL A O 1
ATOM 3068 N N . ALA A 1 384 ? 2.933 1.701 14.745 1.00 88.94 384 ALA A N 1
ATOM 3069 C CA . ALA A 1 384 ? 3.890 0.661 14.361 1.00 88.94 384 ALA A CA 1
ATOM 3070 C C . ALA A 1 384 ? 5.347 1.156 14.446 1.00 88.94 384 ALA A C 1
ATOM 3072 O O . ALA A 1 384 ? 6.220 0.411 14.885 1.00 88.94 384 ALA A O 1
ATOM 3073 N N . PHE A 1 385 ? 5.594 2.417 14.094 1.00 89.75 385 PHE A N 1
ATOM 3074 C CA . PHE A 1 385 ? 6.895 3.056 14.216 1.00 89.75 385 PHE A CA 1
ATOM 3075 C C . PHE A 1 385 ? 7.308 3.244 15.680 1.00 89.75 385 PHE A C 1
ATOM 3077 O O . PHE A 1 385 ? 8.436 2.923 16.037 1.00 89.75 385 PHE A O 1
ATOM 3084 N N . LEU A 1 386 ? 6.384 3.635 16.564 1.00 90.12 386 LEU A N 1
ATOM 3085 C CA . LEU A 1 386 ? 6.634 3.674 18.011 1.00 90.12 386 LEU A CA 1
ATOM 3086 C C . LEU A 1 386 ? 7.023 2.303 18.577 1.00 90.12 386 LEU A C 1
ATOM 3088 O O . LEU A 1 386 ? 7.977 2.203 19.346 1.00 90.12 386 LEU A O 1
ATOM 3092 N N . VAL A 1 387 ? 6.321 1.234 18.181 1.00 88.94 387 VAL A N 1
ATOM 3093 C CA . VAL A 1 387 ? 6.673 -0.145 18.575 1.00 88.94 387 VAL A CA 1
ATOM 3094 C C . VAL A 1 387 ? 8.072 -0.517 18.092 1.00 88.94 387 VAL A C 1
ATOM 3096 O O . VAL A 1 387 ? 8.832 -1.152 18.823 1.00 88.94 387 VAL A O 1
ATOM 3099 N N . HIS A 1 388 ? 8.417 -0.121 16.868 1.00 89.19 388 HIS A N 1
ATOM 3100 C CA . HIS A 1 388 ? 9.737 -0.367 16.303 1.00 89.19 388 HIS A CA 1
ATOM 3101 C C . HIS A 1 388 ? 10.833 0.345 17.087 1.00 89.19 388 HIS A C 1
ATOM 3103 O O . HIS A 1 388 ? 11.779 -0.309 17.520 1.00 89.19 388 HIS A O 1
ATOM 3109 N N . ILE A 1 389 ? 10.672 1.641 17.359 1.00 88.62 389 ILE A N 1
ATOM 3110 C CA . ILE A 1 389 ? 11.618 2.410 18.176 1.00 88.62 389 ILE A CA 1
ATOM 3111 C C . ILE A 1 389 ? 11.739 1.772 19.562 1.00 88.62 389 ILE A C 1
ATOM 3113 O O . ILE A 1 389 ? 12.850 1.535 20.025 1.00 88.62 389 ILE A O 1
ATOM 3117 N N . LYS A 1 390 ? 10.624 1.362 20.183 1.00 86.62 390 LYS A N 1
ATOM 3118 C CA . LYS A 1 390 ? 10.630 0.641 21.466 1.00 86.62 390 LYS A CA 1
ATOM 3119 C C . LYS A 1 390 ? 11.455 -0.638 21.459 1.00 86.62 390 LYS A C 1
ATOM 3121 O O . LYS A 1 390 ? 12.057 -0.973 22.473 1.00 86.62 390 LYS A O 1
ATOM 3126 N N . SER A 1 391 ? 11.504 -1.349 20.337 1.00 83.94 391 SER A N 1
ATOM 3127 C CA . SER A 1 391 ? 12.326 -2.556 20.216 1.00 83.94 391 SER A CA 1
ATOM 3128 C C . SER A 1 391 ? 13.831 -2.276 20.109 1.00 83.94 391 SER A C 1
ATOM 3130 O O . SER A 1 391 ? 14.627 -3.211 20.196 1.00 83.94 391 SER A O 1
ATOM 3132 N N . ARG A 1 392 ? 14.221 -1.008 19.921 1.00 81.31 392 ARG A N 1
ATOM 3133 C CA . ARG A 1 392 ? 15.596 -0.582 19.631 1.00 81.31 392 ARG A CA 1
ATOM 3134 C C . ARG A 1 392 ? 16.187 0.396 20.645 1.00 81.31 392 ARG A C 1
ATOM 3136 O O . ARG A 1 392 ? 17.389 0.359 20.873 1.00 81.31 392 ARG A O 1
ATOM 3143 N N . SER A 1 393 ? 15.377 1.280 21.216 1.00 76.19 393 SER A N 1
ATOM 3144 C CA . SER A 1 393 ? 15.817 2.330 22.136 1.00 76.19 393 SER A CA 1
ATOM 3145 C C . SER A 1 393 ? 15.432 2.016 23.575 1.00 76.19 393 SER A C 1
ATOM 3147 O O . SER A 1 393 ? 14.334 1.511 23.830 1.00 76.19 393 SER A O 1
ATOM 3149 N N . CYS A 1 394 ? 16.275 2.432 24.514 1.00 70.12 394 CYS A N 1
ATOM 3150 C CA . CYS A 1 394 ? 15.923 2.483 25.926 1.00 70.12 394 CYS A CA 1
ATOM 3151 C C . CYS A 1 394 ? 15.510 3.916 26.277 1.00 70.12 394 CYS A C 1
ATOM 3153 O O . CYS A 1 394 ? 16.254 4.860 26.018 1.00 70.12 394 CYS A O 1
ATOM 3155 N N . LEU A 1 395 ? 14.331 4.090 26.874 1.00 77.69 395 LEU A N 1
ATOM 3156 C CA . LEU A 1 395 ? 14.007 5.350 27.544 1.00 77.69 395 LEU A CA 1
ATOM 3157 C C . LEU A 1 395 ? 14.763 5.416 28.874 1.00 77.69 395 LEU A C 1
ATOM 3159 O O . LEU A 1 395 ? 15.156 4.381 29.422 1.00 77.69 395 LEU A O 1
ATOM 3163 N N . THR A 1 396 ? 14.985 6.625 29.386 1.00 68.62 396 THR A N 1
ATOM 3164 C CA . THR A 1 396 ? 15.608 6.797 30.702 1.00 68.62 396 THR A CA 1
ATOM 3165 C C . THR A 1 396 ? 14.769 6.106 31.797 1.00 68.62 396 THR A C 1
ATOM 3167 O O . THR A 1 396 ? 13.550 6.003 31.661 1.00 68.62 396 THR A O 1
ATOM 3170 N N . PRO A 1 397 ? 15.375 5.618 32.899 1.00 60.38 397 PRO A N 1
ATOM 3171 C CA . PRO A 1 397 ? 14.659 4.874 33.948 1.00 60.38 397 PRO A CA 1
ATOM 3172 C C . PRO A 1 397 ? 13.480 5.627 34.588 1.00 60.38 397 PRO A C 1
ATOM 3174 O O . PRO A 1 397 ? 12.547 5.011 35.094 1.00 60.38 397 PRO A O 1
ATOM 3177 N N . GLU A 1 398 ? 13.516 6.958 34.547 1.00 61.19 398 GLU A N 1
ATOM 3178 C CA . GLU A 1 398 ? 12.490 7.868 35.075 1.00 61.19 398 GLU A CA 1
ATOM 3179 C C . GLU A 1 398 ? 11.310 8.074 34.101 1.00 61.19 398 GLU A C 1
ATOM 3181 O O . GLU A 1 398 ? 10.335 8.754 34.418 1.00 61.19 398 GLU A O 1
ATOM 3186 N N . ALA A 1 399 ? 11.387 7.487 32.904 1.00 63.44 399 ALA A N 1
ATOM 3187 C CA . ALA A 1 399 ? 10.534 7.774 31.765 1.00 63.44 399 ALA A CA 1
ATOM 3188 C C . ALA A 1 399 ? 9.987 6.492 31.120 1.00 63.44 399 ALA A C 1
ATOM 3190 O O . ALA A 1 399 ? 10.624 5.852 30.284 1.00 63.44 399 ALA A O 1
ATOM 3191 N N . GLY A 1 400 ? 8.756 6.125 31.472 1.00 78.75 400 GLY A N 1
ATOM 3192 C CA . GLY A 1 400 ? 8.072 4.993 30.855 1.00 78.75 400 GLY A CA 1
ATOM 3193 C C . GLY A 1 400 ? 7.550 5.286 29.441 1.00 78.75 400 GLY A C 1
ATOM 3194 O O . GLY A 1 400 ? 7.265 6.425 29.062 1.00 78.75 400 GLY A O 1
ATOM 3195 N N . TRP A 1 401 ? 7.354 4.224 28.655 1.00 83.44 401 TRP A N 1
ATOM 3196 C CA . TRP A 1 401 ? 6.681 4.286 27.346 1.00 83.44 401 TRP A CA 1
ATOM 3197 C C . TRP A 1 401 ? 5.232 4.787 27.439 1.00 83.44 401 TRP A C 1
ATOM 3199 O O . TRP A 1 401 ? 4.687 5.277 26.451 1.00 83.44 401 TRP A O 1
ATOM 3209 N N . ASP A 1 402 ? 4.609 4.684 28.613 1.00 83.06 402 ASP A N 1
ATOM 3210 C CA . ASP A 1 402 ? 3.291 5.246 28.905 1.00 83.06 402 ASP A CA 1
ATOM 3211 C C . ASP A 1 402 ? 3.321 6.779 28.900 1.00 83.06 402 ASP A C 1
ATOM 3213 O O . ASP A 1 402 ? 2.415 7.407 28.353 1.00 83.06 402 ASP A O 1
ATOM 3217 N N . VAL A 1 403 ? 4.379 7.393 29.440 1.00 85.75 403 VAL A N 1
ATOM 3218 C CA . VAL A 1 403 ? 4.565 8.850 29.426 1.00 85.75 403 VAL A CA 1
ATOM 3219 C C . VAL A 1 403 ? 4.681 9.348 27.990 1.00 85.75 403 VAL A C 1
ATOM 3221 O O . VAL A 1 403 ? 3.939 10.245 27.597 1.00 85.75 403 VAL A O 1
ATOM 3224 N N . LEU A 1 404 ? 5.546 8.727 27.180 1.00 86.75 404 LEU A N 1
ATOM 3225 C CA . LEU A 1 404 ? 5.705 9.099 25.772 1.00 86.75 404 LEU A CA 1
ATOM 3226 C C . LEU A 1 404 ? 4.398 8.932 24.984 1.00 86.75 404 LEU A C 1
ATOM 3228 O O . LEU A 1 404 ? 4.009 9.838 24.255 1.00 86.75 404 LEU A O 1
ATOM 3232 N N . SER A 1 405 ? 3.695 7.810 25.158 1.00 84.88 405 SER A N 1
ATOM 3233 C CA . SER A 1 405 ? 2.431 7.549 24.452 1.00 84.88 405 SER A CA 1
ATOM 3234 C C . SER A 1 405 ? 1.366 8.601 24.788 1.00 84.88 405 SER A C 1
ATOM 3236 O O . SER A 1 405 ? 0.672 9.089 23.895 1.00 84.88 405 SER A O 1
ATOM 3238 N N . ASN A 1 406 ? 1.282 9.018 26.058 1.00 83.31 406 ASN A N 1
ATOM 3239 C CA . ASN A 1 406 ? 0.386 10.093 26.489 1.00 83.31 406 ASN A CA 1
ATOM 3240 C C . ASN A 1 406 ? 0.803 11.461 25.928 1.00 83.31 406 ASN A C 1
ATOM 3242 O O . ASN A 1 406 ? -0.058 12.217 25.482 1.00 83.31 406 ASN A O 1
ATOM 3246 N N . LEU A 1 407 ? 2.102 11.772 25.913 1.00 87.19 407 LEU A N 1
ATOM 3247 C CA . LEU A 1 407 ? 2.617 13.016 25.336 1.00 87.19 407 LEU A CA 1
ATOM 3248 C C . LEU A 1 407 ? 2.320 13.113 23.836 1.00 87.19 407 LEU A C 1
ATOM 3250 O O . LEU A 1 407 ? 1.877 14.160 23.369 1.00 87.19 407 LEU A O 1
ATOM 3254 N N . VAL A 1 408 ? 2.500 12.019 23.086 1.00 85.62 408 VAL A N 1
ATOM 3255 C CA . VAL A 1 408 ? 2.135 11.979 21.664 1.00 85.62 408 VAL A CA 1
ATOM 3256 C C . VAL A 1 408 ? 0.630 12.190 21.506 1.00 85.62 408 VAL A C 1
ATOM 3258 O O . VAL A 1 408 ? 0.220 13.015 20.699 1.00 85.62 408 VAL A O 1
ATOM 3261 N N . ALA A 1 409 ? -0.206 11.527 22.310 1.00 82.44 409 ALA A N 1
ATOM 3262 C CA . ALA A 1 409 ? -1.658 11.710 22.259 1.00 82.44 409 ALA A CA 1
ATOM 3263 C C . ALA A 1 409 ? -2.094 13.163 22.512 1.00 82.44 409 ALA A C 1
ATOM 3265 O O . ALA A 1 409 ? -2.978 13.670 21.824 1.00 82.44 409 ALA A O 1
ATOM 3266 N N . GLN A 1 410 ? -1.465 13.836 23.481 1.00 84.19 410 GLN A N 1
ATOM 3267 C CA . GLN A 1 410 ? -1.702 15.253 23.765 1.00 84.19 410 GLN A CA 1
ATOM 3268 C C . GLN A 1 410 ? -1.272 16.129 22.586 1.00 84.19 410 GLN A C 1
ATOM 3270 O O . GLN A 1 410 ? -2.045 16.972 22.137 1.00 84.19 410 GLN A O 1
ATOM 3275 N N . ALA A 1 411 ? -0.080 15.892 22.034 1.00 84.44 411 ALA A N 1
ATOM 3276 C CA . ALA A 1 411 ? 0.407 16.630 20.874 1.00 84.44 411 ALA A CA 1
ATOM 3277 C C . ALA A 1 411 ? -0.529 16.472 19.660 1.00 84.44 411 ALA A C 1
ATOM 3279 O O . ALA A 1 411 ? -0.837 17.452 18.988 1.00 84.44 411 ALA A O 1
ATOM 3280 N N . LEU A 1 412 ? -1.056 15.265 19.425 1.00 81.44 412 LEU A N 1
ATOM 3281 C CA . LEU A 1 412 ? -2.039 14.994 18.371 1.00 81.44 412 LEU A CA 1
ATOM 3282 C C . LEU A 1 412 ? -3.362 15.736 18.582 1.00 81.44 412 LEU A C 1
ATOM 3284 O O . LEU A 1 412 ? -3.924 16.259 17.622 1.00 81.44 412 LEU A O 1
ATOM 3288 N N . ALA A 1 413 ? -3.850 15.807 19.824 1.00 79.50 413 ALA A N 1
ATOM 3289 C CA . ALA A 1 413 ? -5.068 16.547 20.149 1.00 79.50 413 ALA A CA 1
ATOM 3290 C C . ALA A 1 413 ? -4.933 18.047 19.835 1.00 79.50 413 ALA A C 1
ATOM 3292 O O . ALA A 1 413 ? -5.898 18.671 19.404 1.00 79.50 413 ALA A O 1
ATOM 3293 N N . HIS A 1 414 ? -3.734 18.610 20.010 1.00 78.19 414 HIS A N 1
ATOM 3294 C CA . HIS A 1 414 ? -3.436 20.008 19.687 1.00 78.19 414 HIS A CA 1
ATOM 3295 C C . HIS A 1 414 ? -3.065 20.246 18.214 1.00 78.19 414 HIS A C 1
ATOM 3297 O O . HIS A 1 414 ? -3.078 21.391 17.768 1.00 78.19 414 HIS A O 1
ATOM 3303 N N . HIS A 1 415 ? -2.730 19.197 17.455 1.00 74.50 415 HIS A N 1
ATOM 3304 C CA . HIS A 1 415 ? -2.318 19.311 16.049 1.00 74.50 415 HIS A CA 1
ATOM 3305 C C . HIS A 1 415 ? -3.487 19.609 15.105 1.00 74.50 415 HIS A C 1
ATOM 3307 O O . HIS A 1 415 ? -3.328 20.351 14.135 1.00 74.50 415 HIS A O 1
ATOM 3313 N N . SER A 1 416 ? -4.672 19.059 15.387 1.00 67.31 416 SER A N 1
ATOM 3314 C CA . SER A 1 416 ? -5.842 19.279 14.538 1.00 67.31 416 SER A CA 1
ATOM 3315 C C . SER A 1 416 ? -6.278 20.746 14.590 1.00 67.31 416 SER A C 1
ATOM 3317 O O . SER A 1 416 ? -6.827 21.209 15.587 1.00 67.31 416 SER A O 1
ATOM 3319 N N . GLN A 1 417 ? -6.128 21.471 13.474 1.00 65.44 417 GLN A N 1
ATOM 3320 C CA . GLN A 1 417 ? -6.716 22.810 13.301 1.00 65.44 417 GLN A CA 1
ATOM 3321 C C . GLN A 1 417 ? -8.255 22.786 13.304 1.00 65.44 417 GLN A C 1
ATOM 3323 O O . GLN A 1 417 ? -8.892 23.837 13.301 1.00 65.44 417 GLN A O 1
ATOM 3328 N N . LYS A 1 418 ? -8.859 21.591 13.286 1.00 70.94 418 LYS A N 1
ATOM 3329 C CA . LYS A 1 418 ? -10.301 21.367 13.339 1.00 70.94 418 LYS A CA 1
ATOM 3330 C C . LYS A 1 418 ? -10.661 20.828 14.726 1.00 70.94 418 LYS A C 1
ATOM 3332 O O . LYS A 1 418 ? -10.507 19.627 14.947 1.00 70.94 418 LYS A O 1
ATOM 3337 N N . PRO A 1 419 ? -11.198 21.661 15.638 1.00 64.75 419 PRO A N 1
ATOM 3338 C CA . PRO A 1 419 ? -11.584 21.230 16.987 1.00 64.75 419 PRO A CA 1
ATOM 3339 C C . PRO A 1 419 ? -12.597 20.077 16.994 1.00 64.75 419 PRO A C 1
ATOM 3341 O O . PRO A 1 419 ? -12.668 19.309 17.947 1.00 64.75 419 PRO A O 1
ATOM 3344 N N . GLN A 1 420 ? -13.372 19.950 15.913 1.00 72.75 420 GLN A N 1
ATOM 3345 C CA . GLN A 1 420 ? -14.371 18.900 15.723 1.00 72.75 420 GLN A CA 1
ATOM 3346 C C . GLN A 1 420 ? -13.768 17.542 15.344 1.00 72.75 420 GLN A C 1
ATOM 3348 O O . GLN A 1 420 ? -14.466 16.543 15.454 1.00 72.75 420 GLN A O 1
ATOM 3353 N N . LEU A 1 421 ? -12.512 17.481 14.886 1.00 78.69 421 LEU A N 1
ATOM 3354 C CA . LEU A 1 421 ? -11.882 16.248 14.419 1.00 78.69 421 LEU A CA 1
ATOM 3355 C C . LEU A 1 421 ? -11.030 15.621 15.529 1.00 78.69 421 LEU A C 1
ATOM 3357 O O . LEU A 1 421 ? -9.996 16.170 15.910 1.00 78.69 421 LEU A O 1
ATOM 3361 N N . ASP A 1 422 ? -11.435 14.449 16.018 1.00 81.94 422 ASP A N 1
ATOM 3362 C CA . ASP A 1 422 ? -10.686 13.692 17.020 1.00 81.94 422 ASP A CA 1
ATOM 3363 C C . ASP A 1 422 ? -9.810 12.621 16.375 1.00 81.94 422 ASP A C 1
ATOM 3365 O O . ASP A 1 422 ? -10.287 11.627 15.826 1.00 81.94 422 ASP A O 1
ATOM 3369 N N . LEU A 1 423 ? -8.502 12.832 16.481 1.00 79.31 423 LEU A N 1
ATOM 3370 C CA . LEU A 1 423 ? -7.475 11.937 15.954 1.00 79.31 423 LEU A CA 1
ATOM 3371 C C . LEU A 1 423 ? -6.916 10.983 17.018 1.00 79.31 423 LEU A C 1
ATOM 3373 O O . LEU A 1 423 ? -6.169 10.054 16.705 1.00 79.31 423 LEU A O 1
ATOM 3377 N N . THR A 1 424 ? -7.256 11.205 18.290 1.00 82.56 424 THR A N 1
ATOM 3378 C CA . THR A 1 424 ? -6.659 10.482 19.419 1.00 82.56 424 THR A CA 1
ATOM 3379 C C . THR A 1 424 ? -7.216 9.070 19.569 1.00 82.56 424 THR A C 1
ATOM 3381 O O . THR A 1 424 ? -6.525 8.187 20.079 1.00 82.56 424 THR A O 1
ATOM 3384 N N . HIS A 1 425 ? -8.440 8.830 19.093 1.00 83.88 425 HIS A N 1
ATOM 3385 C CA . HIS A 1 425 ? -9.115 7.541 19.248 1.00 83.88 425 HIS A CA 1
ATOM 3386 C C . HIS A 1 425 ? -8.557 6.448 18.347 1.00 83.88 425 HIS A C 1
ATOM 3388 O O . HIS A 1 425 ? -8.238 5.373 18.852 1.00 83.88 425 HIS A O 1
ATOM 3394 N N . GLU A 1 426 ? -8.366 6.712 17.052 1.00 86.75 426 GLU A N 1
ATOM 3395 C CA . GLU A 1 426 ? -7.706 5.752 16.160 1.00 86.75 426 GLU A CA 1
ATOM 3396 C C . GLU A 1 426 ? -6.289 5.429 16.664 1.00 86.75 426 GLU A C 1
ATOM 3398 O O . GLU A 1 426 ? -5.885 4.264 16.736 1.00 86.75 426 GLU A O 1
ATOM 3403 N N . PHE A 1 427 ? -5.546 6.461 17.072 1.00 86.56 427 PHE A N 1
ATOM 3404 C CA . PHE A 1 427 ? -4.196 6.312 17.605 1.00 86.56 427 PHE A CA 1
ATOM 3405 C C . PHE A 1 427 ? -4.164 5.411 18.848 1.00 86.56 427 PHE A C 1
ATOM 3407 O O . PHE A 1 427 ? -3.358 4.478 18.924 1.00 86.56 427 PHE A O 1
ATOM 3414 N N . GLY A 1 428 ? -5.075 5.642 19.795 1.00 86.19 428 GLY A N 1
ATOM 3415 C CA . GLY A 1 428 ? -5.193 4.833 21.001 1.00 86.19 428 GLY A CA 1
ATOM 3416 C C . GLY A 1 428 ? -5.684 3.402 20.734 1.00 86.19 428 GLY A C 1
ATOM 3417 O O . GLY A 1 428 ? -5.160 2.457 21.325 1.00 86.19 428 GLY A O 1
ATOM 3418 N N . ALA A 1 429 ? -6.614 3.199 19.794 1.00 86.31 429 ALA A N 1
ATOM 3419 C CA . ALA A 1 429 ? -7.042 1.858 19.390 1.00 86.31 429 ALA A CA 1
ATOM 3420 C C . ALA A 1 429 ? -5.854 1.039 18.860 1.00 86.31 429 ALA A C 1
ATOM 3422 O O . ALA A 1 429 ? -5.669 -0.124 19.221 1.00 86.31 429 ALA A O 1
ATOM 3423 N N . HIS A 1 430 ? -4.983 1.659 18.061 1.00 87.69 430 HIS A N 1
ATOM 3424 C CA . HIS A 1 430 ? -3.771 1.000 17.589 1.00 87.69 430 HIS A CA 1
ATOM 3425 C C . HIS A 1 430 ? -2.725 0.757 18.682 1.00 87.69 430 HIS A C 1
ATOM 3427 O O . HIS A 1 430 ? -2.009 -0.238 18.572 1.00 87.69 430 HIS A O 1
ATOM 3433 N N . HIS A 1 431 ? -2.645 1.590 19.729 1.00 88.31 431 HIS A N 1
ATOM 3434 C CA . HIS A 1 431 ? -1.778 1.319 20.887 1.00 88.31 431 HIS A CA 1
ATOM 3435 C C . HIS A 1 431 ? -2.168 0.006 21.559 1.00 88.31 431 HIS A C 1
ATOM 3437 O O . HIS A 1 431 ? -1.330 -0.887 21.698 1.00 88.31 431 HIS A O 1
ATOM 3443 N N . LEU A 1 432 ? -3.458 -0.148 21.868 1.00 83.38 432 LEU A N 1
ATOM 3444 C CA . LEU A 1 432 ? -3.998 -1.363 22.474 1.00 83.38 432 LEU A CA 1
ATOM 3445 C C . LEU A 1 432 ? -3.756 -2.595 21.589 1.00 83.38 432 LEU A C 1
ATOM 3447 O O . LEU A 1 432 ? -3.241 -3.605 22.064 1.00 83.38 432 LEU A O 1
ATOM 3451 N N . LEU A 1 433 ? -4.028 -2.497 20.282 1.00 82.88 433 LEU A N 1
ATOM 3452 C CA . LEU A 1 433 ? -3.806 -3.599 19.330 1.00 82.88 433 LEU A CA 1
ATOM 3453 C C . LEU A 1 433 ? -2.335 -4.013 19.186 1.00 82.88 433 LEU A C 1
ATOM 3455 O O . LEU A 1 433 ? -2.048 -5.099 18.681 1.00 82.88 433 LEU A O 1
ATOM 3459 N N . ARG A 1 434 ? -1.399 -3.144 19.573 1.00 84.31 434 ARG A N 1
ATOM 3460 C CA . ARG A 1 434 ? 0.047 -3.372 19.478 1.00 84.31 434 ARG A CA 1
ATOM 3461 C C . ARG A 1 434 ? 0.718 -3.574 20.841 1.00 84.31 434 ARG A C 1
ATOM 3463 O O . ARG A 1 434 ? 1.937 -3.722 20.882 1.00 84.31 434 ARG A O 1
ATOM 3470 N N . GLY A 1 435 ? -0.047 -3.597 21.935 1.00 80.25 435 GLY A N 1
ATOM 3471 C CA . GLY A 1 435 ? 0.484 -3.771 23.290 1.00 80.25 435 GLY A CA 1
ATOM 3472 C C . GLY A 1 435 ? 1.341 -2.595 23.775 1.00 80.25 435 GLY A C 1
ATOM 3473 O O . GLY A 1 435 ? 2.295 -2.794 24.531 1.00 80.25 435 GLY A O 1
ATOM 3474 N N . LEU A 1 436 ? 1.049 -1.376 23.314 1.00 84.06 436 LEU A N 1
ATOM 3475 C CA . LEU A 1 436 ? 1.616 -0.156 23.885 1.00 84.06 436 LEU A CA 1
ATOM 3476 C C . LEU A 1 436 ? 0.684 0.394 24.973 1.00 84.06 436 LEU A C 1
ATOM 3478 O O . LEU A 1 436 ? -0.531 0.393 24.771 1.00 84.06 436 LEU A O 1
ATOM 3482 N N . PRO A 1 437 ? 1.235 0.875 26.102 1.00 80.19 437 PRO A N 1
ATOM 3483 C CA . PRO A 1 437 ? 0.429 1.451 27.172 1.00 80.19 437 PRO A CA 1
ATOM 3484 C C . PRO A 1 437 ? -0.274 2.732 26.704 1.00 80.19 437 PRO A C 1
ATOM 3486 O O . PRO A 1 437 ? 0.342 3.585 26.062 1.00 80.19 437 PRO A O 1
ATOM 3489 N N . PHE A 1 438 ? -1.556 2.881 27.038 1.00 79.56 438 PHE A N 1
ATOM 3490 C CA . PHE A 1 438 ? -2.367 4.045 26.675 1.00 79.56 438 PHE A CA 1
ATOM 3491 C C . PHE A 1 438 ? -3.479 4.297 27.701 1.00 79.56 438 PHE A C 1
ATOM 3493 O O . PHE A 1 438 ? -4.617 3.849 27.544 1.00 79.56 438 PHE A O 1
ATOM 3500 N N . LYS A 1 439 ? -3.160 5.071 28.747 1.00 72.94 439 LYS A N 1
ATOM 3501 C CA . LYS A 1 439 ? -4.014 5.255 29.938 1.00 72.94 439 LYS A CA 1
ATOM 3502 C C . LYS A 1 439 ? -5.460 5.657 29.619 1.00 72.94 439 LYS A C 1
ATOM 3504 O O . LYS A 1 439 ? -6.381 5.161 30.256 1.00 72.94 439 LYS A O 1
ATOM 3509 N N . LYS A 1 440 ? -5.676 6.511 28.607 1.00 68.38 440 LYS A N 1
ATOM 3510 C CA . LYS A 1 440 ? -7.013 7.018 28.227 1.00 68.38 440 LYS A CA 1
ATOM 3511 C C . LYS A 1 440 ? -7.975 5.918 27.740 1.00 68.38 440 LYS A C 1
ATOM 3513 O O . LYS A 1 440 ? -9.177 6.124 27.804 1.00 68.38 440 LYS A O 1
ATOM 3518 N N . LEU A 1 441 ? -7.470 4.776 27.261 1.00 67.81 441 LEU A N 1
ATOM 3519 C CA . LEU A 1 441 ? -8.288 3.643 26.786 1.00 67.81 441 LEU A CA 1
ATOM 3520 C C . LEU A 1 441 ? -8.065 2.355 27.595 1.00 67.81 441 LEU A C 1
ATOM 3522 O O . LEU A 1 441 ? -8.592 1.303 27.243 1.00 67.81 441 LEU A O 1
ATOM 3526 N N . GLU A 1 442 ? -7.265 2.410 28.661 1.00 65.06 442 GLU A N 1
ATOM 3527 C CA . GLU A 1 442 ? -7.041 1.267 29.552 1.00 65.06 442 GLU A CA 1
ATOM 3528 C C . GLU A 1 442 ? -8.153 1.100 30.594 1.00 65.06 442 GLU A C 1
ATOM 3530 O O . GLU A 1 442 ? -8.250 0.026 31.193 1.00 65.06 442 GLU A O 1
ATOM 3535 N N . ALA A 1 443 ? -8.996 2.119 30.791 1.00 69.19 443 ALA A N 1
ATOM 3536 C CA . ALA A 1 443 ? -10.150 2.047 31.678 1.00 69.19 443 ALA A CA 1
ATOM 3537 C C . ALA A 1 443 ? -11.144 0.970 31.214 1.00 69.19 443 ALA A C 1
ATOM 3539 O O . ALA A 1 443 ? -11.331 0.744 30.017 1.00 69.19 443 ALA A O 1
ATOM 3540 N N . GLU A 1 444 ? -11.763 0.281 32.173 1.00 71.75 444 GLU A N 1
ATOM 3541 C CA . GLU A 1 444 ? -12.857 -0.637 31.862 1.00 71.75 444 GLU A CA 1
ATOM 3542 C C . GLU A 1 444 ? -14.081 0.153 31.388 1.00 71.75 444 GLU A C 1
ATOM 3544 O O . GLU A 1 444 ? -14.376 1.199 31.979 1.00 71.75 444 GLU A O 1
ATOM 3549 N N . PRO A 1 445 ? -14.815 -0.344 30.374 1.00 74.81 445 PRO A N 1
ATOM 3550 C CA . PRO A 1 445 ? -16.030 0.310 29.922 1.00 74.81 445 PRO A CA 1
ATOM 3551 C C . PRO A 1 445 ? -17.007 0.495 31.083 1.00 74.81 445 PRO A C 1
ATOM 3553 O O . PRO A 1 445 ? -17.241 -0.423 31.877 1.00 74.81 445 PRO A O 1
ATOM 3556 N N . SER A 1 446 ? -17.608 1.679 31.184 1.00 79.25 446 SER A N 1
ATOM 3557 C CA . SER A 1 446 ? -18.578 1.929 32.253 1.00 79.25 446 SER A CA 1
ATOM 3558 C C . SER A 1 446 ? -19.794 0.987 32.166 1.00 79.25 446 SER A C 1
ATOM 3560 O O . SER A 1 446 ? -20.202 0.541 31.092 1.00 79.25 446 SER A O 1
ATOM 3562 N N . LYS A 1 447 ? -20.461 0.728 33.301 1.00 79.75 447 LYS A N 1
ATOM 3563 C CA . LYS A 1 447 ? -21.712 -0.062 33.316 1.00 79.75 447 LYS A CA 1
ATOM 3564 C C . LYS A 1 447 ? -22.820 0.552 32.450 1.00 79.75 447 LYS A C 1
ATOM 3566 O O . LYS A 1 447 ? -23.724 -0.170 32.045 1.00 79.75 447 LYS A O 1
ATOM 3571 N N . ALA A 1 448 ? -22.772 1.862 32.202 1.00 81.19 448 ALA A N 1
ATOM 3572 C CA . ALA A 1 448 ? -23.711 2.545 31.319 1.00 81.19 448 ALA A CA 1
ATOM 3573 C C . ALA A 1 448 ? -23.478 2.162 29.850 1.00 81.19 448 ALA A C 1
ATOM 3575 O O . ALA A 1 448 ? -24.439 1.912 29.133 1.00 81.19 448 ALA A O 1
ATOM 3576 N N . VAL A 1 449 ? -22.213 2.020 29.437 1.00 82.62 449 VAL A N 1
ATOM 3577 C CA . VAL A 1 449 ? -21.832 1.574 28.088 1.00 82.62 449 VAL A CA 1
ATOM 3578 C C . VAL A 1 449 ? -22.355 0.163 27.831 1.00 82.62 449 VAL A C 1
ATOM 3580 O O . VAL A 1 449 ? -22.983 -0.073 26.812 1.00 82.62 449 VAL A O 1
ATOM 3583 N N . ALA A 1 450 ? -22.189 -0.761 28.781 1.00 79.94 450 ALA A N 1
ATOM 3584 C CA . ALA A 1 450 ? -22.686 -2.135 28.639 1.00 79.94 450 ALA A CA 1
ATOM 3585 C C . ALA A 1 450 ? -24.223 -2.252 28.538 1.00 79.94 450 ALA A C 1
ATOM 3587 O O . ALA A 1 450 ? -24.723 -3.306 28.164 1.00 79.94 450 ALA A O 1
ATOM 3588 N N . ARG A 1 451 ? -24.968 -1.197 28.896 1.00 82.81 451 ARG A N 1
ATOM 3589 C CA . ARG A 1 451 ? -26.438 -1.125 28.816 1.00 82.81 451 ARG A CA 1
ATOM 3590 C C . ARG A 1 451 ? -26.926 -0.271 27.642 1.00 82.81 451 ARG A C 1
ATOM 3592 O O . ARG A 1 451 ? -28.104 0.081 27.601 1.00 82.81 451 ARG A O 1
ATOM 3599 N N . SER A 1 452 ? -26.025 0.158 26.758 1.00 84.88 452 SER A N 1
ATOM 3600 C CA . SER A 1 452 ? -26.420 0.940 25.593 1.00 84.88 452 SER A CA 1
ATOM 3601 C C . SER A 1 452 ? -27.158 0.065 24.583 1.00 84.88 452 SER A C 1
ATOM 3603 O O . SER A 1 452 ? -26.943 -1.144 24.505 1.00 84.88 452 SER A O 1
ATOM 3605 N N . GLU A 1 453 ? -27.988 0.699 23.757 1.00 85.12 453 GLU A N 1
ATOM 3606 C CA . GLU A 1 453 ? -28.752 0.032 22.696 1.00 85.12 453 GLU A CA 1
ATOM 3607 C C . GLU A 1 453 ? -27.879 -0.855 21.796 1.00 85.12 453 GLU A C 1
ATOM 3609 O O . GLU A 1 453 ? -28.267 -1.967 21.446 1.00 85.12 453 GLU A O 1
ATOM 3614 N N . VAL A 1 454 ? -26.660 -0.397 21.504 1.00 84.06 454 VAL A N 1
ATOM 3615 C CA . VAL A 1 454 ? -25.688 -1.086 20.646 1.00 84.06 454 VAL A CA 1
ATOM 3616 C C . VAL A 1 454 ? -25.174 -2.396 21.260 1.00 84.06 454 VAL A C 1
ATOM 3618 O O . VAL A 1 454 ? -24.850 -3.332 20.529 1.00 84.06 454 VAL A O 1
ATOM 3621 N N . PHE A 1 455 ? -25.100 -2.484 22.591 1.00 85.44 455 PHE A N 1
ATOM 3622 C CA . PHE A 1 455 ? -24.524 -3.632 23.301 1.00 85.44 455 PHE A CA 1
ATOM 3623 C C . PHE A 1 455 ? -25.549 -4.483 24.054 1.00 85.44 455 PHE A C 1
ATOM 3625 O O . PHE A 1 455 ? -25.168 -5.491 24.643 1.00 85.44 455 PHE A O 1
ATOM 3632 N N . ASN A 1 456 ? -26.837 -4.137 24.004 1.00 81.75 456 ASN A N 1
ATOM 3633 C CA . ASN A 1 456 ? -27.889 -4.845 24.741 1.00 81.75 456 ASN A CA 1
ATOM 3634 C C . ASN A 1 456 ? -27.977 -6.348 24.423 1.00 81.75 456 ASN A C 1
ATOM 3636 O O . ASN A 1 456 ? -28.345 -7.132 25.295 1.00 81.75 456 ASN A O 1
ATOM 3640 N N . ASP A 1 457 ? -27.594 -6.757 23.210 1.00 78.62 457 ASP A N 1
ATOM 3641 C CA . ASP A 1 457 ? -27.619 -8.162 22.779 1.00 78.62 457 ASP A CA 1
ATOM 3642 C C . ASP A 1 457 ? -26.351 -8.950 23.180 1.00 78.62 457 ASP A C 1
ATOM 3644 O O . ASP A 1 457 ? -26.215 -10.131 22.857 1.00 78.62 457 ASP A O 1
ATOM 3648 N N . TRP A 1 458 ? -25.378 -8.321 23.852 1.00 80.62 458 TRP A N 1
ATOM 3649 C CA . TRP A 1 458 ? -24.095 -8.952 24.165 1.00 80.62 458 TRP A CA 1
ATOM 3650 C C . TRP A 1 458 ? -24.158 -9.724 25.485 1.00 80.62 458 TRP A C 1
ATOM 3652 O O . TRP A 1 458 ? -24.338 -9.164 26.561 1.00 80.62 458 TRP A O 1
ATOM 3662 N N . THR A 1 459 ? -23.930 -11.034 25.406 1.00 75.25 459 THR A N 1
ATOM 3663 C CA . THR A 1 459 ? -23.969 -11.950 26.561 1.00 75.25 459 THR A CA 1
ATOM 3664 C C . THR A 1 459 ? -22.636 -12.066 27.312 1.00 75.25 459 THR A C 1
ATOM 3666 O O . THR A 1 459 ? -22.597 -12.536 28.448 1.00 75.25 459 THR A O 1
ATOM 3669 N N . SER A 1 460 ? -21.530 -11.637 26.697 1.00 72.00 460 SER A N 1
ATOM 3670 C CA . SER A 1 460 ? -20.177 -11.696 27.265 1.00 72.00 460 SER A CA 1
ATOM 3671 C C . SER A 1 460 ? -19.726 -10.331 27.799 1.00 72.00 460 SER A C 1
ATOM 3673 O O . SER A 1 460 ? -20.267 -9.311 27.370 1.00 72.00 460 SER A O 1
ATOM 3675 N N . PRO A 1 461 ? -18.680 -10.272 28.650 1.00 73.69 461 PRO A N 1
ATOM 3676 C CA . PRO A 1 461 ? -18.080 -9.006 29.058 1.00 73.69 461 PRO A CA 1
ATOM 3677 C C . PRO A 1 461 ? -17.730 -8.136 27.848 1.00 73.69 461 PRO A C 1
ATOM 3679 O O . PRO A 1 461 ? -17.226 -8.637 26.836 1.00 73.69 461 PRO A O 1
ATOM 3682 N N . LEU A 1 462 ? -18.015 -6.841 27.957 1.00 76.88 462 LEU A N 1
ATOM 3683 C CA . LEU A 1 462 ? -17.775 -5.885 26.889 1.00 76.88 462 LEU A CA 1
ATOM 3684 C C . LEU A 1 462 ? -16.259 -5.661 26.715 1.00 76.88 462 LEU A C 1
ATOM 3686 O O . LEU A 1 462 ? -15.588 -5.306 27.685 1.00 76.88 462 LEU A O 1
ATOM 3690 N N . PRO A 1 463 ? -15.691 -5.850 25.511 1.00 74.50 463 PRO A N 1
ATOM 3691 C CA . PRO A 1 463 ? -14.290 -5.572 25.255 1.00 74.50 463 PRO A CA 1
ATOM 3692 C C . PRO A 1 463 ? -14.039 -4.062 25.255 1.00 74.50 463 PRO A C 1
ATOM 3694 O O . PRO A 1 463 ? -14.921 -3.265 24.937 1.00 74.50 463 PRO A O 1
ATOM 3697 N N . LYS A 1 464 ? -12.796 -3.665 25.542 1.00 76.25 464 LYS A N 1
ATOM 3698 C CA . LYS A 1 464 ? -12.352 -2.258 25.464 1.00 76.25 464 LYS A CA 1
ATOM 3699 C C . LYS A 1 464 ? -12.443 -1.706 24.044 1.00 76.25 464 LYS A C 1
ATOM 3701 O O . LYS A 1 464 ? -12.817 -0.559 23.831 1.00 76.25 464 LYS A O 1
ATOM 3706 N N . LEU A 1 465 ? -12.110 -2.541 23.063 1.00 71.06 465 LEU A N 1
ATOM 3707 C CA . LEU A 1 465 ? -12.277 -2.229 21.651 1.00 71.06 465 LEU A CA 1
ATOM 3708 C C . LEU A 1 465 ? -13.390 -3.091 21.066 1.00 71.06 465 LEU A C 1
ATOM 3710 O O . LEU A 1 465 ? -13.305 -4.317 21.100 1.00 71.06 465 LEU A O 1
ATOM 3714 N N . ALA A 1 466 ? -14.381 -2.437 20.477 1.00 63.12 466 ALA A N 1
ATOM 3715 C CA . ALA A 1 466 ? -15.341 -3.048 19.577 1.00 63.12 466 ALA A CA 1
ATOM 3716 C C . ALA A 1 466 ? -14.888 -2.859 18.119 1.00 63.12 466 ALA A C 1
ATOM 3718 O O . ALA A 1 466 ? -13.958 -2.103 17.801 1.00 63.12 466 ALA A O 1
ATOM 3719 N N . ARG A 1 467 ? -15.552 -3.549 17.195 1.00 68.25 467 ARG A N 1
ATOM 3720 C CA . ARG A 1 467 ? -15.408 -3.295 15.760 1.00 68.25 467 ARG A CA 1
ATOM 3721 C C . ARG A 1 467 ? -16.692 -2.738 15.198 1.00 68.25 467 ARG A C 1
ATOM 3723 O O . ARG A 1 467 ? -17.680 -3.457 15.109 1.00 68.25 467 ARG A O 1
ATOM 3730 N N . ALA A 1 468 ? -16.640 -1.492 14.748 1.00 61.47 468 ALA A N 1
ATOM 3731 C CA . ALA A 1 468 ? -17.665 -0.972 13.865 1.00 61.47 468 ALA A CA 1
ATOM 3732 C C . ALA A 1 468 ? -17.436 -1.574 12.472 1.00 61.47 468 ALA A C 1
ATOM 3734 O O . ALA A 1 468 ? -16.362 -1.430 11.876 1.00 61.47 468 ALA A O 1
ATOM 3735 N N . THR A 1 469 ? -18.430 -2.315 11.996 1.00 64.50 469 THR A N 1
ATOM 3736 C CA . THR A 1 469 ? -18.486 -2.890 10.655 1.00 64.50 469 THR A CA 1
ATOM 3737 C C . THR A 1 469 ? -19.627 -2.217 9.919 1.00 64.50 469 THR A C 1
ATOM 3739 O O . THR A 1 469 ? -20.793 -2.480 10.183 1.00 64.50 469 THR A O 1
ATOM 3742 N N . THR A 1 470 ? -19.279 -1.317 9.016 1.00 63.12 470 THR A N 1
ATOM 3743 C CA . THR A 1 470 ? -20.230 -0.618 8.162 1.00 63.12 470 THR A CA 1
ATOM 3744 C C . THR A 1 470 ? -20.518 -1.490 6.948 1.00 63.12 470 THR A C 1
ATOM 3746 O O . THR A 1 470 ? -19.599 -1.894 6.229 1.00 63.12 470 THR A O 1
ATOM 3749 N N . LEU A 1 471 ? -21.791 -1.794 6.738 1.00 66.19 471 LEU A N 1
ATOM 3750 C CA . LEU A 1 471 ? -22.311 -2.469 5.562 1.00 66.19 471 LEU A CA 1
ATOM 3751 C C . LEU A 1 471 ? -22.741 -1.390 4.569 1.00 66.19 471 LEU A C 1
ATOM 3753 O O . LEU A 1 471 ? -23.707 -0.668 4.787 1.00 66.19 471 LEU A O 1
ATOM 3757 N N . VAL A 1 472 ? -21.988 -1.236 3.485 1.00 62.12 472 VAL A N 1
ATOM 3758 C CA . VAL A 1 472 ? -22.336 -0.304 2.413 1.00 62.12 472 VAL A CA 1
ATOM 3759 C C . VAL A 1 472 ? -22.920 -1.122 1.273 1.00 62.12 472 VAL A C 1
ATOM 3761 O O . VAL A 1 472 ? -22.193 -1.707 0.470 1.00 62.12 472 VAL A O 1
ATOM 3764 N N . PHE A 1 473 ? -24.247 -1.192 1.227 1.00 58.31 473 PHE A N 1
ATOM 3765 C CA . PHE A 1 473 ? -24.958 -1.959 0.209 1.00 58.31 473 PHE A CA 1
ATOM 3766 C C . PHE A 1 473 ? -24.649 -1.467 -1.206 1.00 58.31 473 PHE A C 1
ATOM 3768 O O . PHE A 1 473 ? -24.595 -0.256 -1.453 1.00 58.31 473 PHE A O 1
ATOM 3775 N N . GLY A 1 474 ? -24.492 -2.408 -2.143 1.00 55.00 474 GLY A N 1
ATOM 3776 C CA . GLY A 1 474 ? -24.144 -2.108 -3.537 1.00 55.00 474 GLY A CA 1
ATOM 3777 C C . GLY A 1 474 ? -25.126 -1.132 -4.197 1.00 55.00 474 GLY A C 1
ATOM 3778 O O . GLY A 1 474 ? -24.714 -0.181 -4.858 1.00 55.00 474 GLY A O 1
ATOM 3779 N N . GLU A 1 475 ? -26.426 -1.272 -3.916 1.00 54.69 475 GLU A N 1
ATOM 3780 C CA . GLU A 1 475 ? -27.474 -0.375 -4.426 1.00 54.69 475 GLU A CA 1
ATOM 3781 C C . GLU A 1 475 ? -27.327 1.071 -3.928 1.00 54.69 475 GLU A C 1
ATOM 3783 O O . GLU A 1 475 ? -27.516 2.014 -4.695 1.00 54.69 475 GLU A O 1
ATOM 3788 N N . LYS A 1 476 ? -26.935 1.265 -2.661 1.00 61.97 476 LYS A N 1
ATOM 3789 C CA . LYS A 1 476 ? -26.703 2.600 -2.087 1.00 61.97 476 LYS A CA 1
ATOM 3790 C C . LYS A 1 476 ? -25.436 3.221 -2.664 1.00 61.97 476 LYS A C 1
ATOM 3792 O O . LYS A 1 476 ? -25.422 4.409 -2.972 1.00 61.97 476 LYS A O 1
ATOM 3797 N N . LEU A 1 477 ? -24.392 2.421 -2.880 1.00 60.06 477 LEU A N 1
ATOM 3798 C CA . LEU A 1 477 ? -23.157 2.872 -3.520 1.00 60.06 477 LEU A CA 1
ATOM 3799 C C . LEU A 1 477 ? -23.398 3.286 -4.984 1.00 60.06 477 LEU A C 1
ATOM 3801 O O . LEU A 1 477 ? -22.872 4.310 -5.425 1.00 60.06 477 LEU A O 1
ATOM 3805 N N . ASN A 1 478 ? -24.274 2.569 -5.697 1.00 57.12 478 ASN A N 1
ATOM 3806 C CA . ASN A 1 478 ? -24.712 2.882 -7.061 1.00 57.12 478 ASN A CA 1
ATOM 3807 C C . ASN A 1 478 ? -25.473 4.214 -7.188 1.00 57.12 478 ASN A C 1
ATOM 3809 O O . ASN A 1 478 ? -25.642 4.699 -8.300 1.00 57.12 478 ASN A O 1
ATOM 3813 N N . ILE A 1 479 ? -25.897 4.856 -6.094 1.00 57.72 479 ILE A N 1
ATOM 3814 C CA . ILE A 1 479 ? -26.454 6.224 -6.129 1.00 57.72 479 ILE A CA 1
ATOM 3815 C C . ILE A 1 479 ? -25.334 7.268 -6.249 1.00 57.72 479 ILE A C 1
ATOM 3817 O O . ILE A 1 479 ? -25.486 8.300 -6.909 1.00 57.72 479 ILE A O 1
ATOM 3821 N N . TYR A 1 480 ? -24.191 7.005 -5.615 1.00 57.38 480 TYR A N 1
ATOM 3822 C CA . TYR A 1 480 ? -23.060 7.933 -5.556 1.00 57.38 480 TYR A CA 1
ATOM 3823 C C . TYR A 1 480 ? -22.034 7.670 -6.663 1.00 57.38 480 TYR A C 1
ATOM 3825 O O . TYR A 1 480 ? -21.385 8.607 -7.126 1.00 57.38 480 TYR A O 1
ATOM 3833 N N . LEU A 1 481 ? -21.935 6.431 -7.156 1.00 59.44 481 LEU A N 1
ATOM 3834 C CA . LEU A 1 481 ? -21.047 6.061 -8.260 1.00 59.44 481 LEU A CA 1
ATOM 3835 C C . LEU A 1 481 ? -21.329 6.845 -9.558 1.00 59.44 481 LEU A C 1
ATOM 3837 O O . LEU A 1 481 ? -20.371 7.367 -10.120 1.00 59.44 481 LEU A O 1
ATOM 3841 N N . PRO A 1 482 ? -22.577 7.039 -10.028 1.00 53.69 482 PRO A N 1
ATOM 3842 C CA . PRO A 1 482 ? -22.876 7.866 -11.197 1.00 53.69 482 PRO A CA 1
ATOM 3843 C C . PRO A 1 482 ? -22.464 9.330 -11.034 1.00 53.69 482 PRO A C 1
ATOM 3845 O O . PRO A 1 482 ? -22.007 9.934 -11.999 1.00 53.69 482 PRO A O 1
ATOM 3848 N N . LYS A 1 483 ? -22.567 9.896 -9.822 1.00 52.22 483 LYS A N 1
ATOM 3849 C CA . LYS A 1 483 ? -22.117 11.270 -9.535 1.00 52.22 483 LYS A CA 1
ATOM 3850 C C . LYS A 1 483 ? -20.602 11.382 -9.665 1.00 52.22 483 LYS A C 1
ATOM 3852 O O . LYS A 1 483 ? -20.128 12.247 -10.390 1.00 52.22 483 LYS A O 1
ATOM 3857 N N . LEU A 1 484 ? -19.875 10.409 -9.111 1.00 52.56 484 LEU A N 1
ATOM 3858 C CA . LEU A 1 484 ? -18.433 10.278 -9.317 1.00 52.56 484 LEU A CA 1
ATOM 3859 C C . LEU A 1 484 ? -18.090 10.056 -10.810 1.00 52.56 484 LEU A C 1
ATOM 3861 O O . LEU A 1 484 ? -17.052 10.522 -11.273 1.00 52.56 484 LEU A O 1
ATOM 3865 N N . LYS A 1 485 ? -18.949 9.365 -11.586 1.00 48.16 485 LYS A N 1
ATOM 3866 C CA . LYS A 1 485 ? -18.714 9.025 -13.012 1.00 48.16 485 LYS A CA 1
ATOM 3867 C C . LYS A 1 485 ? -19.003 10.210 -13.942 1.00 48.16 485 LYS A C 1
ATOM 3869 O O . LYS A 1 485 ? -18.360 10.342 -14.980 1.00 48.16 485 LYS A O 1
ATOM 3874 N N . SER A 1 486 ? -19.953 11.076 -13.579 1.00 38.34 486 SER A N 1
ATOM 3875 C CA . SER A 1 486 ? -20.450 12.166 -14.431 1.00 38.34 486 SER A CA 1
ATOM 3876 C C . SER A 1 486 ? -19.466 13.319 -14.646 1.00 38.34 486 SER A C 1
ATOM 3878 O O . SER A 1 486 ? -19.583 14.021 -15.648 1.00 38.34 486 SER A O 1
ATOM 3880 N N . PHE A 1 487 ? -18.462 13.484 -13.777 1.00 37.59 487 PHE A N 1
ATOM 3881 C CA . PHE A 1 487 ? -17.475 14.564 -13.905 1.00 37.59 487 PHE A CA 1
ATOM 3882 C C . PHE A 1 487 ? -16.244 14.223 -14.747 1.00 37.59 487 PHE A C 1
ATOM 3884 O O . PHE A 1 487 ? -15.382 15.074 -14.964 1.00 37.59 487 PHE A O 1
ATOM 3891 N N . SER A 1 488 ? -16.191 13.008 -15.292 1.00 35.34 488 SER A N 1
ATOM 3892 C CA . SER A 1 488 ? -15.585 12.724 -16.590 1.00 35.34 488 SER A CA 1
ATOM 3893 C C . SER A 1 488 ? -15.758 11.229 -16.872 1.00 35.34 488 SER A C 1
ATOM 3895 O O . SER A 1 488 ? -15.340 10.416 -16.037 1.00 35.34 488 SER A O 1
ATOM 3897 N N . PRO A 1 489 ? -16.295 10.852 -18.048 1.00 31.58 489 PRO A N 1
ATOM 3898 C CA . PRO A 1 489 ? -16.573 9.460 -18.407 1.00 31.58 489 PRO A CA 1
ATOM 3899 C C . PRO A 1 489 ? -15.364 8.515 -18.285 1.00 31.58 489 PRO A C 1
ATOM 3901 O O . PRO A 1 489 ? -15.551 7.306 -18.224 1.00 31.58 489 PRO A O 1
ATOM 3904 N N . ASN A 1 490 ? -14.143 9.061 -18.160 1.00 38.03 490 ASN A N 1
ATOM 3905 C CA . ASN A 1 490 ? -12.880 8.324 -18.096 1.00 38.03 490 ASN A CA 1
ATOM 3906 C C . ASN A 1 490 ? -12.000 8.672 -16.862 1.00 38.03 490 ASN A C 1
ATOM 3908 O O . ASN A 1 490 ? -10.780 8.526 -16.931 1.00 38.03 490 ASN A O 1
ATOM 3912 N N . THR A 1 491 ? -12.523 9.242 -15.754 1.00 39.72 491 THR A N 1
ATOM 3913 C CA . THR A 1 491 ? -11.639 9.901 -14.739 1.00 39.72 491 THR A CA 1
ATOM 3914 C C . THR A 1 491 ? -11.824 9.563 -13.261 1.00 39.72 491 THR A C 1
ATOM 3916 O O . THR A 1 491 ? -10.958 9.962 -12.488 1.00 39.72 491 THR A O 1
ATOM 3919 N N . ILE A 1 492 ? -12.779 8.723 -12.835 1.00 40.03 492 ILE A N 1
ATOM 3920 C CA . ILE A 1 492 ? -12.698 8.208 -11.443 1.00 40.03 492 ILE A CA 1
ATOM 3921 C C . ILE A 1 492 ? -11.394 7.422 -11.237 1.00 40.03 492 ILE A C 1
ATOM 3923 O O . ILE A 1 492 ? -10.842 7.385 -10.142 1.00 40.03 492 ILE A O 1
ATOM 3927 N N . LEU A 1 493 ? -10.846 6.830 -12.303 1.00 41.50 493 LEU A N 1
ATOM 3928 C CA . LEU A 1 493 ? -9.604 6.075 -12.237 1.00 41.50 493 LEU A CA 1
ATOM 3929 C C . LEU A 1 493 ? -8.736 6.318 -13.468 1.00 41.50 493 LEU A C 1
ATOM 3931 O O . LEU A 1 493 ? -8.608 5.412 -14.280 1.00 41.50 493 LEU A O 1
ATOM 3935 N N . ARG A 1 494 ? -7.995 7.439 -13.493 1.00 50.00 494 ARG A N 1
ATOM 3936 C CA . ARG A 1 494 ? -6.672 7.542 -14.157 1.00 50.00 494 ARG A CA 1
ATOM 3937 C C . ARG A 1 494 ? -6.592 8.182 -15.563 1.00 50.00 494 ARG A C 1
ATOM 3939 O O . ARG A 1 494 ? -6.146 7.530 -16.507 1.00 50.00 494 ARG A O 1
ATOM 3946 N N . LYS A 1 495 ? -6.818 9.498 -15.687 1.00 37.69 495 LYS A N 1
ATOM 3947 C CA . LYS A 1 495 ? -6.363 10.235 -16.893 1.00 37.69 495 LYS A CA 1
ATOM 3948 C C . LYS A 1 495 ? -4.828 10.246 -17.059 1.00 37.69 495 LYS A C 1
ATOM 3950 O O . LYS A 1 495 ? -4.346 10.396 -18.174 1.00 37.69 495 LYS A O 1
ATOM 3955 N N . ASP A 1 496 ? -4.058 10.025 -15.985 1.00 41.66 496 ASP A N 1
ATOM 3956 C CA . ASP A 1 496 ? -2.586 9.914 -16.024 1.00 41.66 496 ASP A CA 1
ATOM 3957 C C . ASP A 1 496 ? -2.009 8.605 -15.438 1.00 41.66 496 ASP A C 1
ATOM 3959 O O . ASP A 1 496 ? -0.814 8.356 -15.580 1.00 41.66 496 ASP A O 1
ATOM 3963 N N . ARG A 1 497 ? -2.834 7.754 -14.805 1.00 48.94 497 ARG A N 1
ATOM 3964 C CA . ARG A 1 497 ? -2.452 6.499 -14.106 1.00 48.94 497 ARG A CA 1
ATOM 3965 C C . ARG A 1 497 ? -1.434 6.633 -12.982 1.00 48.94 497 ARG A C 1
ATOM 3967 O O . ARG A 1 497 ? -1.184 5.638 -12.307 1.00 48.94 497 ARG A O 1
ATOM 3974 N N . SER A 1 498 ? -0.944 7.836 -12.734 1.00 42.19 498 SER A N 1
ATOM 3975 C CA . SER A 1 498 ? -0.077 8.187 -11.623 1.00 42.19 498 SER A CA 1
ATOM 3976 C C . SER A 1 498 ? -0.881 8.783 -10.457 1.00 42.19 498 SER A C 1
ATOM 3978 O O . SER A 1 498 ? -0.397 8.771 -9.325 1.00 42.19 498 SER A O 1
ATOM 3980 N N . SER A 1 499 ? -2.088 9.316 -10.690 1.00 45.91 499 SER A N 1
ATOM 3981 C CA . SER A 1 499 ? -2.904 9.963 -9.656 1.00 45.91 499 SER A CA 1
ATOM 3982 C C . SER A 1 499 ? -3.391 8.961 -8.584 1.00 45.91 499 SER A C 1
ATOM 3984 O O . SER A 1 499 ? -3.982 7.933 -8.931 1.00 45.91 499 SER A O 1
ATOM 3986 N N . PRO A 1 500 ? -3.161 9.229 -7.284 1.00 50.94 500 PRO A N 1
ATOM 3987 C CA . PRO A 1 500 ? -3.457 8.317 -6.182 1.00 50.94 500 PRO A CA 1
ATOM 3988 C C . PRO A 1 500 ? -4.962 8.114 -5.993 1.00 50.94 500 PRO A C 1
ATOM 3990 O O . PRO A 1 500 ? -5.757 9.043 -6.142 1.00 50.94 500 PRO A O 1
ATOM 3993 N N . PHE A 1 501 ? -5.349 6.890 -5.620 1.00 59.72 501 PHE A N 1
ATOM 3994 C CA . PHE A 1 501 ? -6.736 6.561 -5.286 1.00 59.72 501 PHE A CA 1
ATOM 3995 C C . PHE A 1 501 ? -7.189 7.407 -4.083 1.00 59.72 501 PHE A C 1
ATOM 3997 O O . PHE A 1 501 ? -6.437 7.514 -3.107 1.00 59.72 501 PHE A O 1
ATOM 4004 N N . PRO A 1 502 ? -8.395 8.005 -4.106 1.00 70.12 502 PRO A N 1
ATOM 4005 C CA . PRO A 1 502 ? -8.872 8.778 -2.973 1.00 70.12 502 PRO A CA 1
ATOM 4006 C C . PRO A 1 502 ? -9.020 7.852 -1.762 1.00 70.12 502 PRO A C 1
ATOM 4008 O O . PRO A 1 502 ? -9.720 6.841 -1.805 1.00 70.12 502 PRO A O 1
ATOM 4011 N N . ARG A 1 503 ? -8.321 8.168 -0.671 1.00 78.94 503 ARG A N 1
ATOM 4012 C CA . ARG A 1 503 ? -8.341 7.344 0.539 1.00 78.94 503 ARG A CA 1
ATOM 4013 C C . ARG A 1 503 ? -9.749 7.335 1.129 1.00 78.94 503 ARG A C 1
ATOM 4015 O O . ARG A 1 503 ? -10.320 8.395 1.373 1.00 78.94 503 ARG A O 1
ATOM 4022 N N . LEU A 1 504 ? -10.270 6.138 1.383 1.00 84.44 504 LEU A N 1
ATOM 4023 C CA . LEU A 1 504 ? -11.519 5.951 2.111 1.00 84.44 504 LEU A CA 1
ATOM 4024 C C . LEU A 1 504 ? -11.263 6.035 3.614 1.00 84.44 504 LEU A C 1
ATOM 4026 O O . LEU A 1 504 ? -10.357 5.382 4.134 1.00 84.44 504 LEU A O 1
ATOM 4030 N N . VAL A 1 505 ? -12.072 6.841 4.293 1.00 87.81 505 VAL A N 1
ATOM 4031 C CA . VAL A 1 505 ? -12.030 7.040 5.742 1.00 87.81 505 VAL A CA 1
ATOM 4032 C C . VAL A 1 505 ? -13.418 6.771 6.296 1.00 87.81 505 VAL A C 1
ATOM 4034 O O . VAL A 1 505 ? -14.415 7.253 5.762 1.00 87.81 505 VAL A O 1
ATOM 4037 N N . CYS A 1 506 ? -13.485 5.973 7.356 1.00 91.19 506 CYS A N 1
ATOM 4038 C CA . CYS A 1 506 ? -14.716 5.817 8.121 1.00 91.19 506 CYS A CA 1
ATOM 4039 C C . CYS A 1 506 ? -14.727 6.844 9.248 1.00 91.19 506 CYS A C 1
ATOM 4041 O O . CYS A 1 506 ? -13.689 7.087 9.861 1.00 91.19 506 CYS A O 1
ATOM 4043 N N . ASN A 1 507 ? -15.882 7.426 9.548 1.00 91.62 507 ASN A N 1
ATOM 4044 C CA . ASN A 1 507 ? -16.023 8.386 10.630 1.00 91.62 507 ASN A CA 1
ATOM 4045 C C . ASN A 1 507 ? -17.137 7.981 11.586 1.00 91.62 507 ASN A C 1
ATOM 4047 O O . ASN A 1 507 ? -18.154 7.430 11.172 1.00 91.62 507 ASN A O 1
ATOM 4051 N N . ILE A 1 508 ? -16.950 8.324 12.855 1.00 91.38 508 ILE A N 1
ATOM 4052 C CA . ILE A 1 508 ? -17.991 8.305 13.880 1.00 91.38 508 ILE A CA 1
ATOM 4053 C C . ILE A 1 508 ? -18.307 9.748 14.228 1.00 91.38 508 ILE A C 1
ATOM 4055 O O . ILE A 1 508 ? -17.414 10.496 14.625 1.00 91.38 508 ILE A O 1
ATOM 4059 N N . ILE A 1 509 ? -19.562 10.131 14.050 1.00 91.31 509 ILE A N 1
ATOM 4060 C CA . ILE A 1 509 ? -20.063 11.477 14.284 1.00 91.31 509 ILE A CA 1
ATOM 4061 C C . ILE A 1 509 ? -20.951 11.421 15.521 1.00 91.31 509 ILE A C 1
ATOM 4063 O O . ILE A 1 509 ? -21.992 10.762 15.526 1.00 91.31 509 ILE A O 1
ATOM 4067 N N . ASP A 1 510 ? -20.504 12.105 16.565 1.00 89.38 510 ASP A N 1
ATOM 4068 C CA . ASP A 1 510 ? -21.228 12.286 17.813 1.00 89.38 510 ASP A CA 1
ATOM 4069 C C . ASP A 1 510 ? -21.994 13.619 17.774 1.00 89.38 510 ASP A C 1
ATOM 4071 O O . ASP A 1 510 ? -21.358 14.666 17.606 1.00 89.38 510 ASP A O 1
ATOM 4075 N N . PRO A 1 511 ? -23.336 13.608 17.898 1.00 83.94 511 PRO A N 1
ATOM 4076 C CA . PRO A 1 511 ? -24.162 14.809 17.812 1.00 83.94 511 PRO A CA 1
ATOM 4077 C C . PRO A 1 511 ? -24.143 15.703 19.070 1.00 83.94 511 PRO A C 1
ATOM 4079 O O . PRO A 1 511 ? -24.859 16.702 19.069 1.00 83.94 511 PRO A O 1
ATOM 4082 N N . ASN A 1 512 ? -23.385 15.361 20.125 1.00 78.00 512 ASN A N 1
ATOM 4083 C CA . ASN A 1 512 ? -23.406 16.026 21.440 1.00 78.00 512 ASN A CA 1
ATOM 4084 C C . ASN A 1 512 ? -23.457 17.580 21.426 1.00 78.00 512 ASN A C 1
ATOM 4086 O O . ASN A 1 512 ? -22.904 18.249 20.552 1.00 78.00 512 ASN A O 1
ATOM 4090 N N . GLU A 1 513 ? -24.138 18.132 22.445 1.00 54.84 513 GLU A N 1
ATOM 4091 C CA . GLU A 1 513 ? -24.715 19.490 22.538 1.00 54.84 513 GLU A CA 1
ATOM 4092 C C . GLU A 1 513 ? -23.803 20.644 22.064 1.00 54.84 513 GLU A C 1
ATOM 4094 O O . GLU A 1 513 ? -23.011 21.210 22.818 1.00 54.84 513 GLU A O 1
ATOM 4099 N N . GLY A 1 514 ? -23.970 21.041 20.798 1.00 66.31 514 GLY A N 1
ATOM 4100 C CA . GLY A 1 514 ? -23.489 22.312 20.246 1.00 66.31 514 GLY A CA 1
ATOM 4101 C C . GLY A 1 514 ? -22.818 22.188 18.878 1.00 66.31 514 GLY A C 1
ATOM 4102 O O . GLY A 1 514 ? -23.196 22.895 17.945 1.00 66.31 514 GLY A O 1
ATOM 4103 N N . GLN A 1 515 ? -21.827 21.303 18.742 1.00 73.88 515 GLN A N 1
ATOM 4104 C CA . GLN A 1 515 ? -21.095 21.068 17.491 1.00 73.88 515 GLN A CA 1
ATOM 4105 C C . GLN A 1 515 ? -20.765 19.577 17.347 1.00 73.88 515 GLN A C 1
ATOM 4107 O O . GLN A 1 515 ? -20.090 19.040 18.229 1.00 73.88 515 GLN A O 1
ATOM 4112 N N . PRO A 1 516 ? -21.167 18.920 16.242 1.00 82.25 516 PRO A N 1
ATOM 4113 C CA . PRO A 1 516 ? -20.887 17.508 16.035 1.00 82.25 516 PRO A CA 1
ATOM 4114 C C . PRO A 1 516 ? -19.388 17.217 16.092 1.00 82.25 516 PRO A C 1
ATOM 4116 O O . PRO A 1 516 ? -18.586 17.852 15.399 1.00 82.25 516 PRO A O 1
ATOM 4119 N N . LYS A 1 517 ? -19.002 16.233 16.902 1.00 87.31 517 LYS A N 1
ATOM 4120 C CA . LYS A 1 517 ? -17.616 15.782 17.004 1.00 87.31 517 LYS A CA 1
ATOM 4121 C C . LYS A 1 517 ? -17.414 14.577 16.094 1.00 87.31 517 LYS A C 1
ATOM 4123 O O . LYS A 1 517 ? -18.092 13.567 16.219 1.00 87.31 517 LYS A O 1
ATOM 4128 N N . THR A 1 518 ? -16.463 14.678 15.176 1.00 88.62 518 THR A N 1
ATOM 4129 C CA . THR A 1 518 ? -16.136 13.642 14.195 1.00 88.62 518 THR A CA 1
ATOM 4130 C C . THR A 1 518 ? -14.841 12.941 14.587 1.00 88.62 518 THR A C 1
ATOM 4132 O O . THR A 1 518 ? -13.802 13.573 14.737 1.00 88.62 518 THR A O 1
ATOM 4135 N N . THR A 1 519 ? -14.871 11.622 14.715 1.00 89.06 519 THR A N 1
ATOM 4136 C CA . THR A 1 519 ? -13.678 10.785 14.888 1.00 89.06 519 THR A CA 1
ATOM 4137 C C . THR A 1 519 ? -13.400 10.059 13.581 1.00 89.06 519 THR A C 1
ATOM 4139 O O . THR A 1 519 ? -14.257 9.305 13.128 1.00 89.06 519 THR A O 1
ATOM 4142 N N . ALA A 1 520 ? -12.230 10.274 12.982 1.00 88.00 520 ALA A N 1
ATOM 4143 C CA . ALA A 1 520 ? -11.854 9.675 11.700 1.00 88.00 520 ALA A CA 1
ATOM 4144 C C . ALA A 1 520 ? -10.979 8.426 11.881 1.00 88.00 520 ALA A C 1
ATOM 4146 O O . ALA A 1 520 ? -10.094 8.391 12.738 1.00 88.00 520 ALA A O 1
ATOM 4147 N N . PHE A 1 521 ? -11.207 7.421 11.037 1.00 89.88 521 PHE A N 1
ATOM 4148 C CA . PHE A 1 521 ? -10.500 6.144 11.020 1.00 89.88 521 PHE A CA 1
ATOM 4149 C C . PHE A 1 521 ? -9.987 5.853 9.605 1.00 89.88 521 PHE A C 1
ATOM 4151 O O . PHE A 1 521 ? -10.760 5.599 8.681 1.00 89.88 521 PHE A O 1
ATOM 4158 N N . GLU A 1 522 ? -8.667 5.867 9.443 1.00 87.31 522 GLU A N 1
ATOM 4159 C CA . GLU A 1 522 ? -7.956 5.590 8.192 1.00 87.31 522 GLU A CA 1
ATOM 4160 C C . GLU A 1 522 ? -7.604 4.104 8.044 1.00 87.31 522 GLU A C 1
ATOM 4162 O O . GLU A 1 522 ? -7.482 3.591 6.933 1.00 87.31 522 GLU A O 1
ATOM 4167 N N . SER A 1 523 ? -7.437 3.378 9.154 1.00 87.88 523 SER A N 1
ATOM 4168 C CA . SER A 1 523 ? -7.141 1.941 9.155 1.00 87.88 523 SER A CA 1
ATOM 4169 C C . SER A 1 523 ? -8.403 1.087 8.944 1.00 87.88 523 SER A C 1
ATOM 4171 O O . SER A 1 523 ? -8.773 0.252 9.787 1.00 87.88 523 SER A O 1
ATOM 4173 N N . VAL A 1 524 ? -9.028 1.247 7.782 1.00 87.69 524 VAL A N 1
ATOM 4174 C CA . VAL A 1 524 ? -10.221 0.507 7.356 1.00 87.69 524 VAL A CA 1
ATOM 4175 C C . VAL A 1 524 ? -9.822 -0.766 6.601 1.00 87.69 524 VAL A C 1
ATOM 4177 O O . VAL A 1 524 ? -8.948 -0.741 5.739 1.00 87.69 524 VAL A O 1
ATOM 4180 N N . GLN A 1 525 ? -10.457 -1.898 6.921 1.00 88.38 525 GLN A N 1
ATOM 4181 C CA . GLN A 1 525 ? -10.392 -3.112 6.099 1.00 88.38 525 GLN A CA 1
ATOM 4182 C C . GLN A 1 525 ? -11.689 -3.244 5.309 1.00 88.38 525 GLN A C 1
ATOM 4184 O O . GLN A 1 525 ? -12.749 -3.359 5.924 1.00 88.38 525 GLN A O 1
ATOM 4189 N N . GLY A 1 526 ? -11.584 -3.271 3.981 1.00 88.06 526 GLY A N 1
ATOM 4190 C CA . GLY A 1 526 ? -12.711 -3.513 3.084 1.00 88.06 526 GLY A CA 1
ATOM 4191 C C . GLY A 1 526 ? -12.765 -4.943 2.550 1.00 88.06 526 GLY A C 1
ATOM 4192 O O . GLY A 1 526 ? -11.725 -5.596 2.433 1.00 88.06 526 GLY A O 1
ATOM 4193 N N . ALA A 1 527 ? -13.961 -5.399 2.186 1.00 88.12 527 ALA A N 1
ATOM 4194 C CA . ALA A 1 527 ? -14.207 -6.615 1.418 1.00 88.12 527 ALA A CA 1
ATOM 4195 C C . ALA A 1 527 ? -15.489 -6.485 0.584 1.00 88.12 527 ALA A C 1
ATOM 4197 O O . ALA A 1 527 ? -16.448 -5.868 1.038 1.00 88.12 527 ALA A O 1
ATOM 4198 N N . TRP A 1 528 ? -15.509 -7.090 -0.603 1.00 85.69 528 TRP A N 1
ATOM 4199 C CA . TRP A 1 528 ? -16.719 -7.202 -1.423 1.00 85.69 528 TRP A CA 1
ATOM 4200 C C . TRP A 1 528 ? -17.436 -8.517 -1.142 1.00 85.69 528 TRP A C 1
ATOM 4202 O O . TRP A 1 528 ? -16.799 -9.572 -1.146 1.00 85.69 528 TRP A O 1
ATOM 4212 N N . GLY A 1 529 ? -18.748 -8.482 -0.922 1.00 88.25 529 GLY A N 1
ATOM 4213 C CA . GLY A 1 529 ? -19.547 -9.687 -0.714 1.00 88.25 529 GLY A CA 1
ATOM 4214 C C . GLY A 1 529 ? -20.715 -9.484 0.239 1.00 88.25 529 GLY A C 1
ATOM 4215 O O . GLY A 1 529 ? -21.220 -8.380 0.376 1.00 88.25 529 GLY A O 1
ATOM 4216 N N . LYS A 1 530 ? -21.145 -10.561 0.904 1.00 88.69 530 LYS A N 1
ATOM 4217 C CA . LYS A 1 530 ? -22.245 -10.528 1.881 1.00 88.69 530 LYS A CA 1
ATOM 4218 C C . LYS A 1 530 ? -21.753 -10.863 3.280 1.00 88.69 530 LYS A C 1
ATOM 4220 O O . LYS A 1 530 ? -21.082 -11.879 3.475 1.00 88.69 530 LYS A O 1
ATOM 4225 N N . CYS A 1 531 ? -22.113 -10.030 4.252 1.00 88.50 531 CYS A N 1
ATOM 4226 C CA . CYS A 1 531 ? -21.839 -10.270 5.664 1.00 88.50 531 CYS A CA 1
ATOM 4227 C C . CYS A 1 531 ? -22.986 -11.091 6.257 1.00 88.50 531 CYS A C 1
ATOM 4229 O O . CYS A 1 531 ? -24.134 -10.660 6.225 1.00 88.50 531 CYS A O 1
ATOM 4231 N N . THR A 1 532 ? -22.699 -12.280 6.782 1.00 89.44 532 THR A N 1
ATOM 4232 C CA . THR A 1 532 ? -23.725 -13.164 7.354 1.00 89.44 532 THR A CA 1
ATOM 4233 C C . THR A 1 532 ? -23.317 -13.639 8.736 1.00 89.44 532 THR A C 1
ATOM 4235 O O . THR A 1 532 ? -22.158 -14.011 8.939 1.00 89.44 532 THR A O 1
ATOM 4238 N N . ALA A 1 533 ? -24.271 -13.671 9.666 1.00 87.50 533 ALA A N 1
ATOM 4239 C CA . ALA A 1 533 ? -24.073 -14.299 10.965 1.00 87.50 533 ALA A CA 1
ATOM 4240 C C . ALA A 1 533 ? -23.743 -15.789 10.779 1.00 87.50 533 ALA A C 1
ATOM 4242 O O . ALA A 1 533 ? -24.336 -16.477 9.947 1.00 87.50 533 ALA A O 1
ATOM 4243 N N . LEU A 1 534 ? -22.771 -16.281 11.539 1.00 85.00 534 LEU A N 1
ATOM 4244 C CA . LEU A 1 534 ? -22.412 -17.690 11.556 1.00 85.00 534 LEU A CA 1
ATOM 4245 C C . LEU A 1 534 ? -23.403 -18.438 12.456 1.00 85.00 534 LEU A C 1
ATOM 4247 O O . LEU A 1 534 ? -23.503 -18.148 13.651 1.00 85.00 534 LEU A O 1
ATOM 4251 N N . GLU A 1 535 ? -24.124 -19.402 11.886 1.00 82.00 535 GLU A N 1
ATOM 4252 C CA . GLU A 1 535 ? -25.105 -20.209 12.618 1.00 82.00 535 GLU A CA 1
ATOM 4253 C C . GLU A 1 535 ? -24.479 -20.900 13.838 1.00 82.00 535 GLU A C 1
ATOM 4255 O O . GLU A 1 535 ? -23.352 -21.400 13.790 1.00 82.00 535 GLU A O 1
ATOM 4260 N N . GLY A 1 536 ? -25.207 -20.903 14.958 1.00 77.38 536 GLY A N 1
ATOM 4261 C CA . GLY A 1 536 ? -24.750 -21.510 16.212 1.00 77.38 536 GLY A CA 1
ATOM 4262 C C . GLY A 1 536 ? -23.583 -20.783 16.894 1.00 77.38 536 GLY A C 1
ATOM 4263 O O . GLY A 1 536 ? -22.981 -21.336 17.814 1.00 77.38 536 GLY A O 1
ATOM 4264 N N . SER A 1 537 ? -23.239 -19.565 16.459 1.00 76.19 537 SER A N 1
ATOM 4265 C CA . SER A 1 537 ? -22.213 -18.733 17.091 1.00 76.19 537 SER A CA 1
ATOM 4266 C C . SER A 1 537 ? -22.815 -17.545 17.845 1.00 76.19 537 SER A C 1
ATOM 4268 O O . SER A 1 537 ? -23.813 -16.965 17.422 1.00 76.19 537 SER A O 1
ATOM 4270 N N . ASP A 1 538 ? -22.178 -17.150 18.948 1.00 72.44 538 ASP A N 1
ATOM 4271 C CA . ASP A 1 538 ? -22.532 -15.938 19.692 1.00 72.44 538 ASP A CA 1
ATOM 4272 C C . ASP A 1 538 ? -21.969 -14.698 18.974 1.00 72.44 538 ASP A C 1
ATOM 4274 O O . ASP A 1 538 ? -20.808 -14.322 19.156 1.00 72.44 538 ASP A O 1
ATOM 4278 N N . GLY A 1 539 ? -22.769 -14.103 18.083 1.00 73.50 539 GLY A N 1
ATOM 4279 C CA . GLY A 1 539 ? -22.456 -12.819 17.442 1.00 73.50 539 GLY A CA 1
ATOM 4280 C C . GLY A 1 539 ? -21.223 -12.827 16.528 1.00 73.50 539 GLY A C 1
ATOM 4281 O O . GLY A 1 539 ? -20.586 -11.787 16.345 1.00 73.50 539 GLY A O 1
ATOM 4282 N N . THR A 1 540 ? -20.848 -13.981 15.961 1.00 82.50 540 THR A N 1
ATOM 4283 C CA . THR A 1 540 ? -19.762 -14.063 14.971 1.00 82.50 540 THR A CA 1
ATOM 4284 C C . THR A 1 540 ? -20.321 -13.911 13.563 1.00 82.50 540 THR A C 1
ATOM 4286 O O . THR A 1 540 ? -21.304 -14.552 13.206 1.00 82.50 540 THR A O 1
ATOM 4289 N N . TYR A 1 541 ? -19.660 -13.097 12.745 1.00 87.00 541 TYR A N 1
ATOM 4290 C CA . TYR A 1 541 ? -20.026 -12.870 11.350 1.00 87.00 541 TYR A CA 1
ATOM 4291 C C . TYR A 1 541 ? -18.899 -13.315 10.425 1.00 87.00 541 TYR A C 1
ATOM 4293 O O . TYR A 1 541 ? -17.718 -13.213 10.767 1.00 87.00 541 TYR A O 1
ATOM 4301 N N . ILE A 1 542 ? -19.276 -13.791 9.244 1.00 90.69 542 ILE A N 1
ATOM 4302 C CA . ILE A 1 542 ? -18.365 -14.138 8.153 1.00 90.69 542 ILE A CA 1
ATOM 4303 C C . ILE A 1 542 ? -18.731 -13.344 6.903 1.00 90.69 542 ILE A C 1
ATOM 4305 O O . ILE A 1 542 ? -19.895 -13.000 6.694 1.00 90.69 542 ILE A O 1
ATOM 4309 N N . ILE A 1 543 ? -17.737 -13.077 6.062 1.00 90.19 543 ILE A N 1
ATOM 4310 C CA . ILE A 1 543 ? -17.950 -12.462 4.752 1.00 90.19 543 ILE A CA 1
ATOM 4311 C C . ILE A 1 543 ? -17.870 -13.549 3.693 1.00 90.19 543 ILE A C 1
ATOM 4313 O O . ILE A 1 543 ? -16.815 -14.146 3.478 1.00 90.19 543 ILE A O 1
ATOM 4317 N N . LYS A 1 544 ? -18.982 -13.776 3.002 1.00 90.69 544 LYS A N 1
ATOM 4318 C CA . LYS A 1 544 ? -18.995 -14.548 1.762 1.00 90.69 544 LYS A CA 1
ATOM 4319 C C . LYS A 1 544 ? -18.553 -13.611 0.648 1.00 90.69 544 LYS A C 1
ATOM 4321 O O . LYS A 1 544 ? -19.340 -12.762 0.232 1.00 90.69 544 LYS A O 1
ATOM 4326 N N . GLU A 1 545 ? -17.288 -13.718 0.244 1.00 87.75 545 GLU A N 1
ATOM 4327 C CA . GLU A 1 545 ? -16.724 -12.864 -0.805 1.00 87.75 545 GLU A CA 1
ATOM 4328 C C . GLU A 1 545 ? -17.530 -13.007 -2.104 1.00 87.75 545 GLU A C 1
ATOM 4330 O O . GLU A 1 545 ? -17.865 -14.116 -2.521 1.00 87.75 545 GLU A O 1
ATOM 4335 N N . GLY A 1 546 ? -17.877 -11.868 -2.700 1.00 82.62 546 GLY A N 1
ATOM 4336 C CA . GLY A 1 546 ? -18.579 -11.779 -3.979 1.00 82.62 546 GLY A CA 1
ATOM 4337 C C . GLY A 1 546 ? -17.663 -11.274 -5.089 1.00 82.62 546 GLY A C 1
ATOM 4338 O O . GLY A 1 546 ? -16.461 -11.091 -4.889 1.00 82.62 546 GLY A O 1
ATOM 4339 N N . SER A 1 547 ? -18.237 -11.012 -6.265 1.00 75.56 547 SER A N 1
ATOM 4340 C CA . SER A 1 547 ? -17.506 -10.362 -7.356 1.00 75.56 547 SER A CA 1
ATOM 4341 C C . SER A 1 547 ? -17.002 -8.989 -6.890 1.00 75.56 547 SER A C 1
ATOM 4343 O O . SER A 1 547 ? -17.820 -8.199 -6.403 1.00 75.56 547 SER A O 1
ATOM 4345 N N . PRO A 1 548 ? -15.691 -8.707 -6.985 1.00 68.94 548 PRO A N 1
ATOM 4346 C CA . PRO A 1 548 ? -15.135 -7.416 -6.606 1.00 68.94 548 PRO A CA 1
ATOM 4347 C C . PRO A 1 548 ? -15.504 -6.343 -7.634 1.00 68.94 548 PRO A C 1
ATOM 4349 O O . PRO A 1 548 ? -15.657 -6.646 -8.812 1.00 68.94 548 PRO A O 1
ATOM 4352 N N . GLY A 1 549 ? -15.578 -5.083 -7.199 1.00 63.34 549 GLY A N 1
ATOM 4353 C CA . GLY A 1 549 ? -15.598 -3.940 -8.112 1.00 63.34 549 GLY A CA 1
ATOM 4354 C C . GLY A 1 549 ? -16.677 -2.902 -7.820 1.00 63.34 549 GLY A C 1
ATOM 4355 O O . GLY A 1 549 ? -17.680 -3.180 -7.178 1.00 63.34 549 GLY A O 1
ATOM 4356 N N . PHE A 1 550 ? -16.441 -1.696 -8.341 1.00 59.03 550 PHE A N 1
ATOM 4357 C CA . PHE A 1 550 ? -17.336 -0.532 -8.284 1.00 59.03 550 PHE A CA 1
ATOM 4358 C C . PHE A 1 550 ? -18.196 -0.389 -9.560 1.00 59.03 550 PHE A C 1
ATOM 4360 O O . PHE A 1 550 ? -18.573 0.724 -9.941 1.00 59.03 550 PHE A O 1
ATOM 4367 N N . ARG A 1 551 ? -18.404 -1.481 -10.306 1.00 56.34 551 ARG A N 1
ATOM 4368 C CA . ARG A 1 551 ? -19.217 -1.469 -11.530 1.00 56.34 551 ARG A CA 1
ATOM 4369 C C . ARG A 1 551 ? -20.678 -1.717 -11.176 1.00 56.34 551 ARG A C 1
ATOM 4371 O O . ARG A 1 551 ? -20.984 -2.341 -10.171 1.00 56.34 551 ARG A O 1
ATOM 4378 N N . ASP A 1 552 ? -21.572 -1.207 -12.017 1.00 50.72 552 ASP A N 1
ATOM 4379 C CA . ASP A 1 552 ? -23.016 -1.224 -11.751 1.00 50.72 552 ASP A CA 1
ATOM 4380 C C . ASP A 1 552 ? -23.615 -2.649 -11.819 1.00 50.72 552 ASP A C 1
ATOM 4382 O O . ASP A 1 552 ? -24.767 -2.853 -11.447 1.00 50.72 552 ASP A O 1
ATOM 4386 N N . ASP A 1 553 ? -22.840 -3.635 -12.287 1.00 54.22 553 ASP A N 1
ATOM 4387 C CA . ASP A 1 553 ? -23.222 -5.039 -12.469 1.00 54.22 553 ASP A CA 1
ATOM 4388 C C . ASP A 1 553 ? -22.808 -5.959 -11.307 1.00 54.22 553 ASP A C 1
ATOM 4390 O O . ASP A 1 553 ? -23.232 -7.120 -11.258 1.00 54.22 553 ASP A O 1
ATOM 4394 N N . THR A 1 554 ? -22.021 -5.471 -10.342 1.00 57.88 554 THR A N 1
ATOM 4395 C CA . THR A 1 554 ? -21.651 -6.253 -9.163 1.00 57.88 554 THR A CA 1
ATOM 4396 C C . THR A 1 554 ? -22.754 -6.129 -8.111 1.00 57.88 554 THR A C 1
ATOM 4398 O O . THR A 1 554 ? -22.817 -5.185 -7.335 1.00 57.88 554 THR A O 1
ATOM 4401 N N . GLY A 1 555 ? -23.642 -7.124 -8.024 1.00 65.88 555 GLY A N 1
ATOM 4402 C CA . GLY A 1 555 ? -24.624 -7.240 -6.929 1.00 65.88 555 GLY A CA 1
ATOM 4403 C C . GLY A 1 555 ? -24.007 -7.528 -5.544 1.00 65.88 555 GLY A C 1
ATOM 4404 O O . GLY A 1 555 ? -24.657 -8.153 -4.705 1.00 65.88 555 GLY A O 1
ATOM 4405 N N . SER A 1 556 ? -22.736 -7.167 -5.332 1.00 77.62 556 SER A N 1
ATOM 4406 C CA . SER A 1 556 ? -21.956 -7.403 -4.115 1.00 77.62 556 SER A CA 1
ATOM 4407 C C . SER A 1 556 ? -21.933 -6.147 -3.249 1.00 77.62 556 SER A C 1
ATOM 4409 O O . SER A 1 556 ? -21.641 -5.059 -3.742 1.00 77.62 556 SER A O 1
ATOM 4411 N N . ASP A 1 557 ? -22.130 -6.303 -1.942 1.00 84.56 557 ASP A N 1
ATOM 4412 C CA . ASP A 1 557 ? -22.018 -5.187 -1.003 1.00 84.56 557 ASP A CA 1
ATOM 4413 C C . ASP A 1 557 ? -20.549 -4.880 -0.684 1.00 84.56 557 ASP A C 1
ATOM 4415 O O . ASP A 1 557 ? -19.686 -5.767 -0.697 1.00 84.56 557 ASP A O 1
ATOM 4419 N N . LEU A 1 558 ? -20.260 -3.616 -0.372 1.00 86.19 558 LEU A N 1
ATOM 4420 C CA . LEU A 1 558 ? -18.970 -3.184 0.152 1.00 86.19 558 LEU A CA 1
ATOM 4421 C C . LEU A 1 558 ? -19.020 -3.203 1.681 1.00 86.19 558 LEU A C 1
ATOM 4423 O O . LEU A 1 558 ? -19.670 -2.382 2.321 1.00 86.19 558 LEU A O 1
ATOM 4427 N N . ILE A 1 559 ? -18.279 -4.117 2.291 1.00 89.00 559 ILE A N 1
ATOM 4428 C CA . ILE A 1 559 ? -18.207 -4.262 3.745 1.00 89.00 559 ILE A CA 1
ATOM 4429 C C . ILE A 1 559 ? -16.924 -3.601 4.232 1.00 89.00 559 ILE A C 1
ATOM 4431 O O . ILE A 1 559 ? -15.829 -4.003 3.839 1.00 89.00 559 ILE A O 1
ATOM 4435 N N . LEU A 1 560 ? -17.041 -2.608 5.111 1.00 90.81 560 LEU A N 1
ATOM 4436 C CA . LEU A 1 560 ? -15.917 -1.879 5.694 1.00 90.81 560 LEU A CA 1
ATOM 4437 C C . LEU A 1 560 ? -15.860 -2.122 7.199 1.00 90.81 560 LEU A C 1
ATOM 4439 O O . LEU A 1 560 ? -16.870 -2.072 7.886 1.00 90.81 560 LEU A O 1
ATOM 4443 N N . SER A 1 561 ? -14.672 -2.369 7.744 1.00 91.06 561 SER A N 1
ATOM 4444 C CA . SER A 1 561 ? -14.513 -2.616 9.179 1.00 91.06 561 SER A CA 1
ATOM 4445 C C . SER A 1 561 ? -13.305 -1.901 9.769 1.00 91.06 561 SER A C 1
ATOM 4447 O O . SER A 1 561 ? -12.175 -2.002 9.275 1.00 91.06 561 SER A O 1
ATOM 4449 N N . PHE A 1 562 ? -13.504 -1.248 10.907 1.00 90.81 562 PHE A N 1
ATOM 4450 C CA . PHE A 1 562 ? -12.468 -0.519 11.635 1.00 90.81 562 PHE A CA 1
ATOM 4451 C C . PHE A 1 562 ? -12.602 -0.741 13.145 1.00 90.81 562 PHE A C 1
ATOM 4453 O O . PHE A 1 562 ? -13.607 -1.247 13.643 1.00 90.81 562 PHE A O 1
ATOM 4460 N N . TRP A 1 563 ? -11.519 -0.466 13.867 1.00 88.88 563 TRP A N 1
ATOM 4461 C CA . TRP A 1 563 ? -11.470 -0.647 15.314 1.00 88.88 563 TRP A CA 1
ATOM 4462 C C . TRP A 1 563 ? -11.880 0.636 16.014 1.00 88.88 563 TRP A C 1
ATOM 4464 O O . TRP A 1 563 ? -11.368 1.703 15.681 1.00 88.88 563 TRP A O 1
ATOM 4474 N N . VAL A 1 564 ? -12.755 0.510 17.004 1.00 87.94 564 VAL A N 1
ATOM 4475 C CA . VAL A 1 564 ? -13.298 1.635 17.758 1.00 87.94 564 VAL A CA 1
ATOM 4476 C C . VAL A 1 564 ? -13.367 1.281 19.242 1.00 87.94 564 VAL A C 1
ATOM 4478 O O . VAL A 1 564 ? -13.564 0.126 19.606 1.00 87.94 564 VAL A O 1
ATOM 4481 N N . ASN A 1 565 ? -13.188 2.266 20.118 1.00 85.88 565 ASN A N 1
ATOM 4482 C CA . ASN A 1 565 ? -13.486 2.086 21.536 1.00 85.88 565 ASN A CA 1
ATOM 4483 C C . ASN A 1 565 ? -14.990 1.836 21.727 1.00 85.88 565 ASN A C 1
ATOM 4485 O O . ASN A 1 565 ? -15.814 2.557 21.169 1.00 85.88 565 ASN A O 1
ATOM 4489 N N . SER A 1 566 ? -15.351 0.848 22.539 1.00 86.00 566 SER A N 1
ATOM 4490 C CA . SER A 1 566 ? -16.752 0.561 22.849 1.00 86.00 566 SER A CA 1
ATOM 4491 C C . SER A 1 566 ? -17.482 1.776 23.436 1.00 86.00 566 SER A C 1
ATOM 4493 O O . SER A 1 566 ? -18.653 1.990 23.145 1.00 86.00 566 SER A O 1
ATOM 4495 N N . GLU A 1 567 ? -16.794 2.639 24.186 1.00 84.62 567 GLU A N 1
ATOM 4496 C CA . GLU A 1 567 ? -17.406 3.858 24.733 1.00 84.62 567 GLU A CA 1
ATOM 4497 C C . GLU A 1 567 ? -17.798 4.889 23.661 1.00 84.62 567 GLU A C 1
ATOM 4499 O O . GLU A 1 567 ? -18.681 5.703 23.899 1.00 84.62 567 GLU A O 1
ATOM 4504 N N . HIS A 1 568 ? -17.191 4.843 22.470 1.00 83.56 568 HIS A N 1
ATOM 4505 C CA . HIS A 1 568 ? -17.445 5.800 21.379 1.00 83.56 568 HIS A CA 1
ATOM 4506 C C . HIS A 1 568 ? -18.683 5.488 20.561 1.00 83.56 568 HIS A C 1
ATOM 4508 O O . HIS A 1 568 ? -19.188 6.351 19.852 1.00 83.56 568 HIS A O 1
ATOM 4514 N N . VAL A 1 569 ? -19.145 4.247 20.636 1.00 87.00 569 VAL A N 1
ATOM 4515 C CA . VAL A 1 569 ? -20.327 3.775 19.913 1.00 87.00 569 VAL A CA 1
ATOM 4516 C C . VAL A 1 569 ? -21.547 3.660 20.822 1.00 87.00 569 VAL A C 1
ATOM 4518 O O . VAL A 1 569 ? -22.635 3.357 20.355 1.00 87.00 569 VAL A O 1
ATOM 4521 N N . ALA A 1 570 ? -21.364 3.886 22.122 1.00 86.94 570 ALA A N 1
ATOM 4522 C CA . ALA A 1 570 ? -22.396 3.740 23.136 1.00 86.94 570 ALA A CA 1
ATOM 4523 C C . ALA A 1 570 ? -23.400 4.899 23.242 1.00 86.94 570 ALA A C 1
ATOM 4525 O O . ALA A 1 570 ? -24.544 4.614 23.602 1.00 86.94 570 ALA A O 1
ATOM 4526 N N . PRO A 1 571 ? -23.026 6.175 23.002 1.00 87.62 571 PRO A N 1
ATOM 4527 C CA . PRO A 1 571 ? -23.982 7.271 23.083 1.00 87.62 571 PRO A CA 1
ATOM 4528 C C . PRO A 1 571 ? -25.137 7.102 22.089 1.00 87.62 571 PRO A C 1
ATOM 4530 O O . PRO A 1 571 ? -25.010 6.466 21.044 1.00 87.62 571 PRO A O 1
ATOM 4533 N N . THR A 1 572 ? -26.283 7.694 22.409 1.00 87.00 572 THR A N 1
ATOM 4534 C CA . THR A 1 572 ? -27.450 7.702 21.521 1.00 87.00 572 THR A CA 1
ATOM 4535 C C . THR A 1 572 ? -27.264 8.708 20.388 1.00 87.00 572 THR A C 1
ATOM 4537 O O . THR A 1 572 ? -26.724 9.790 20.605 1.00 87.00 572 THR A O 1
ATOM 4540 N N . GLY A 1 573 ? -27.755 8.388 19.189 1.00 88.31 573 GLY A N 1
ATOM 4541 C CA . GLY A 1 573 ? -27.702 9.297 18.034 1.00 88.31 573 GLY A CA 1
ATOM 4542 C C . GLY A 1 573 ? -26.358 9.334 17.297 1.00 88.31 573 GLY A C 1
ATOM 4543 O O . GLY A 1 573 ? -26.189 10.135 16.378 1.00 88.31 573 GLY A O 1
ATOM 4544 N N . ILE A 1 574 ? -25.408 8.467 17.661 1.00 91.44 574 ILE A N 1
ATOM 4545 C CA . ILE A 1 574 ? -24.144 8.324 16.933 1.00 91.44 574 ILE A CA 1
ATOM 4546 C C . ILE A 1 574 ? -24.415 7.916 15.483 1.00 91.44 574 ILE A C 1
ATOM 4548 O O . ILE A 1 574 ? -25.207 7.015 15.199 1.00 91.44 574 ILE A O 1
ATOM 4552 N N . THR A 1 575 ? -23.703 8.560 14.566 1.00 92.81 575 THR A N 1
ATOM 4553 C CA . THR A 1 575 ? -23.763 8.282 13.131 1.00 92.81 575 THR A CA 1
ATOM 4554 C C . THR A 1 575 ? -22.419 7.749 12.647 1.00 92.81 575 THR A C 1
ATOM 4556 O O . THR A 1 575 ? -21.368 8.289 12.990 1.00 92.81 575 THR A O 1
ATOM 4559 N N . VAL A 1 576 ? -22.438 6.700 11.829 1.00 91.88 576 VAL A N 1
ATOM 4560 C CA . VAL A 1 576 ? -21.260 6.184 11.127 1.00 91.88 576 VAL A CA 1
ATOM 4561 C C . VAL A 1 576 ? -21.313 6.654 9.681 1.00 91.88 576 VAL A C 1
ATOM 4563 O O . VAL A 1 576 ? -22.349 6.544 9.033 1.00 91.88 576 VAL A O 1
ATOM 4566 N N . SER A 1 577 ? -20.201 7.165 9.156 1.00 91.19 577 SER A N 1
ATOM 4567 C CA . SER A 1 577 ? -20.115 7.607 7.762 1.00 91.19 577 SER A CA 1
ATOM 4568 C C . SER A 1 577 ? -18.864 7.102 7.057 1.00 91.19 577 SER A C 1
ATOM 4570 O O . SER A 1 577 ? -17.847 6.813 7.683 1.00 91.19 577 SER A O 1
ATOM 4572 N N . LEU A 1 578 ? -18.941 7.022 5.733 1.00 89.81 578 LEU A N 1
ATOM 4573 C CA . LEU A 1 578 ? -17.824 6.786 4.827 1.00 89.81 578 LEU A CA 1
ATOM 4574 C C . LEU A 1 578 ? -17.557 8.069 4.045 1.00 89.81 578 LEU A C 1
ATOM 4576 O O . LEU A 1 578 ? -18.483 8.626 3.456 1.00 89.81 578 LEU A O 1
ATOM 4580 N N . SER A 1 579 ? -16.304 8.508 3.983 1.00 88.62 579 SER A N 1
ATOM 4581 C CA . SER A 1 579 ? -15.908 9.688 3.216 1.00 88.62 579 SER A CA 1
ATOM 4582 C C . SER A 1 579 ? -14.605 9.498 2.442 1.00 88.62 579 SER A C 1
ATOM 4584 O O . SER A 1 579 ? -13.833 8.564 2.683 1.00 88.62 579 SER A O 1
ATOM 4586 N N . LEU A 1 580 ? -14.369 10.401 1.487 1.00 86.06 580 LEU A N 1
ATOM 4587 C CA . LEU A 1 580 ? -13.087 10.532 0.796 1.00 86.06 580 LEU A CA 1
ATOM 4588 C C . LEU A 1 580 ? -12.144 11.456 1.576 1.00 86.06 580 LEU A C 1
ATOM 4590 O O . LEU A 1 580 ? -12.562 12.469 2.136 1.00 86.06 580 LEU A O 1
ATOM 4594 N N . HIS A 1 581 ? -10.849 11.148 1.567 1.00 81.38 581 HIS A N 1
ATOM 4595 C CA . HIS A 1 581 ? -9.857 11.910 2.318 1.00 81.38 581 HIS A CA 1
ATOM 4596 C C . HIS A 1 581 ? -8.521 12.034 1.576 1.00 81.38 581 HIS A C 1
ATOM 4598 O O . HIS A 1 581 ? -7.605 11.257 1.801 1.00 81.38 581 HIS A O 1
ATOM 4604 N N . THR A 1 582 ? -8.381 13.040 0.713 1.00 82.25 582 THR A N 1
ATOM 4605 C CA . THR A 1 582 ? -7.088 13.542 0.202 1.00 82.25 582 THR A CA 1
ATOM 4606 C C . THR A 1 582 ? -7.268 14.980 -0.303 1.00 82.25 582 THR A C 1
ATOM 4608 O O . THR A 1 582 ? -8.402 15.380 -0.593 1.00 82.25 582 THR A O 1
ATOM 4611 N N . PRO A 1 583 ? -6.196 15.779 -0.454 1.00 82.50 583 PRO A N 1
ATOM 4612 C CA . PRO A 1 583 ? -6.278 17.081 -1.121 1.00 82.50 583 PRO A CA 1
ATOM 4613 C C . PRO A 1 583 ? -6.866 16.992 -2.533 1.00 82.50 583 PRO A C 1
ATOM 4615 O O . PRO A 1 583 ? -7.738 17.787 -2.877 1.00 82.50 583 PRO A O 1
ATOM 4618 N N . LEU A 1 584 ? -6.462 15.988 -3.319 1.00 82.00 584 LEU A N 1
ATOM 4619 C CA . LEU A 1 584 ? -7.006 15.760 -4.657 1.00 82.00 584 LEU A CA 1
ATOM 4620 C C . LEU A 1 584 ? -8.504 15.429 -4.610 1.00 82.00 584 LEU A C 1
ATOM 4622 O O . LEU A 1 584 ? -9.269 16.016 -5.366 1.00 82.00 584 LEU A O 1
ATOM 4626 N N . ALA A 1 585 ? -8.949 14.580 -3.677 1.00 81.69 585 ALA A N 1
ATOM 4627 C CA . ALA A 1 585 ? -10.370 14.271 -3.522 1.00 81.69 585 ALA A CA 1
ATOM 4628 C C . ALA A 1 585 ? -11.192 15.497 -3.094 1.00 81.69 585 ALA A C 1
ATOM 4630 O O . ALA A 1 585 ? -12.291 15.707 -3.598 1.00 81.69 585 ALA A O 1
ATOM 4631 N N . ARG A 1 586 ? -10.650 16.338 -2.199 1.00 84.25 586 ARG A N 1
ATOM 4632 C CA . ARG A 1 586 ? -11.273 17.616 -1.806 1.00 84.25 586 ARG A CA 1
ATOM 4633 C C . ARG A 1 586 ? -11.395 18.571 -2.983 1.00 84.25 586 ARG A C 1
ATOM 4635 O O . ARG A 1 586 ? -12.409 19.245 -3.103 1.00 84.25 586 ARG A O 1
ATOM 4642 N N . TYR A 1 587 ? -10.379 18.635 -3.836 1.00 83.81 587 TYR A N 1
ATOM 4643 C CA . TYR A 1 587 ? -10.424 19.464 -5.034 1.00 83.81 587 TYR A CA 1
ATOM 4644 C C . TYR A 1 587 ? -11.457 18.950 -6.046 1.00 83.81 587 TYR A C 1
ATOM 4646 O O . TYR A 1 587 ? -12.227 19.741 -6.580 1.00 83.81 587 TYR A O 1
ATOM 4654 N N . GLN A 1 588 ? -11.493 17.635 -6.277 1.00 78.75 588 GLN A N 1
ATOM 4655 C CA . GLN A 1 588 ? -12.317 17.018 -7.317 1.00 78.75 588 GLN A CA 1
ATOM 4656 C C . GLN A 1 588 ? -13.796 16.892 -6.935 1.00 78.75 588 GLN A C 1
ATOM 4658 O O . GLN A 1 588 ? -14.651 17.244 -7.735 1.00 78.75 588 GLN A O 1
ATOM 4663 N N . TYR A 1 589 ? -14.105 16.418 -5.726 1.00 80.12 589 TYR A N 1
ATOM 4664 C CA . TYR A 1 589 ? -15.449 15.914 -5.398 1.00 80.12 589 TYR A CA 1
ATOM 4665 C C . TYR A 1 589 ? -16.235 16.793 -4.420 1.00 80.12 589 TYR A C 1
ATOM 4667 O O . TYR A 1 589 ? -17.381 16.494 -4.088 1.00 80.12 589 TYR A O 1
ATOM 4675 N N . ARG A 1 590 ? -15.653 17.895 -3.930 1.00 83.94 590 ARG A N 1
ATOM 4676 C CA . ARG A 1 590 ? -16.318 18.761 -2.941 1.00 83.94 590 ARG A CA 1
ATOM 4677 C C . ARG A 1 590 ? -17.631 19.350 -3.446 1.00 83.94 590 ARG A C 1
ATOM 4679 O O . ARG A 1 590 ? -18.561 19.483 -2.659 1.00 83.94 590 ARG A O 1
ATOM 4686 N N . GLN A 1 591 ? -17.714 19.725 -4.722 1.00 82.94 591 GLN A N 1
ATOM 4687 C CA . GLN A 1 591 ? -18.939 20.323 -5.270 1.00 82.94 591 GLN A CA 1
ATOM 4688 C C . GLN A 1 591 ? -20.131 19.354 -5.209 1.00 82.94 591 GLN A C 1
ATOM 4690 O O . GLN A 1 591 ? -21.267 19.791 -5.054 1.00 82.94 591 GLN A O 1
ATOM 4695 N N . GLU A 1 592 ? -19.868 18.049 -5.275 1.00 81.62 592 GLU A N 1
ATOM 4696 C CA . GLU A 1 592 ? -20.888 16.998 -5.330 1.00 81.62 592 GLU A CA 1
ATOM 4697 C C . GLU A 1 592 ? -21.181 16.394 -3.954 1.00 81.62 592 GLU A C 1
ATOM 4699 O O . GLU A 1 592 ? -22.331 16.088 -3.639 1.00 81.62 592 GLU A O 1
ATOM 4704 N N . LEU A 1 593 ? -20.132 16.196 -3.150 1.00 83.25 593 LEU A N 1
ATOM 4705 C CA . LEU A 1 593 ? -20.185 15.484 -1.870 1.00 83.25 593 LEU A CA 1
ATOM 4706 C C . LEU A 1 593 ? -20.149 16.420 -0.648 1.00 83.25 593 LEU A C 1
ATOM 4708 O O . LEU A 1 593 ? -20.213 15.954 0.491 1.00 83.25 593 LEU A O 1
ATOM 4712 N N . GLY A 1 594 ? -20.019 17.731 -0.866 1.00 87.75 594 GLY A N 1
ATOM 4713 C CA . GLY A 1 594 ? -19.907 18.743 0.183 1.00 87.75 594 GLY A CA 1
ATOM 4714 C C . GLY A 1 594 ? -18.554 18.751 0.908 1.00 87.75 594 GLY A C 1
ATOM 4715 O O . GLY A 1 594 ? -17.608 18.057 0.535 1.00 87.75 594 GLY A O 1
ATOM 4716 N N . GLU A 1 595 ? -18.455 19.549 1.979 1.00 83.75 595 GLU A N 1
ATOM 4717 C CA . GLU A 1 595 ? -17.212 19.733 2.760 1.00 83.75 595 GLU A CA 1
ATOM 4718 C C . GLU A 1 595 ? -16.671 18.445 3.383 1.00 83.75 595 GLU A C 1
ATOM 4720 O O . GLU A 1 595 ? -15.458 18.272 3.521 1.00 83.75 595 GLU A O 1
ATOM 4725 N N . SER A 1 596 ? -17.572 17.559 3.805 1.00 84.31 596 SER A N 1
ATOM 4726 C CA . SER A 1 596 ? -17.229 16.311 4.484 1.00 84.31 596 SER A CA 1
ATOM 4727 C C . SER A 1 596 ? -16.873 15.186 3.513 1.00 84.31 596 SER A C 1
ATOM 4729 O O . SER A 1 596 ? -16.414 14.139 3.967 1.00 84.31 596 SER A O 1
ATOM 4731 N N . LEU A 1 597 ? -17.071 15.391 2.202 1.00 87.00 597 LEU A N 1
ATOM 4732 C CA . LEU A 1 597 ? -16.881 14.387 1.153 1.00 87.00 597 LEU A CA 1
ATOM 4733 C C . LEU A 1 597 ? -17.568 13.052 1.477 1.00 87.00 597 LEU A C 1
ATOM 4735 O O . LEU A 1 597 ? -16.990 11.980 1.278 1.00 87.00 597 LEU A O 1
ATOM 4739 N N . THR A 1 598 ? -18.772 13.122 2.047 1.00 88.31 598 THR A N 1
ATOM 4740 C CA . THR A 1 598 ? -19.478 11.944 2.561 1.00 88.31 598 THR A CA 1
ATOM 4741 C C . THR A 1 598 ? -20.093 11.158 1.411 1.00 88.31 598 THR A C 1
ATOM 4743 O O . THR A 1 598 ? -20.890 11.687 0.642 1.00 88.31 598 THR A O 1
ATOM 4746 N N . LEU A 1 599 ? -19.727 9.883 1.316 1.00 85.19 599 LEU A N 1
ATOM 4747 C CA . LEU A 1 599 ? -20.279 8.922 0.363 1.00 85.19 599 LEU A CA 1
ATOM 4748 C C . LEU A 1 599 ? -21.475 8.171 0.938 1.00 85.19 599 LEU A C 1
ATOM 4750 O O . LEU A 1 599 ? -22.394 7.823 0.212 1.00 85.19 599 LEU A O 1
ATOM 4754 N N . PHE A 1 600 ? -21.440 7.878 2.234 1.00 87.69 600 PHE A N 1
ATOM 4755 C CA . PHE A 1 600 ? -22.461 7.087 2.906 1.00 87.69 600 PHE A CA 1
ATOM 4756 C C . PHE A 1 600 ? -22.542 7.491 4.374 1.00 87.69 600 PHE A C 1
ATOM 4758 O O . PHE A 1 600 ? -21.531 7.869 4.965 1.00 87.69 600 PHE A O 1
ATOM 4765 N N . SER A 1 601 ? -23.732 7.405 4.961 1.00 89.69 601 SER A N 1
ATOM 4766 C CA . SER A 1 601 ? -23.962 7.695 6.370 1.00 89.69 601 SER A CA 1
ATOM 4767 C C . SER A 1 601 ? -25.165 6.908 6.877 1.00 89.69 601 SER A C 1
ATOM 4769 O O . SER A 1 601 ? -26.188 6.876 6.200 1.00 89.69 601 SER A O 1
ATOM 4771 N N . ALA A 1 602 ? -25.055 6.329 8.069 1.00 91.94 602 ALA A N 1
ATOM 4772 C CA . ALA A 1 602 ? -26.127 5.596 8.737 1.00 91.94 602 ALA A CA 1
ATOM 4773 C C . ALA A 1 602 ? -26.032 5.757 10.260 1.00 91.94 602 ALA A C 1
ATOM 4775 O O . ALA A 1 602 ? -24.957 6.022 10.804 1.00 91.94 602 ALA A O 1
ATOM 4776 N N . GLY A 1 603 ? -27.157 5.606 10.959 1.00 91.81 603 GLY A N 1
ATOM 4777 C CA . GLY A 1 603 ? -27.164 5.579 12.422 1.00 91.81 603 GLY A CA 1
ATOM 4778 C C . GLY A 1 603 ? -26.446 4.333 12.939 1.00 91.81 603 GLY A C 1
ATOM 4779 O O . GLY A 1 603 ? -26.552 3.267 12.347 1.00 91.81 603 GLY A O 1
ATOM 4780 N N . ILE A 1 604 ? -25.724 4.426 14.056 1.00 89.31 604 ILE A N 1
ATOM 4781 C CA . ILE A 1 604 ? -24.988 3.264 14.582 1.00 89.31 604 ILE A CA 1
ATOM 4782 C C . ILE A 1 604 ? -25.895 2.125 15.069 1.00 89.31 604 ILE A C 1
ATOM 4784 O O . ILE A 1 604 ? -25.455 0.982 15.160 1.00 89.31 604 ILE A O 1
ATOM 4788 N N . ALA A 1 605 ? -27.142 2.458 15.409 1.00 87.69 605 ALA A N 1
ATOM 4789 C CA . ALA A 1 605 ? -28.174 1.513 15.819 1.00 87.69 605 ALA A CA 1
ATOM 4790 C C . ALA A 1 605 ? -28.917 0.887 14.623 1.00 87.69 605 ALA A C 1
ATOM 4792 O O . ALA A 1 605 ? -29.702 -0.041 14.814 1.00 87.69 605 ALA A O 1
ATOM 4793 N N . ASP A 1 606 ? -28.675 1.372 13.400 1.00 89.81 606 ASP A N 1
ATOM 4794 C CA . ASP A 1 606 ? -29.236 0.800 12.179 1.00 89.81 606 ASP A CA 1
ATOM 4795 C C . ASP A 1 606 ? -28.526 -0.522 11.866 1.00 89.81 606 ASP A C 1
ATOM 4797 O O . ASP A 1 606 ? -27.436 -0.536 11.298 1.00 89.81 606 ASP A O 1
ATOM 4801 N N . LYS A 1 607 ? -29.130 -1.641 12.280 1.00 84.94 607 LYS A N 1
ATOM 4802 C CA . LYS A 1 607 ? -28.552 -2.985 12.117 1.00 84.94 607 LYS A CA 1
ATOM 4803 C C . LYS A 1 607 ? -28.532 -3.467 10.668 1.00 84.94 607 LYS A C 1
ATOM 4805 O O . LYS A 1 607 ? -27.829 -4.440 10.389 1.00 84.94 607 LYS A O 1
ATOM 4810 N N . ASP A 1 608 ? -29.272 -2.815 9.773 1.00 86.00 608 ASP A N 1
ATOM 4811 C CA . ASP A 1 608 ? -29.226 -3.138 8.352 1.00 86.00 608 ASP A CA 1
ATOM 4812 C C . ASP A 1 608 ? -27.920 -2.595 7.761 1.00 86.00 608 ASP A C 1
ATOM 4814 O O . ASP A 1 608 ? -27.203 -3.314 7.072 1.00 86.00 608 ASP A O 1
ATOM 4818 N N . ASP A 1 609 ? -27.550 -1.363 8.107 1.00 86.88 609 ASP A N 1
ATOM 4819 C CA . ASP A 1 609 ? -26.379 -0.668 7.559 1.00 86.88 609 ASP A CA 1
ATOM 4820 C C . ASP A 1 609 ? -25.103 -0.779 8.414 1.00 86.88 609 ASP A C 1
ATOM 4822 O O . ASP A 1 609 ? -23.985 -0.591 7.921 1.00 86.88 609 ASP A O 1
ATOM 4826 N N . VAL A 1 610 ? -25.221 -1.041 9.714 1.00 89.94 610 VAL A N 1
ATOM 4827 C CA . VAL A 1 610 ? -24.101 -1.005 10.659 1.00 89.94 610 VAL A CA 1
ATOM 4828 C C . VAL A 1 610 ? -24.182 -2.162 11.647 1.00 89.94 610 VAL A C 1
ATOM 4830 O O . VAL A 1 610 ? -25.135 -2.333 12.397 1.00 89.94 610 VAL A O 1
ATOM 4833 N N . LEU A 1 611 ? -23.099 -2.933 11.716 1.00 89.81 611 LEU A N 1
ATOM 4834 C CA . LEU A 1 611 ? -22.912 -3.993 12.697 1.00 89.81 611 LEU A CA 1
ATOM 4835 C C . LEU A 1 611 ? -21.785 -3.628 13.660 1.00 89.81 611 LEU A C 1
ATOM 4837 O O . LEU A 1 611 ? -20.642 -3.413 13.250 1.00 89.81 611 LEU A O 1
ATOM 4841 N N . VAL A 1 612 ? -22.069 -3.635 14.960 1.00 88.88 612 VAL A N 1
ATOM 4842 C CA . VAL A 1 612 ? -21.034 -3.540 15.997 1.00 88.88 612 VAL A CA 1
ATOM 4843 C C . VAL A 1 612 ? -20.684 -4.941 16.480 1.00 88.88 612 VAL A C 1
ATOM 4845 O O . VAL A 1 612 ? -21.499 -5.637 17.079 1.00 88.88 612 VAL A O 1
ATOM 4848 N N . LEU A 1 613 ? -19.458 -5.371 16.185 1.00 86.81 613 LEU A N 1
ATOM 4849 C CA . LEU A 1 613 ? -19.005 -6.753 16.330 1.00 86.81 613 LEU A CA 1
ATOM 4850 C C . LEU A 1 613 ? -17.843 -6.880 17.322 1.00 86.81 613 LEU A C 1
ATOM 4852 O O . LEU A 1 613 ? -16.999 -5.990 17.436 1.00 86.81 613 LEU A O 1
ATOM 4856 N N . LYS A 1 614 ? -17.750 -8.041 17.985 1.00 80.12 614 LYS A N 1
ATOM 4857 C CA . LYS A 1 614 ? -16.596 -8.432 18.823 1.00 80.12 614 LYS A CA 1
ATOM 4858 C C . LYS A 1 614 ? -15.327 -8.580 17.981 1.00 80.12 614 LYS A C 1
ATOM 4860 O O . LYS A 1 614 ? -14.268 -8.037 18.285 1.00 80.12 614 LYS A O 1
ATOM 4865 N N . ASN A 1 615 ? -15.454 -9.312 16.878 1.00 78.75 615 ASN A N 1
ATOM 4866 C CA . ASN A 1 615 ? -14.351 -9.708 16.012 1.00 78.75 615 ASN A CA 1
ATOM 4867 C C . ASN A 1 615 ? -14.541 -9.183 14.588 1.00 78.75 615 ASN A C 1
ATOM 4869 O O . ASN A 1 615 ? -15.654 -8.853 14.187 1.00 78.75 615 ASN A O 1
ATOM 4873 N N . ARG A 1 616 ? -13.448 -9.095 13.808 1.00 84.00 616 ARG A N 1
ATOM 4874 C CA . ARG A 1 616 ? -13.589 -8.743 12.385 1.00 84.00 616 ARG A CA 1
ATOM 4875 C C . ARG A 1 616 ? -14.264 -9.910 11.713 1.00 84.00 616 ARG A C 1
ATOM 4877 O O . ARG A 1 616 ? -13.771 -11.024 11.906 1.00 84.00 616 ARG A O 1
ATOM 4884 N N . PRO A 1 617 ? -15.254 -9.653 10.861 1.00 87.56 617 PRO A N 1
ATOM 4885 C CA . PRO A 1 617 ? -15.696 -10.678 9.953 1.00 87.56 617 PRO A CA 1
ATOM 4886 C C . PRO A 1 617 ? -14.568 -10.964 8.946 1.00 87.56 617 PRO A C 1
ATOM 4888 O O . PRO A 1 617 ? -13.889 -10.060 8.449 1.00 87.56 617 PRO A O 1
ATOM 4891 N N . THR A 1 618 ? -14.321 -12.248 8.723 1.00 88.25 618 THR A N 1
ATOM 4892 C CA . THR A 1 618 ? -13.348 -12.809 7.773 1.00 88.25 618 THR A CA 1
ATOM 4893 C C . THR A 1 618 ? -14.075 -13.803 6.869 1.00 88.25 618 THR A C 1
ATOM 4895 O O . THR A 1 618 ? -15.242 -14.117 7.107 1.00 88.25 618 THR A O 1
ATOM 4898 N N . SER A 1 619 ? -13.411 -14.332 5.840 1.00 83.50 619 SER A N 1
ATOM 4899 C CA . SER A 1 619 ? -14.020 -15.362 4.981 1.00 83.50 619 SER A CA 1
ATOM 4900 C C . SER A 1 619 ? -14.084 -16.758 5.614 1.00 83.50 619 SER A C 1
ATOM 4902 O O . SER A 1 619 ? -14.770 -17.634 5.094 1.00 83.50 619 SER A O 1
ATOM 4904 N N . SER A 1 620 ? -13.411 -16.983 6.751 1.00 78.69 620 SER A N 1
ATOM 4905 C CA . SER A 1 620 ? -13.384 -18.280 7.439 1.00 78.69 620 SER A CA 1
ATOM 4906 C C . SER A 1 620 ? -13.579 -18.153 8.960 1.00 78.69 620 SER A C 1
ATOM 4908 O O . SER A 1 620 ? -12.954 -17.289 9.587 1.00 78.69 620 SER A O 1
ATOM 4910 N N . PRO A 1 621 ? -14.399 -19.037 9.571 1.00 61.62 621 PRO A N 1
ATOM 4911 C CA . PRO A 1 621 ? -14.776 -18.981 10.985 1.00 61.62 621 PRO A CA 1
ATOM 4912 C C . PRO A 1 621 ? -13.640 -19.348 11.950 1.00 61.62 621 PRO A C 1
ATOM 4914 O O . PRO A 1 621 ? -13.685 -18.968 13.118 1.00 61.62 621 PRO A O 1
ATOM 4917 N N . ASN A 1 622 ? -12.602 -20.054 11.488 1.00 55.66 622 ASN A N 1
ATOM 4918 C CA . ASN A 1 622 ? -11.482 -20.457 12.347 1.00 55.66 622 ASN A CA 1
ATOM 4919 C C . ASN A 1 622 ? -10.628 -19.256 12.795 1.00 55.66 622 ASN A C 1
ATOM 4921 O O . ASN A 1 622 ? -10.031 -19.287 13.869 1.00 55.66 622 ASN A O 1
ATOM 4925 N N . HIS A 1 623 ? -10.632 -18.173 12.014 1.00 52.31 623 HIS A N 1
ATOM 4926 C CA . HIS A 1 623 ? -9.795 -16.993 12.241 1.00 52.31 623 HIS A CA 1
ATOM 4927 C C . HIS A 1 623 ? -10.402 -15.971 13.215 1.00 52.31 623 HIS A C 1
ATOM 4929 O O . HIS A 1 623 ? -9.682 -15.128 13.757 1.00 52.31 623 HIS A O 1
ATOM 4935 N N . SER A 1 624 ? -11.716 -16.024 13.467 1.00 44.41 624 SER A N 1
ATOM 4936 C CA . SER A 1 624 ? -12.391 -15.076 14.364 1.00 44.41 624 SER A CA 1
ATOM 4937 C C . SER A 1 624 ? -12.157 -15.392 15.846 1.00 44.41 624 SER A C 1
ATOM 4939 O O . SER A 1 624 ? -12.168 -14.474 16.660 1.00 44.41 624 SER A O 1
ATOM 4941 N N . ARG A 1 625 ? -11.871 -16.656 16.200 1.00 40.28 625 ARG A N 1
ATOM 4942 C CA . ARG A 1 625 ? -11.714 -17.123 17.594 1.00 40.28 625 ARG A CA 1
ATOM 4943 C C . ARG A 1 625 ? -10.310 -16.930 18.192 1.00 40.28 625 ARG A C 1
ATOM 4945 O O . ARG A 1 625 ? -10.158 -16.944 19.408 1.00 40.28 625 ARG A O 1
ATOM 4952 N N . LEU A 1 626 ? -9.269 -16.758 17.372 1.00 42.00 626 LEU A N 1
ATOM 4953 C CA . LEU A 1 626 ? -7.866 -16.786 17.830 1.00 42.00 626 LEU A CA 1
ATOM 4954 C C . LEU A 1 626 ? -7.308 -15.429 18.304 1.00 42.00 626 LEU A C 1
ATOM 4956 O O . LEU A 1 626 ? -6.288 -15.398 18.999 1.00 42.00 626 LEU A O 1
ATOM 4960 N N . LYS A 1 627 ? -7.958 -14.300 17.980 1.00 48.16 627 LYS A N 1
ATOM 4961 C CA . LYS A 1 627 ? -7.453 -12.964 18.358 1.00 48.16 627 LYS A CA 1
ATOM 4962 C C . LYS A 1 627 ? -7.636 -12.631 19.840 1.00 48.16 627 LYS A C 1
ATOM 4964 O O . LYS A 1 627 ? -6.749 -11.979 20.390 1.00 48.16 627 LYS A O 1
ATOM 4969 N N . ASP A 1 628 ? -8.662 -13.165 20.501 1.00 41.41 628 ASP A N 1
ATOM 4970 C CA . ASP A 1 628 ? -8.827 -13.026 21.958 1.00 41.41 628 ASP A CA 1
ATOM 4971 C C . ASP A 1 628 ? -7.664 -13.693 22.717 1.00 41.41 628 ASP A C 1
ATOM 4973 O O . ASP A 1 628 ? -7.130 -13.131 23.673 1.00 41.41 628 ASP A O 1
ATOM 4977 N N . SER A 1 629 ? -7.159 -14.824 22.205 1.00 37.47 629 SER A N 1
ATOM 4978 C CA . SER A 1 629 ? -5.978 -15.516 22.743 1.00 37.47 629 SER A CA 1
ATOM 4979 C C . SER A 1 629 ? -4.666 -14.754 22.500 1.00 37.47 629 SER A C 1
ATOM 4981 O O . SER A 1 629 ? -3.797 -14.734 23.372 1.00 37.47 629 SER A O 1
ATOM 4983 N N . LEU A 1 630 ? -4.503 -14.111 21.334 1.00 40.16 630 LEU A N 1
ATOM 4984 C CA . LEU A 1 630 ? -3.304 -13.329 20.991 1.00 40.16 630 LEU A CA 1
ATOM 4985 C C . LEU A 1 630 ? -3.227 -11.999 21.751 1.00 40.16 630 LEU A C 1
ATOM 4987 O O . LEU A 1 630 ? -2.141 -11.638 22.198 1.00 40.16 630 LEU A O 1
ATOM 4991 N N . LEU A 1 631 ? -4.351 -11.301 21.946 1.00 42.62 631 LEU A N 1
ATOM 4992 C CA . LEU A 1 631 ? -4.409 -10.100 22.787 1.00 42.62 631 LEU A CA 1
ATOM 4993 C C . LEU A 1 631 ? -4.153 -10.444 24.264 1.00 42.62 631 LEU A C 1
ATOM 4995 O O . LEU A 1 631 ? -3.372 -9.750 24.913 1.00 42.62 631 LEU A O 1
ATOM 4999 N N . GLN A 1 632 ? -4.695 -11.561 24.769 1.00 36.78 632 GLN A N 1
ATOM 5000 C CA . GLN A 1 632 ? -4.366 -12.073 26.108 1.00 36.78 632 GLN A CA 1
ATOM 5001 C C . GLN A 1 632 ? -2.887 -12.482 26.241 1.00 36.78 632 GLN A C 1
ATOM 5003 O O . GLN A 1 632 ? -2.252 -12.165 27.245 1.00 36.78 632 GLN A O 1
ATOM 5008 N N . HIS A 1 633 ? -2.297 -13.132 25.230 1.00 36.34 633 HIS A N 1
ATOM 5009 C CA . HIS A 1 633 ? -0.872 -13.494 25.242 1.00 36.34 633 HIS A CA 1
ATOM 5010 C C . HIS A 1 633 ? 0.057 -12.276 25.157 1.00 36.34 633 HIS A C 1
ATOM 5012 O O . HIS A 1 633 ? 1.057 -12.223 25.869 1.00 36.34 633 HIS A O 1
ATOM 5018 N N . LEU A 1 634 ? -0.256 -11.281 24.319 1.00 38.34 634 LEU A N 1
ATOM 5019 C CA . LEU A 1 634 ? 0.516 -10.035 24.228 1.00 38.34 634 LEU A CA 1
ATOM 5020 C C . LEU A 1 634 ? 0.445 -9.235 25.540 1.00 38.34 634 LEU A C 1
ATOM 5022 O O . LEU A 1 634 ? 1.450 -8.654 25.960 1.00 38.34 634 LEU A O 1
ATOM 5026 N N . TRP A 1 635 ? -0.701 -9.265 26.226 1.00 38.72 635 TRP A N 1
ATOM 5027 C CA . TRP A 1 635 ? -0.870 -8.685 27.560 1.00 38.72 635 TRP A CA 1
ATOM 5028 C C . TRP A 1 635 ? -0.027 -9.409 28.629 1.00 38.72 635 TRP A C 1
ATOM 5030 O O . TRP A 1 635 ? 0.681 -8.758 29.400 1.00 38.72 635 TRP A O 1
ATOM 5040 N N . LEU A 1 636 ? 0.001 -10.749 28.620 1.00 32.03 636 LEU A N 1
ATOM 5041 C CA . LEU A 1 636 ? 0.837 -11.549 29.530 1.00 32.03 636 LEU A CA 1
ATOM 5042 C C . LEU A 1 636 ? 2.345 -11.328 29.302 1.00 32.03 636 LEU A C 1
ATOM 5044 O O . LEU A 1 636 ? 3.101 -11.173 30.261 1.00 32.03 636 LEU A O 1
ATOM 5048 N N . ILE A 1 637 ? 2.793 -11.258 28.043 1.00 39.19 637 ILE A N 1
ATOM 5049 C CA . ILE A 1 637 ? 4.214 -11.068 27.693 1.00 39.19 637 ILE A CA 1
ATOM 5050 C C . ILE A 1 637 ? 4.711 -9.672 28.093 1.00 39.19 637 ILE A C 1
ATOM 5052 O O . ILE A 1 637 ? 5.831 -9.532 28.590 1.00 39.19 637 ILE A O 1
ATOM 5056 N N . THR A 1 638 ? 3.889 -8.634 27.923 1.00 40.31 638 THR A N 1
ATOM 5057 C CA . THR A 1 638 ? 4.253 -7.258 28.303 1.00 40.31 638 THR A CA 1
ATOM 5058 C C . THR A 1 638 ? 4.384 -7.087 29.820 1.00 40.31 638 THR A C 1
ATOM 5060 O O . THR A 1 638 ? 5.329 -6.433 30.265 1.00 40.31 638 THR A O 1
ATOM 5063 N N . HIS A 1 639 ? 3.541 -7.754 30.615 1.00 38.06 639 HIS A N 1
ATOM 5064 C CA . HIS A 1 639 ? 3.647 -7.749 32.080 1.00 38.06 639 HIS A CA 1
ATOM 5065 C C . HIS A 1 639 ? 4.844 -8.570 32.590 1.00 38.06 639 HIS A C 1
ATOM 5067 O O . HIS A 1 639 ? 5.530 -8.153 33.525 1.00 38.06 639 HIS A O 1
ATOM 5073 N N . HIS A 1 640 ? 5.171 -9.700 31.951 1.00 32.94 640 HIS A N 1
ATOM 5074 C CA . HIS A 1 640 ? 6.357 -10.487 32.318 1.00 32.94 640 HIS A CA 1
ATOM 5075 C C . HIS A 1 640 ? 7.678 -9.804 31.922 1.00 32.94 640 HIS A C 1
ATOM 5077 O O . HIS A 1 640 ? 8.640 -9.832 32.691 1.00 32.94 640 HIS A O 1
ATOM 5083 N N . SER A 1 641 ? 7.715 -9.123 30.771 1.00 31.92 641 SER A N 1
ATOM 5084 C CA . SER A 1 641 ? 8.866 -8.334 30.305 1.00 31.92 641 SER A CA 1
ATOM 5085 C C . SER A 1 641 ? 9.193 -7.167 31.243 1.00 31.92 641 SER A C 1
ATOM 5087 O O . SER A 1 641 ? 10.365 -6.937 31.539 1.00 31.92 641 SER A O 1
ATOM 5089 N N . GLN A 1 642 ? 8.182 -6.438 31.732 1.00 37.50 642 GLN A N 1
ATOM 5090 C CA . GLN A 1 642 ? 8.388 -5.355 32.703 1.00 37.50 642 GLN A CA 1
ATOM 5091 C C . GLN A 1 642 ? 8.884 -5.889 34.058 1.00 37.50 642 GLN A C 1
ATOM 5093 O O . GLN A 1 642 ? 9.782 -5.297 34.656 1.00 37.50 642 GLN A O 1
ATOM 5098 N N . GLY A 1 643 ? 8.394 -7.055 34.497 1.00 32.75 643 GLY A N 1
ATOM 5099 C CA . GLY A 1 643 ? 8.872 -7.718 35.716 1.00 32.75 643 GLY A CA 1
ATOM 5100 C C . GLY A 1 643 ? 10.322 -8.219 35.634 1.00 32.75 643 GLY A C 1
ATOM 5101 O O . GLY A 1 643 ? 11.056 -8.147 36.620 1.00 32.75 643 GLY A O 1
ATOM 5102 N N . GLN A 1 644 ? 10.773 -8.689 34.465 1.00 33.50 644 GLN A N 1
ATOM 5103 C CA . GLN A 1 644 ? 12.154 -9.156 34.275 1.00 33.50 644 GLN A CA 1
ATOM 5104 C C . GLN A 1 644 ? 13.166 -8.020 34.051 1.00 33.50 644 GLN A C 1
ATOM 5106 O O . GLN A 1 644 ? 14.296 -8.126 34.531 1.00 33.50 644 GLN A O 1
ATOM 5111 N N . GLN A 1 645 ? 12.782 -6.920 33.389 1.00 34.53 645 GLN A N 1
ATOM 5112 C CA . GLN A 1 645 ? 13.638 -5.727 33.281 1.00 34.53 645 GLN A CA 1
ATOM 5113 C C . GLN A 1 645 ? 13.830 -5.029 34.636 1.00 34.53 645 GLN A C 1
ATOM 5115 O O . GLN A 1 645 ? 14.945 -4.606 34.936 1.00 34.53 645 GLN A O 1
ATOM 5120 N N . GLY A 1 646 ? 12.797 -4.990 35.489 1.00 35.03 646 GLY A N 1
ATOM 5121 C CA . GLY A 1 646 ? 12.916 -4.485 36.862 1.00 35.03 646 GLY A CA 1
ATOM 5122 C C . GLY A 1 646 ? 13.847 -5.327 37.745 1.00 35.03 646 GLY A C 1
ATOM 5123 O O . GLY A 1 646 ? 14.617 -4.771 38.522 1.00 35.03 646 GLY A O 1
ATOM 5124 N N . LYS A 1 647 ? 13.846 -6.661 37.580 1.00 33.19 647 LYS A N 1
ATOM 5125 C CA . LYS A 1 647 ? 14.757 -7.567 38.306 1.00 33.19 647 LYS A CA 1
ATOM 5126 C C . LYS A 1 647 ? 16.219 -7.441 37.863 1.00 33.19 647 LYS A C 1
ATOM 5128 O O . LYS A 1 647 ? 17.092 -7.347 38.715 1.00 33.19 647 LYS A O 1
ATOM 5133 N N . ARG A 1 648 ? 16.497 -7.339 36.555 1.00 33.47 648 ARG A N 1
ATOM 5134 C CA . ARG A 1 648 ? 17.881 -7.185 36.053 1.00 33.47 648 ARG A CA 1
ATOM 5135 C C . ARG A 1 648 ? 18.560 -5.878 36.482 1.00 33.47 648 ARG A C 1
ATOM 5137 O O . ARG A 1 648 ? 19.774 -5.865 36.624 1.00 33.47 648 ARG A O 1
ATOM 5144 N N . LEU A 1 649 ? 17.797 -4.804 36.701 1.00 36.28 649 LEU A N 1
ATOM 5145 C CA . LEU A 1 649 ? 18.311 -3.528 37.223 1.00 36.28 649 LEU A CA 1
ATOM 5146 C C . LEU A 1 649 ? 18.482 -3.519 38.754 1.00 36.28 649 LEU A C 1
ATOM 5148 O O . LEU A 1 649 ? 19.250 -2.710 39.271 1.00 36.28 649 LEU A O 1
ATOM 5152 N N . ALA A 1 650 ? 17.783 -4.400 39.476 1.00 37.62 650 ALA A N 1
ATOM 5153 C CA . ALA A 1 650 ? 17.951 -4.572 40.919 1.00 37.62 650 ALA A CA 1
ATOM 5154 C C . ALA A 1 650 ? 19.168 -5.455 41.247 1.00 37.62 650 ALA A C 1
ATOM 5156 O O . ALA A 1 650 ? 19.924 -5.135 42.162 1.00 37.62 650 ALA A O 1
ATOM 5157 N N . ASP A 1 651 ? 19.404 -6.504 40.454 1.00 37.91 651 ASP A N 1
ATOM 5158 C CA . ASP A 1 651 ? 20.516 -7.437 40.670 1.00 37.91 651 ASP A CA 1
ATOM 5159 C C . ASP A 1 651 ? 21.888 -6.828 40.306 1.00 37.91 651 ASP A C 1
ATOM 5161 O O . ASP A 1 651 ? 22.905 -7.260 40.837 1.00 37.91 651 ASP A O 1
ATOM 5165 N N . SER A 1 652 ? 21.944 -5.770 39.481 1.00 39.25 652 SER A N 1
ATOM 5166 C CA . SER A 1 652 ? 23.203 -5.091 39.113 1.00 39.25 652 SER A CA 1
ATOM 5167 C C . SER A 1 652 ? 23.667 -4.010 40.104 1.00 39.25 652 SER A C 1
ATOM 5169 O O . SER A 1 652 ? 24.640 -3.312 39.824 1.00 39.25 652 SER A O 1
ATOM 5171 N N . ARG A 1 653 ? 22.959 -3.798 41.224 1.00 40.88 653 ARG A N 1
ATOM 5172 C CA . ARG A 1 653 ? 23.308 -2.789 42.248 1.00 40.88 653 ARG A CA 1
ATOM 5173 C C . ARG A 1 653 ? 23.956 -3.372 43.510 1.00 40.88 653 ARG A C 1
ATOM 5175 O O . ARG A 1 653 ? 24.240 -2.602 44.422 1.00 40.88 653 ARG A O 1
ATOM 5182 N N . ASN A 1 654 ? 24.197 -4.685 43.568 1.00 36.34 654 ASN A N 1
ATOM 5183 C CA . ASN A 1 654 ? 24.674 -5.361 44.783 1.00 36.34 654 ASN A CA 1
ATOM 5184 C C . ASN A 1 654 ? 26.130 -5.852 44.756 1.00 36.34 654 ASN A C 1
ATOM 5186 O O . ASN A 1 654 ? 26.573 -6.443 45.739 1.00 36.34 654 ASN A O 1
ATOM 5190 N N . ASP A 1 655 ? 26.900 -5.557 43.709 1.00 38.12 655 ASP A N 1
ATOM 5191 C CA . ASP A 1 655 ? 28.335 -5.850 43.711 1.00 38.12 655 ASP A CA 1
ATOM 5192 C C . ASP A 1 655 ? 29.100 -4.671 44.330 1.00 38.12 655 ASP A C 1
ATOM 5194 O O . ASP A 1 655 ? 29.409 -3.670 43.680 1.00 38.12 655 ASP A O 1
ATOM 5198 N N . GLY A 1 656 ? 29.343 -4.772 45.640 1.00 43.31 656 GLY A N 1
ATOM 5199 C CA . GLY A 1 656 ? 30.227 -3.868 46.377 1.00 43.31 656 GLY A CA 1
ATOM 5200 C C . GLY A 1 656 ? 31.680 -3.941 45.877 1.00 43.31 656 GLY A C 1
ATOM 5201 O O . GLY A 1 656 ? 32.082 -4.940 45.277 1.00 43.31 656 GLY A O 1
ATOM 5202 N N . PRO A 1 657 ? 32.490 -2.892 46.110 1.00 39.69 657 PRO A N 1
ATOM 5203 C CA . PRO A 1 657 ? 33.846 -2.815 45.579 1.00 39.69 657 PRO A CA 1
ATOM 5204 C C . PRO A 1 657 ? 34.769 -3.833 46.274 1.00 39.69 657 PRO A C 1
ATOM 5206 O O . PRO A 1 657 ? 34.576 -4.117 47.460 1.00 39.69 657 PRO A O 1
ATOM 5209 N N . PRO A 1 658 ? 35.792 -4.369 45.583 1.00 38.44 658 PRO A N 1
ATOM 5210 C CA . PRO A 1 658 ? 36.712 -5.314 46.195 1.00 38.44 658 PRO A CA 1
ATOM 5211 C C . PRO A 1 658 ? 37.636 -4.582 47.176 1.00 38.44 658 PRO A C 1
ATOM 5213 O O . PRO A 1 658 ? 38.189 -3.526 46.860 1.00 38.44 658 PRO A O 1
ATOM 5216 N N . ALA A 1 659 ? 37.785 -5.146 48.375 1.00 41.78 659 ALA A N 1
ATOM 5217 C CA . ALA A 1 659 ? 38.761 -4.702 49.361 1.00 41.78 659 ALA A CA 1
ATOM 5218 C C . ALA A 1 659 ? 40.192 -5.041 48.905 1.00 41.78 659 ALA A C 1
ATOM 5220 O O . ALA A 1 659 ? 40.421 -6.073 48.272 1.00 41.78 659 ALA A O 1
ATOM 5221 N N . SER A 1 660 ? 41.107 -4.131 49.243 1.00 41.84 660 SER A N 1
ATOM 5222 C CA . SER A 1 660 ? 42.567 -4.182 49.080 1.00 41.84 660 SER A CA 1
ATOM 5223 C C . SER A 1 660 ? 43.233 -5.405 49.692 1.00 41.84 660 SER A C 1
ATOM 5225 O O . SER A 1 660 ? 42.839 -5.733 50.837 1.00 41.84 660 SER A O 1
#

Solvent-accessible surface area (backbone atoms only — not comparable to full-atom values): 37230 Å² total; per-residue (Å²): 66,49,34,75,64,32,50,49,53,55,48,52,52,51,50,51,53,67,49,53,82,76,54,56,67,71,61,52,49,54,51,46,60,54,36,49,59,56,20,50,54,51,22,44,49,30,72,78,41,74,37,56,79,53,14,56,42,16,50,94,46,24,80,77,30,25,60,64,30,9,53,50,50,18,44,25,38,66,67,60,40,88,67,83,48,72,74,53,45,72,68,59,83,68,82,54,61,84,35,36,67,53,97,52,49,82,46,63,69,66,61,83,80,70,55,78,52,90,40,73,29,33,64,20,74,45,94,57,94,72,52,98,46,44,81,78,47,77,41,45,66,61,45,35,53,29,40,49,53,45,50,50,53,51,50,50,53,33,49,75,67,63,76,58,84,90,58,50,78,68,62,36,65,70,40,48,50,52,42,53,53,50,25,73,76,67,74,44,39,75,62,72,36,45,31,31,88,52,37,40,44,54,44,61,34,56,52,31,72,70,32,84,75,66,74,70,87,59,86,65,79,50,43,57,48,26,64,79,49,29,46,52,55,48,52,63,63,44,54,84,53,47,54,84,48,75,95,55,67,50,68,41,45,35,32,36,80,38,43,66,95,42,42,70,60,53,51,30,61,55,58,27,42,55,70,65,60,39,16,63,59,67,46,42,27,54,47,38,81,74,66,77,52,74,96,72,85,50,59,72,57,65,75,39,56,94,76,42,63,56,38,72,46,77,45,48,30,32,60,77,53,78,87,44,96,79,73,76,55,71,45,54,56,66,62,53,45,53,54,52,46,47,31,47,49,57,68,50,46,62,78,71,54,49,66,68,55,41,49,55,38,44,75,76,30,62,71,66,26,32,70,67,25,56,69,59,72,50,62,64,47,56,46,52,50,51,54,51,31,58,77,71,44,48,56,43,95,92,43,55,70,46,56,39,44,49,51,49,44,52,52,50,62,69,63,45,92,45,90,43,52,42,61,46,60,43,43,46,48,41,25,59,78,67,69,40,58,46,77,93,67,67,58,77,72,52,77,68,39,60,64,13,84,73,37,61,87,58,91,62,86,78,58,57,56,30,22,48,30,41,44,44,46,34,73,64,50,56,65,50,49,54,62,57,37,69,83,35,94,65,48,81,78,46,86,77,71,73,65,53,73,64,39,64,28,41,32,42,36,38,66,57,96,88,63,59,36,34,34,56,35,67,75,58,47,33,22,27,19,47,81,40,76,41,85,99,48,92,75,40,46,31,29,52,73,43,63,55,62,93,53,96,82,38,94,25,21,44,36,35,36,34,72,37,49,40,69,78,64,32,59,84,78,31,30,37,33,36,23,55,58,30,54,45,39,53,63,70,42,27,91,82,36,37,96,70,26,49,75,45,75,45,47,55,77,37,69,85,43,22,45,78,27,78,50,71,56,22,54,51,78,77,64,53,69,51,53,66,56,50,56,52,48,47,52,52,51,55,55,51,50,54,56,51,56,55,46,59,64,55,66,71,72,70,81,73,82,85,82,131

Foldseek 3Di:
DADPVLVVVVVVLVVLQVCQVVDDPVVQVVQVVLLVLQLCLFLVVLVVAFPLLQQLLLPPCSVVVGNVSSNQLSVCSNQVDSDDDPVVSVVCPGHRSVQQDDPFGGGRDDDSPVPLSVDRQNQLRDPDPDDPLDDRHVDSVVSSVSNVVSVVVVVVVCVVVVVDDDYDAQADPLLVLVQVVVCVVPVAQQPCRARYFAALAGGGCPCQCVDPPRDDLDQDACEAVCVQQFVLSVLQSCVVSFDLDLVDWRKYKYKYKAFLVQRVVVVCLRLLHDQVLSCQLSQKGQVCVVVVDDPDDQVVVNVCCVRDRITMDITIIGRPPSVPPPPADEDALVVVLVSLVSSVCSLCVQLPQDLVNLQVQVVVHLVSQQSQQSRSDDLLVSLSSLVSSVVRHDYDPVDDLQNSLVSNLVSQCVPRPDVQERASFQNVLSCLLSVGDHPVLPDQDDPLLCVFLQNVLPPDRDDQKWKKKFWAFLVLLVVCLVVCCVLDVPPQACPPNSRDNFQKWKWKWDPPPDDIRIYIHRPKRKHWADWDDDPPDRQAIAGPGFNRHSDNPTSTIIMIMDMGGSNSLRDPFIKMWMATDGSSLCNRCCVPCNPRRTSDMDRCSPPVGIHTGRADHHNDPVSRPCVVVVSVVSNVVSVVVVVVVVVVVVVVPPDDDDDD